Protein AF-0000000068219352 (afdb_homodimer)

Solvent-accessible surface area (backbone atoms only — not comparable to full-atom values): 24068 Å² total; per-residue (Å²): 124,52,65,45,77,48,77,44,61,65,59,32,48,45,38,51,48,46,38,51,47,50,52,51,45,50,53,52,16,38,53,47,22,47,76,68,63,53,36,49,87,80,57,52,46,75,64,48,26,28,44,51,78,63,28,17,27,55,38,16,44,50,38,45,52,42,27,52,48,49,45,50,51,39,52,52,49,42,48,50,47,58,45,53,42,70,71,49,84,52,64,68,57,31,52,54,42,52,55,44,42,53,53,28,41,52,28,36,51,46,14,29,49,10,36,41,36,40,37,28,26,30,57,88,64,41,44,67,60,15,49,52,9,47,41,25,32,52,52,36,31,40,52,24,44,47,38,51,38,53,42,48,56,69,41,42,78,86,40,80,51,70,67,55,50,52,50,38,49,51,30,38,51,51,24,46,54,21,47,52,42,23,53,54,28,36,53,55,12,58,75,43,47,70,61,93,48,84,45,57,71,40,76,88,21,37,36,37,71,34,38,46,52,11,20,50,27,42,53,51,23,53,51,30,52,36,52,47,47,45,69,44,30,74,68,28,56,37,33,32,40,32,46,33,43,35,41,63,80,125,125,55,65,44,79,48,79,44,60,65,58,33,48,45,37,51,49,44,40,53,47,49,51,51,46,49,53,52,16,39,54,48,22,46,76,68,63,51,35,48,86,80,57,51,47,75,66,48,25,28,45,52,76,62,28,17,25,54,37,17,44,49,38,40,54,43,24,53,47,49,44,49,51,38,52,51,49,42,50,50,48,58,45,53,40,70,70,50,85,53,64,69,58,32,52,53,41,52,54,43,42,53,51,28,42,53,27,37,52,47,14,28,49,11,34,38,34,41,33,28,26,30,56,87,64,41,44,69,60,14,50,52,10,47,42,25,34,52,52,37,33,39,52,24,45,46,38,52,38,51,42,48,55,69,42,42,77,87,42,77,49,71,66,55,49,51,49,37,48,53,29,36,51,52,25,46,54,21,46,52,42,23,52,53,28,36,52,55,14,58,75,43,46,71,60,91,47,84,48,58,72,41,77,88,21,38,38,38,71,36,37,46,50,12,20,53,27,41,53,50,23,52,52,29,53,35,51,48,47,46,69,44,31,73,69,29,55,37,32,33,39,32,45,33,44,34,42,62,80,124

Nearest PDB structures (foldseek):
  8ubg-assembly1_A  TM=4.820E-01  e=3.721E+00  synthetic construct
  5l0g-assembly2_D-2  TM=4.760E-01  e=4.090E+00  Homo sapiens
  6duw-assembly1_A  TM=4.804E-01  e=8.709E+00  Homo sapiens
  4py0-assembly1_A  TM=1.626E-01  e=6.877E+00  Homo sapiens
  8ubg-assembly1_A  TM=4.785E-01  e=3.992E+00  synthetic construct

Structure (mmCIF, N/CA/C/O backbone):
data_AF-0000000068219352-model_v1
#
loop_
_entity.id
_entity.type
_entity.pdbx_description
1 polymer 'DNA damage-regulated autophagy modulator protein 2-like protein'
#
loop_
_atom_site.group_PDB
_atom_site.id
_atom_site.type_symbol
_atom_site.label_atom_id
_atom_site.label_alt_id
_atom_site.label_comp_id
_atom_site.label_asym_id
_atom_site.label_entity_id
_atom_site.label_seq_id
_atom_site.pdbx_PDB_ins_code
_atom_site.Cartn_x
_atom_site.Cartn_y
_atom_site.Cartn_z
_atom_site.occupancy
_atom_site.B_iso_or_equiv
_atom_site.auth_seq_id
_atom_site.auth_comp_id
_atom_site.auth_asym_id
_atom_site.auth_atom_id
_atom_site.pdbx_PDB_model_num
ATOM 1 N N . MET A 1 1 ? -14.219 28.562 11.211 1 59.28 1 MET A N 1
ATOM 2 C CA . MET A 1 1 ? -13.664 27.391 10.547 1 59.28 1 MET A CA 1
ATOM 3 C C . MET A 1 1 ? -13.398 26.281 11.547 1 59.28 1 MET A C 1
ATOM 5 O O . MET A 1 1 ? -12.711 26.484 12.555 1 59.28 1 MET A O 1
ATOM 9 N N . LEU A 1 2 ? -14.273 25.188 11.484 1 69.56 2 LEU A N 1
ATOM 10 C CA . LEU A 1 2 ? -14.094 24.078 12.43 1 69.56 2 LEU A CA 1
ATOM 11 C C . LEU A 1 2 ? -12.977 23.156 11.969 1 69.56 2 LEU A C 1
ATOM 13 O O . LEU A 1 2 ? -12.789 22.953 10.766 1 69.56 2 LEU A O 1
ATOM 17 N N . ARG A 1 3 ? -12.031 22.922 12.93 1 76.31 3 ARG A N 1
ATOM 18 C CA . ARG A 1 3 ? -10.875 22.125 12.539 1 76.31 3 ARG A CA 1
ATOM 19 C C . ARG A 1 3 ? -10.633 20.984 13.523 1 76.31 3 ARG A C 1
ATOM 21 O O . ARG A 1 3 ? -11.07 21.047 14.672 1 76.31 3 ARG A O 1
ATOM 28 N N . ASN A 1 4 ? -10.211 19.969 13.086 1 81.94 4 ASN A N 1
ATOM 29 C CA . ASN A 1 4 ? -9.672 18.859 13.859 1 81.94 4 ASN A CA 1
ATOM 30 C C . ASN A 1 4 ? -8.18 18.672 13.609 1 81.94 4 ASN A C 1
ATOM 32 O O . ASN A 1 4 ? -7.758 18.5 12.461 1 81.94 4 ASN A O 1
ATOM 36 N N . LYS A 1 5 ? -7.422 18.766 14.688 1 81.19 5 LYS A N 1
ATOM 37 C CA . LYS A 1 5 ? -5.969 18.719 14.578 1 81.19 5 LYS A CA 1
ATOM 38 C C . LYS A 1 5 ? -5.387 17.547 15.352 1 81.19 5 LYS A C 1
ATOM 40 O O . LYS A 1 5 ? -5.867 17.203 16.438 1 81.19 5 LYS A O 1
ATOM 45 N N . GLU A 1 6 ? -4.473 16.828 14.688 1 82.5 6 GLU A N 1
ATOM 46 C CA . GLU A 1 6 ? -3.725 15.75 15.328 1 82.5 6 GLU A CA 1
ATOM 47 C C . GLU A 1 6 ? -2.232 15.867 15.031 1 82.5 6 GLU A C 1
ATOM 49 O O . GLU A 1 6 ? -1.841 16.219 13.914 1 82.5 6 GLU A O 1
ATOM 54 N N . GLY A 1 7 ? -1.447 15.633 16.078 1 86.56 7 GLY A N 1
ATOM 55 C CA . GLY A 1 7 ? -0.004 15.672 15.906 1 86.56 7 GLY A CA 1
ATOM 56 C C . GLY A 1 7 ? 0.655 14.312 16.047 1 86.56 7 GLY A C 1
ATOM 57 O O . GLY A 1 7 ? 0.208 13.477 16.844 1 86.56 7 GLY A O 1
ATOM 58 N N . PHE A 1 8 ? 1.657 14.109 15.227 1 90.44 8 PHE A N 1
ATOM 59 C CA . PHE A 1 8 ? 2.459 12.891 15.242 1 90.44 8 PHE A CA 1
ATOM 60 C C . PHE A 1 8 ? 3.939 13.219 15.383 1 90.44 8 PHE A C 1
ATOM 62 O O . PHE A 1 8 ? 4.52 13.875 14.516 1 90.44 8 PHE A O 1
ATOM 69 N N . LYS A 1 9 ? 4.609 12.719 16.531 1 91.31 9 LYS A N 1
ATOM 70 C CA . LYS A 1 9 ? 5.98 13.125 16.828 1 91.31 9 LYS A CA 1
ATOM 71 C C . LYS A 1 9 ? 6.945 11.953 16.719 1 91.31 9 LYS A C 1
ATOM 73 O O . LYS A 1 9 ? 8.133 12.078 17.016 1 91.31 9 LYS A O 1
ATOM 78 N N . TYR A 1 10 ? 6.516 10.797 16.219 1 94.31 10 TYR A N 1
ATOM 79 C CA . TYR A 1 10 ? 7.363 9.602 16.219 1 94.31 10 TYR A CA 1
ATOM 80 C C . TYR A 1 10 ? 7.828 9.273 14.812 1 94.31 10 TYR A C 1
ATOM 82 O O . TYR A 1 10 ? 7.996 8.102 14.469 1 94.31 10 TYR A O 1
ATOM 90 N N . THR A 1 11 ? 7.953 10.281 14.008 1 94.12 11 THR A N 1
ATOM 91 C CA . THR A 1 11 ? 8.383 10.078 12.625 1 94.12 11 THR A CA 1
ATOM 92 C C . THR A 1 11 ? 9.781 9.477 12.578 1 94.12 11 THR A C 1
ATOM 94 O O . THR A 1 11 ? 10.141 8.812 11.602 1 94.12 11 THR A O 1
ATOM 97 N N . TYR A 1 12 ? 10.586 9.648 13.648 1 95.5 12 TYR A N 1
ATOM 98 C CA . TYR A 1 12 ? 11.961 9.148 13.711 1 95.5 12 TYR A CA 1
ATOM 99 C C . TYR A 1 12 ? 11.977 7.621 13.742 1 95.5 12 TYR A C 1
ATOM 101 O O . TYR A 1 12 ? 13.023 7.004 13.516 1 95.5 12 TYR A O 1
ATOM 109 N N . LEU A 1 13 ? 10.875 6.969 13.961 1 97.62 13 LEU A N 1
ATOM 110 C CA . LEU A 1 13 ? 10.812 5.512 14.016 1 97.62 13 LEU A CA 1
ATOM 111 C C . LEU A 1 13 ? 10.672 4.918 12.617 1 97.62 13 LEU A C 1
ATOM 113 O O . LEU A 1 13 ? 10.898 3.721 12.422 1 97.62 13 LEU A O 1
ATOM 117 N N . PHE A 1 14 ? 10.258 5.742 11.656 1 97.88 14 PHE A N 1
ATOM 118 C CA . PHE A 1 14 ? 9.938 5.223 10.336 1 97.88 14 PHE A CA 1
ATOM 119 C C . PHE A 1 14 ? 11.156 4.586 9.688 1 97.88 14 PHE A C 1
ATOM 121 O O . PHE A 1 14 ? 11.078 3.477 9.156 1 97.88 14 PHE A O 1
ATOM 128 N N . PRO A 1 15 ? 12.352 5.27 9.734 1 98.06 15 PRO A N 1
ATOM 129 C CA . PRO A 1 15 ? 13.531 4.609 9.172 1 98.06 15 PRO A CA 1
ATOM 130 C C . PRO A 1 15 ? 13.867 3.291 9.867 1 98.06 15 PRO A C 1
ATOM 132 O O . PRO A 1 15 ? 14.297 2.338 9.211 1 98.06 15 PRO A O 1
ATOM 135 N N . LEU A 1 16 ? 13.641 3.238 11.125 1 98.12 16 LEU A N 1
ATOM 136 C CA . LEU A 1 16 ? 13.883 2.006 11.867 1 98.12 16 LEU A CA 1
ATOM 137 C C . LEU A 1 16 ? 12.906 0.917 11.453 1 98.12 16 LEU A C 1
ATOM 139 O O . LEU A 1 16 ? 13.289 -0.24 11.273 1 98.12 16 LEU A O 1
ATOM 143 N N . ILE A 1 17 ? 11.656 1.27 11.273 1 98.31 17 ILE A N 1
ATOM 144 C CA . ILE A 1 17 ? 10.633 0.323 10.844 1 98.31 17 ILE A CA 1
ATOM 145 C C . ILE A 1 17 ? 10.961 -0.187 9.445 1 98.31 17 ILE A C 1
ATOM 147 O O . ILE A 1 17 ? 10.797 -1.374 9.148 1 98.31 17 ILE A O 1
ATOM 151 N N . LEU A 1 18 ? 11.406 0.713 8.625 1 98.19 18 LEU A N 1
ATOM 152 C CA . LEU A 1 18 ? 11.789 0.33 7.273 1 98.19 18 LEU A CA 1
ATOM 153 C C . LEU A 1 18 ? 12.93 -0.687 7.297 1 98.19 18 LEU A C 1
ATOM 155 O O . LEU A 1 18 ? 12.844 -1.729 6.645 1 98.19 18 LEU A O 1
ATOM 159 N N . CYS A 1 19 ? 13.961 -0.406 8.055 1 98.06 19 CYS A N 1
ATOM 160 C CA . CYS A 1 19 ? 15.148 -1.248 8.133 1 98.06 19 CYS A CA 1
ATOM 161 C C . CYS A 1 19 ? 14.82 -2.594 8.773 1 98.06 19 CYS A C 1
ATOM 163 O O . CYS A 1 19 ? 15.062 -3.643 8.172 1 98.06 19 CYS A O 1
ATOM 165 N N . LEU A 1 20 ? 14.195 -2.588 9.914 1 98.12 20 LEU A N 1
ATOM 166 C CA . LEU A 1 20 ? 13.867 -3.822 10.625 1 98.12 20 LEU A CA 1
ATOM 167 C C . LEU A 1 20 ? 12.773 -4.594 9.891 1 98.12 20 LEU A C 1
ATOM 169 O O . LEU A 1 20 ? 12.781 -5.828 9.875 1 98.12 20 LEU A O 1
ATOM 173 N N . GLY A 1 21 ? 11.852 -3.844 9.312 1 98.44 21 GLY A N 1
ATOM 174 C CA . GLY A 1 21 ? 10.797 -4.488 8.547 1 98.44 21 GLY A CA 1
ATOM 175 C C . GLY A 1 21 ? 11.312 -5.281 7.367 1 98.44 21 GLY A C 1
ATOM 176 O O . GLY A 1 21 ? 10.852 -6.395 7.105 1 98.44 21 GLY A O 1
ATOM 177 N N . LEU A 1 22 ? 12.266 -4.695 6.672 1 98.19 22 LEU A N 1
ATOM 178 C CA . LEU A 1 22 ? 12.844 -5.422 5.547 1 98.19 22 LEU A CA 1
ATOM 179 C C . LEU A 1 22 ? 13.594 -6.664 6.027 1 98.19 22 LEU A C 1
ATOM 181 O O . LEU A 1 22 ? 13.477 -7.734 5.43 1 98.19 22 LEU A O 1
ATOM 185 N N . ALA A 1 23 ? 14.336 -6.508 7.094 1 98.06 23 ALA A N 1
ATOM 186 C CA . ALA A 1 23 ? 15.07 -7.641 7.652 1 98.06 23 ALA A CA 1
ATOM 187 C C . ALA A 1 23 ? 14.125 -8.766 8.047 1 98.06 23 ALA A C 1
ATOM 189 O O . ALA A 1 23 ? 14.352 -9.93 7.699 1 98.06 23 ALA A O 1
ATOM 190 N N . VAL A 1 24 ? 13.07 -8.438 8.695 1 98.44 24 VAL A N 1
ATOM 191 C CA . VAL A 1 24 ? 12.086 -9.43 9.133 1 98.44 24 VAL A CA 1
ATOM 192 C C . VAL A 1 24 ? 11.445 -10.094 7.914 1 98.44 24 VAL A C 1
ATOM 194 O O . VAL A 1 24 ? 11.273 -11.312 7.883 1 98.44 24 VAL A O 1
ATOM 197 N N . THR A 1 25 ? 11.086 -9.297 6.926 1 98.38 25 THR A N 1
ATOM 198 C CA . THR A 1 25 ? 10.484 -9.82 5.703 1 98.38 25 THR A CA 1
ATOM 199 C C . THR A 1 25 ? 11.398 -10.859 5.055 1 98.38 25 THR A C 1
ATOM 201 O O . THR A 1 25 ? 10.953 -11.969 4.73 1 98.38 25 THR A O 1
ATOM 204 N N . VAL A 1 26 ? 12.695 -10.516 4.934 1 97.88 26 VAL A N 1
ATOM 205 C CA . VAL A 1 26 ? 13.641 -11.375 4.238 1 97.88 26 VAL A CA 1
ATOM 206 C C . VAL A 1 26 ? 13.898 -12.633 5.062 1 97.88 26 VAL A C 1
ATOM 208 O O . VAL A 1 26 ? 13.992 -13.734 4.516 1 97.88 26 VAL A O 1
ATOM 211 N N . ILE A 1 27 ? 13.961 -12.484 6.348 1 97.94 27 ILE A N 1
ATOM 212 C CA . ILE A 1 27 ? 14.188 -13.641 7.207 1 97.94 27 ILE A CA 1
ATOM 213 C C . ILE A 1 27 ? 13.023 -14.617 7.078 1 97.94 27 ILE A C 1
ATOM 215 O O . ILE A 1 27 ? 13.227 -15.82 6.91 1 97.94 27 ILE A O 1
ATOM 219 N N . ILE A 1 28 ? 11.812 -14.148 7.07 1 98.31 28 ILE A N 1
ATOM 220 C CA . ILE A 1 28 ? 10.625 -14.992 7 1 98.31 28 ILE A CA 1
ATOM 221 C C . ILE A 1 28 ? 10.547 -15.656 5.629 1 98.31 28 ILE A C 1
ATOM 223 O O . ILE A 1 28 ? 10.414 -16.875 5.531 1 98.31 28 ILE A O 1
ATOM 227 N N . THR A 1 29 ? 10.68 -14.898 4.602 1 98.12 29 THR A N 1
ATOM 228 C CA . THR A 1 29 ? 10.469 -15.43 3.258 1 98.12 29 THR A CA 1
ATOM 229 C C . THR A 1 29 ? 11.648 -16.312 2.844 1 98.12 29 THR A C 1
ATOM 231 O O . THR A 1 29 ? 11.469 -17.297 2.113 1 98.12 29 THR A O 1
ATOM 234 N N . TYR A 1 30 ? 12.875 -15.953 3.295 1 97.88 30 TYR A N 1
ATOM 235 C CA . TYR A 1 30 ? 14.031 -16.812 3.061 1 97.88 30 TYR A CA 1
ATOM 236 C C . TYR A 1 30 ? 13.836 -18.172 3.711 1 97.88 30 TYR A C 1
ATOM 238 O O . TYR A 1 30 ? 14.039 -19.203 3.068 1 97.88 30 TYR A O 1
ATOM 246 N N . SER A 1 31 ? 13.414 -18.156 4.996 1 98.25 31 SER A N 1
ATOM 247 C CA . SER A 1 31 ? 13.211 -19.406 5.727 1 98.25 31 SER A CA 1
ATOM 248 C C . SER A 1 31 ? 12.133 -20.266 5.07 1 98.25 31 SER A C 1
ATOM 250 O O . SER A 1 31 ? 12.312 -21.469 4.887 1 98.25 31 SER A O 1
ATOM 252 N N . MET A 1 32 ? 11.07 -19.672 4.664 1 97.5 32 MET A N 1
ATOM 253 C CA . MET A 1 32 ? 9.969 -20.391 4.043 1 97.5 32 MET A CA 1
ATOM 254 C C . MET A 1 32 ? 10.367 -20.938 2.672 1 97.5 32 MET A C 1
ATOM 256 O O . MET A 1 32 ? 10.094 -22.094 2.348 1 97.5 32 MET A O 1
ATOM 260 N N . SER A 1 33 ? 11 -20.125 1.907 1 97.5 33 SER A N 1
ATOM 261 C CA . SER A 1 33 ? 11.367 -20.531 0.554 1 97.5 33 SER A CA 1
ATOM 262 C C . SER A 1 33 ? 12.422 -21.625 0.574 1 97.5 33 SER A C 1
ATOM 264 O O . SER A 1 33 ? 12.414 -22.516 -0.284 1 97.5 33 SER A O 1
ATOM 266 N N . LEU A 1 34 ? 13.336 -21.516 1.506 1 97.31 34 LEU A N 1
ATOM 267 C CA . LEU A 1 34 ? 14.336 -22.562 1.654 1 97.31 34 LEU A CA 1
ATOM 268 C C . LEU A 1 34 ? 13.688 -23.891 2.064 1 97.31 34 LEU A C 1
ATOM 270 O O . LEU A 1 34 ? 13.992 -24.938 1.496 1 97.31 34 LEU A O 1
ATOM 274 N N . SER A 1 35 ? 12.742 -23.828 3.041 1 97.62 35 SER A N 1
ATOM 275 C CA . SER A 1 35 ? 12.023 -25.016 3.504 1 97.62 35 SER A CA 1
ATOM 276 C C . SER A 1 35 ? 11.211 -25.641 2.379 1 97.62 35 SER A C 1
ATOM 278 O O . SER A 1 35 ? 11.086 -26.859 2.307 1 97.62 35 SER A O 1
ATOM 280 N N . ASN A 1 36 ? 10.727 -24.828 1.456 1 97.06 36 ASN A N 1
ATOM 281 C CA . ASN A 1 36 ? 9.898 -25.297 0.354 1 97.06 36 ASN A CA 1
ATOM 282 C C . ASN A 1 36 ? 10.734 -25.641 -0.874 1 97.06 36 ASN A C 1
ATOM 284 O O . ASN A 1 36 ? 10.188 -25.984 -1.93 1 97.06 36 ASN A O 1
ATOM 288 N N . HIS A 1 37 ? 12.062 -25.438 -0.789 1 97.12 37 HIS A N 1
ATOM 289 C CA . HIS A 1 37 ? 13.023 -25.75 -1.84 1 97.12 37 HIS A CA 1
ATOM 290 C C . HIS A 1 37 ? 12.797 -24.891 -3.076 1 97.12 37 HIS A C 1
ATOM 292 O O . HIS A 1 37 ? 12.961 -25.359 -4.203 1 97.12 37 HIS A O 1
ATOM 298 N N . HIS A 1 38 ? 12.359 -23.703 -2.766 1 96.25 38 HIS A N 1
ATOM 299 C CA . HIS A 1 38 ? 12.117 -22.75 -3.854 1 96.25 38 HIS A CA 1
ATOM 300 C C . HIS A 1 38 ? 13.383 -21.969 -4.191 1 96.25 38 HIS A C 1
ATOM 302 O O . HIS A 1 38 ? 13.461 -21.344 -5.242 1 96.25 38 HIS A O 1
ATOM 308 N N . ILE A 1 39 ? 14.352 -22.016 -3.295 1 96.44 39 ILE A N 1
ATOM 309 C CA . ILE A 1 39 ? 15.609 -21.312 -3.514 1 96.44 39 ILE A CA 1
ATOM 310 C C . ILE A 1 39 ? 16.781 -22.172 -3.047 1 96.44 39 ILE A C 1
ATOM 312 O O . ILE A 1 39 ? 16.578 -23.203 -2.383 1 96.44 39 ILE A O 1
ATOM 316 N N . ARG A 1 40 ? 17.969 -21.734 -3.539 1 94.56 40 ARG A N 1
ATOM 317 C CA . ARG A 1 40 ? 19.188 -22.281 -2.967 1 94.56 40 ARG A CA 1
ATOM 318 C C . ARG A 1 40 ? 19.609 -21.516 -1.718 1 94.56 40 ARG A C 1
ATOM 320 O O . ARG A 1 40 ? 19.359 -20.312 -1.616 1 94.56 40 ARG A O 1
ATOM 327 N N . ALA A 1 41 ? 20.281 -22.141 -0.836 1 92.94 41 ALA A N 1
ATOM 328 C CA . ALA A 1 41 ? 20.609 -21.562 0.465 1 92.94 41 ALA A CA 1
ATOM 329 C C . ALA A 1 41 ? 21.672 -20.469 0.328 1 92.94 41 ALA A C 1
ATOM 331 O O . ALA A 1 41 ? 21.672 -19.5 1.086 1 92.94 41 ALA A O 1
ATOM 332 N N . VAL A 1 42 ? 22.453 -20.641 -0.707 1 91.31 42 VAL A N 1
ATOM 333 C CA . VAL A 1 42 ? 23.625 -19.766 -0.797 1 91.31 42 VAL A CA 1
ATOM 334 C C . VAL A 1 42 ? 23.25 -18.484 -1.546 1 91.31 42 VAL A C 1
ATOM 336 O O . VAL A 1 42 ? 23.359 -18.422 -2.771 1 91.31 42 VAL A O 1
ATOM 339 N N . PHE A 1 43 ? 22.922 -17.438 -0.867 1 89.62 43 PHE A N 1
ATOM 340 C CA . PHE A 1 43 ? 22.688 -16.047 -1.265 1 89.62 43 PHE A CA 1
ATOM 341 C C . PHE A 1 43 ? 21.781 -15.977 -2.479 1 89.62 43 PHE A C 1
ATOM 343 O O . PHE A 1 43 ? 22.172 -15.492 -3.539 1 89.62 43 PHE A O 1
ATOM 350 N N . PRO A 1 44 ? 20.594 -16.281 -2.34 1 96.06 44 PRO A N 1
ATOM 351 C CA . PRO A 1 44 ? 19.641 -15.992 -3.412 1 96.06 44 PRO A CA 1
ATOM 352 C C . PRO A 1 44 ? 19.375 -14.5 -3.566 1 96.06 44 PRO A C 1
ATOM 354 O O . PRO A 1 44 ? 19.703 -13.711 -2.68 1 96.06 44 PRO A O 1
ATOM 357 N N . TYR A 1 45 ? 18.922 -14.125 -4.738 1 96.69 45 TYR A N 1
ATOM 358 C CA . TYR A 1 45 ? 18.375 -12.773 -4.777 1 96.69 45 TYR A CA 1
ATOM 359 C C . TYR A 1 45 ? 17.328 -12.586 -3.691 1 96.69 45 TYR A C 1
ATOM 361 O O . TYR A 1 45 ? 16.578 -13.508 -3.379 1 96.69 45 TYR A O 1
ATOM 369 N N . ILE A 1 46 ? 17.25 -11.414 -3.162 1 96.38 46 ILE A N 1
ATOM 370 C CA . ILE A 1 46 ? 16.25 -11.102 -2.143 1 96.38 46 ILE A CA 1
ATOM 371 C C . ILE A 1 46 ? 14.852 -11.367 -2.688 1 96.38 46 ILE A C 1
ATOM 373 O O . ILE A 1 46 ? 14.023 -11.977 -2.008 1 96.38 46 ILE A O 1
ATOM 377 N N . SER A 1 47 ? 14.578 -10.961 -3.914 1 94.75 47 SER A N 1
ATOM 378 C CA . SER A 1 47 ? 13.258 -11.133 -4.504 1 94.75 47 SER A CA 1
ATOM 379 C C . SER A 1 47 ? 12.953 -12.602 -4.781 1 94.75 47 SER A C 1
ATOM 381 O O . SER A 1 47 ? 11.789 -13 -4.863 1 94.75 47 SER A O 1
ATOM 383 N N . ASP A 1 48 ? 14.031 -13.477 -4.941 1 95.94 48 ASP A N 1
ATOM 384 C CA . ASP A 1 48 ? 13.812 -14.906 -5.102 1 95.94 48 ASP A CA 1
ATOM 385 C C . ASP A 1 48 ? 13.109 -15.492 -3.877 1 95.94 48 ASP A C 1
ATOM 387 O O . ASP A 1 48 ? 12.328 -16.438 -3.996 1 95.94 48 ASP A O 1
ATOM 391 N N . THR A 1 49 ? 13.367 -14.914 -2.73 1 95.94 49 THR A N 1
ATOM 392 C CA . THR A 1 49 ? 12.797 -15.414 -1.49 1 95.94 49 THR A CA 1
ATOM 393 C C . THR A 1 49 ? 11.297 -15.117 -1.42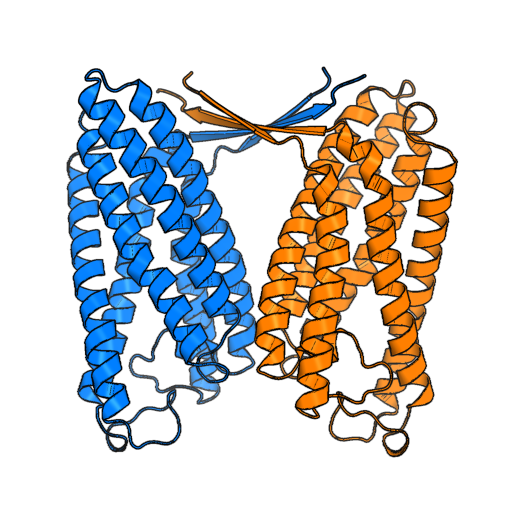6 1 95.94 49 THR A C 1
ATOM 395 O O . THR A 1 49 ? 10.586 -15.672 -0.585 1 95.94 49 THR A O 1
ATOM 398 N N . GLY A 1 50 ? 10.812 -14.297 -2.283 1 95.31 50 GLY A N 1
ATOM 399 C CA . GLY A 1 50 ? 9.406 -13.938 -2.34 1 95.31 50 GLY A CA 1
ATOM 400 C C . GLY A 1 50 ? 8.789 -14.156 -3.709 1 95.31 50 GLY A C 1
ATOM 401 O O . GLY A 1 50 ? 7.898 -13.414 -4.117 1 95.31 50 GLY A O 1
ATOM 402 N N . THR A 1 51 ? 9.25 -15.078 -4.41 1 93.94 51 THR A N 1
ATOM 403 C CA . THR A 1 51 ? 8.828 -15.25 -5.793 1 93.94 51 THR A CA 1
ATOM 404 C C . THR A 1 51 ? 7.699 -16.281 -5.891 1 93.94 51 THR A C 1
ATOM 406 O O . THR A 1 51 ? 6.711 -16.047 -6.59 1 93.94 51 THR A O 1
ATOM 409 N N . TRP A 1 52 ? 7.777 -17.359 -5.18 1 94.69 52 TRP A N 1
ATOM 410 C CA . TRP A 1 52 ? 6.816 -18.453 -5.273 1 94.69 52 TRP A CA 1
ATOM 411 C C . TRP A 1 52 ? 5.867 -18.453 -4.082 1 94.69 52 TRP A C 1
ATOM 413 O O . TRP A 1 52 ? 6.277 -18.172 -2.955 1 94.69 52 TRP A O 1
ATOM 423 N N . PRO A 1 53 ? 4.645 -18.797 -4.359 1 93.56 53 PRO A N 1
ATOM 424 C CA . PRO A 1 53 ? 3.754 -19 -3.213 1 93.56 53 PRO A CA 1
ATOM 425 C C . PRO A 1 53 ? 4.145 -20.203 -2.363 1 93.56 53 PRO A C 1
ATOM 427 O O . PRO A 1 53 ? 4.707 -21.172 -2.879 1 93.56 53 PRO A O 1
ATOM 430 N N . PRO A 1 54 ? 3.922 -20.094 -0.999 1 94.94 54 PRO A N 1
ATOM 431 C CA . PRO A 1 54 ? 3.117 -19.062 -0.323 1 94.94 54 PRO A CA 1
ATOM 432 C C . PRO A 1 54 ? 3.951 -17.875 0.157 1 94.94 54 PRO A C 1
ATOM 434 O O . PRO A 1 54 ? 3.398 -16.859 0.563 1 94.94 54 PRO A O 1
ATOM 437 N N . GLU A 1 55 ? 5.289 -18.016 0.146 1 96.25 55 GLU A N 1
ATOM 438 C CA . GLU A 1 55 ? 6.121 -16.938 0.696 1 96.25 55 GLU A CA 1
ATOM 439 C C . GLU A 1 55 ? 5.988 -15.664 -0.123 1 96.25 55 GLU A C 1
ATOM 441 O O . GLU A 1 55 ? 6.172 -14.562 0.402 1 96.25 55 GLU A O 1
ATOM 446 N N . SER A 1 56 ? 5.598 -15.781 -1.409 1 96.69 56 SER A N 1
ATOM 447 C CA . SER A 1 56 ? 5.414 -14.586 -2.227 1 96.69 56 SER A CA 1
ATOM 448 C C . SER A 1 56 ? 4.281 -13.719 -1.692 1 96.69 56 SER A C 1
ATOM 450 O O . SER A 1 56 ? 4.324 -12.492 -1.81 1 96.69 56 SER A O 1
ATOM 452 N N . CYS A 1 57 ? 3.248 -14.328 -1.139 1 96.94 57 CYS A N 1
ATOM 453 C CA . CYS A 1 57 ? 2.127 -13.594 -0.563 1 96.94 57 CYS A CA 1
ATOM 454 C C . CYS A 1 57 ? 2.58 -12.742 0.614 1 96.94 57 CYS A C 1
ATOM 456 O O . CYS A 1 57 ? 2.207 -11.57 0.718 1 96.94 57 CYS A O 1
ATOM 458 N N . ILE A 1 58 ? 3.367 -13.336 1.446 1 97.31 58 ILE A N 1
ATOM 459 C CA . ILE A 1 58 ? 3.891 -12.641 2.617 1 97.31 58 ILE A CA 1
ATOM 460 C C . ILE A 1 58 ? 4.844 -11.539 2.176 1 97.31 58 ILE A C 1
ATOM 462 O O . ILE A 1 58 ? 4.801 -10.422 2.705 1 97.31 58 ILE A O 1
ATOM 466 N N . PHE A 1 59 ? 5.723 -11.883 1.249 1 98.25 59 PHE A N 1
ATOM 467 C CA . PHE A 1 59 ? 6.645 -10.898 0.699 1 98.25 59 PHE A CA 1
ATOM 468 C C . PHE A 1 59 ? 5.895 -9.688 0.164 1 98.25 59 PHE A C 1
ATOM 470 O O . PHE A 1 59 ? 6.223 -8.547 0.496 1 98.25 59 PHE A O 1
ATOM 477 N N . SER A 1 60 ? 4.855 -9.922 -0.625 1 98.06 60 SER A N 1
ATOM 478 C CA . SER A 1 60 ? 4.047 -8.852 -1.213 1 98.06 60 SER A CA 1
ATOM 479 C C . SER A 1 60 ? 3.406 -7.988 -0.134 1 98.06 60 SER A C 1
ATOM 481 O O . SER A 1 60 ? 3.537 -6.762 -0.156 1 98.06 60 SER A O 1
ATOM 483 N N . LEU A 1 61 ? 2.809 -8.594 0.829 1 98.25 61 LEU A N 1
ATOM 484 C CA . LEU A 1 61 ? 2.135 -7.883 1.912 1 98.25 61 LEU A CA 1
ATOM 485 C C . LEU A 1 61 ? 3.111 -6.98 2.658 1 98.25 61 LEU A C 1
ATOM 487 O O . LEU A 1 61 ? 2.832 -5.801 2.871 1 98.25 61 LEU A O 1
ATOM 491 N N . MET A 1 62 ? 4.234 -7.547 3.014 1 98.5 62 MET A N 1
ATOM 492 C CA . MET A 1 62 ? 5.207 -6.82 3.82 1 98.5 62 MET A CA 1
ATOM 493 C C . MET A 1 62 ? 5.832 -5.676 3.023 1 98.5 62 MET A C 1
ATOM 495 O O . MET A 1 62 ? 5.996 -4.57 3.541 1 98.5 62 MET A O 1
ATOM 499 N N . ILE A 1 63 ? 6.16 -5.922 1.779 1 98.69 63 ILE A N 1
ATOM 500 C CA . ILE A 1 63 ? 6.793 -4.895 0.959 1 98.69 63 ILE A CA 1
ATOM 501 C C . ILE A 1 63 ? 5.797 -3.773 0.675 1 98.69 63 ILE A C 1
ATOM 503 O O . ILE A 1 63 ? 6.176 -2.602 0.604 1 98.69 63 ILE A O 1
ATOM 507 N N . PHE A 1 64 ? 4.512 -4.098 0.532 1 98.5 64 PHE A N 1
ATOM 508 C CA . PHE A 1 64 ? 3.484 -3.068 0.42 1 98.5 64 PHE A CA 1
ATOM 509 C C . PHE A 1 64 ? 3.521 -2.137 1.625 1 98.5 64 PHE A C 1
ATOM 511 O O . PHE A 1 64 ? 3.578 -0.915 1.47 1 98.5 64 PHE A O 1
ATOM 518 N N . PHE A 1 65 ? 3.564 -2.684 2.768 1 98.19 65 PHE A N 1
ATOM 519 C CA . PHE A 1 65 ? 3.592 -1.89 3.99 1 98.19 65 PHE A CA 1
ATOM 520 C C . PHE A 1 65 ? 4.859 -1.043 4.059 1 98.19 65 PHE A C 1
ATOM 522 O O . PHE A 1 65 ? 4.801 0.143 4.391 1 98.19 65 PHE A O 1
ATOM 529 N N . LEU A 1 66 ? 5.938 -1.626 3.748 1 98.5 66 LEU A N 1
ATOM 530 C CA . LEU A 1 66 ? 7.207 -0.915 3.822 1 98.5 66 LEU A CA 1
ATOM 531 C C . LEU A 1 66 ? 7.273 0.193 2.775 1 98.5 66 LEU A C 1
ATOM 533 O O . LEU A 1 66 ? 7.891 1.235 3.006 1 98.5 66 LEU A O 1
ATOM 537 N N . SER A 1 67 ? 6.598 -0.047 1.621 1 98.38 67 SER A N 1
ATOM 538 C CA . SER A 1 67 ? 6.566 1 0.606 1 98.38 67 SER A CA 1
ATOM 539 C C . SER A 1 67 ? 5.809 2.229 1.101 1 98.38 67 SER A C 1
ATOM 541 O O . SER A 1 67 ? 6.168 3.359 0.769 1 98.38 67 SER A O 1
ATOM 543 N N . ILE A 1 68 ? 4.797 2.047 1.88 1 97.69 68 ILE A N 1
ATOM 544 C CA . ILE A 1 68 ? 4.051 3.16 2.461 1 97.69 68 ILE A CA 1
ATOM 545 C C . ILE A 1 68 ? 4.941 3.914 3.447 1 97.69 68 ILE A C 1
ATOM 547 O O . ILE A 1 68 ? 4.945 5.148 3.471 1 97.69 68 ILE A O 1
ATOM 551 N N . ILE A 1 69 ? 5.648 3.18 4.258 1 98 69 ILE A N 1
ATOM 552 C CA . ILE A 1 69 ? 6.559 3.787 5.223 1 98 69 ILE A CA 1
ATOM 553 C C . ILE A 1 69 ? 7.605 4.621 4.488 1 98 69 ILE A C 1
ATOM 555 O O . ILE A 1 69 ? 7.902 5.75 4.887 1 98 69 ILE A O 1
ATOM 559 N N . LEU A 1 70 ? 8.117 4.051 3.436 1 98.31 70 LEU A N 1
ATOM 560 C CA . LEU A 1 70 ? 9.109 4.77 2.646 1 98.31 70 LEU A CA 1
ATOM 561 C C . LEU A 1 70 ? 8.516 6.043 2.055 1 98.31 70 LEU A C 1
ATOM 563 O O . LEU A 1 70 ? 9.172 7.086 2.029 1 98.31 70 LEU A O 1
ATOM 567 N N . LEU A 1 71 ? 7.348 5.938 1.57 1 97.56 71 LEU A N 1
ATOM 568 C CA . LEU A 1 71 ? 6.664 7.102 1.022 1 97.56 71 LEU A CA 1
ATOM 569 C C . LEU A 1 71 ? 6.527 8.195 2.072 1 97.56 71 LEU A C 1
ATOM 571 O O . LEU A 1 71 ? 6.766 9.375 1.784 1 97.56 71 LEU A O 1
ATOM 575 N N . CYS A 1 72 ? 6.188 7.809 3.287 1 96.56 72 CYS A N 1
ATOM 576 C CA . CYS A 1 72 ? 6.055 8.758 4.387 1 96.56 72 CYS A CA 1
ATOM 577 C C . CYS A 1 72 ? 7.391 9.422 4.699 1 96.56 72 CYS A C 1
ATOM 579 O O . CYS A 1 72 ? 7.461 10.641 4.859 1 96.56 72 CYS A O 1
ATOM 581 N N . ILE A 1 73 ? 8.414 8.625 4.766 1 97.62 73 ILE A N 1
ATOM 582 C CA . ILE A 1 73 ? 9.742 9.164 5.043 1 97.62 73 ILE A CA 1
ATOM 583 C C . ILE A 1 73 ? 10.117 10.203 3.982 1 97.62 73 ILE A C 1
ATOM 585 O O . ILE A 1 73 ? 10.57 11.297 4.312 1 97.62 73 ILE A O 1
ATOM 589 N N . ASN A 1 74 ? 9.883 9.828 2.748 1 97.56 74 ASN A N 1
ATOM 590 C CA . ASN A 1 74 ? 10.242 10.695 1.632 1 97.56 74 ASN A CA 1
ATOM 591 C C . ASN A 1 74 ? 9.5 12.031 1.7 1 97.56 74 ASN A C 1
ATOM 593 O O . ASN A 1 74 ? 10.102 13.086 1.541 1 97.56 74 ASN A O 1
ATOM 597 N N . TYR A 1 75 ? 8.273 11.984 1.97 1 96.19 75 TYR A N 1
ATOM 598 C CA . TYR A 1 75 ? 7.449 13.188 1.999 1 96.19 75 TYR A CA 1
ATOM 599 C C . TYR A 1 75 ? 7.812 14.07 3.188 1 96.19 75 TYR A C 1
ATOM 601 O O . TYR A 1 75 ? 7.953 15.281 3.047 1 96.19 75 TYR A O 1
ATOM 609 N N . ILE A 1 76 ? 7.926 13.477 4.336 1 96 76 ILE A N 1
ATOM 610 C CA . ILE A 1 76 ? 8.266 14.211 5.551 1 96 76 ILE A CA 1
ATOM 611 C C . ILE A 1 76 ? 9.641 14.852 5.398 1 96 76 ILE A C 1
ATOM 613 O O . ILE A 1 76 ? 9.836 16.016 5.758 1 96 76 ILE A O 1
ATOM 617 N N . ARG A 1 77 ? 10.562 14.078 4.871 1 96.5 77 ARG A N 1
ATOM 618 C CA . ARG A 1 77 ? 11.906 14.602 4.656 1 96.5 77 ARG A CA 1
ATOM 619 C C . ARG A 1 77 ? 11.883 15.789 3.691 1 96.5 77 ARG A C 1
ATOM 621 O O . ARG A 1 77 ? 12.578 16.781 3.902 1 96.5 77 ARG A O 1
ATOM 628 N N . TYR A 1 78 ? 11.133 15.711 2.668 1 97.06 78 TYR A N 1
ATOM 629 C CA . TYR A 1 78 ? 10.992 16.812 1.723 1 97.06 78 TYR A CA 1
ATOM 630 C C . TYR A 1 78 ? 10.562 18.094 2.436 1 97.06 78 TYR A C 1
ATOM 632 O O . TYR A 1 78 ? 11.172 19.141 2.254 1 97.06 78 TYR A O 1
ATOM 640 N N . LYS A 1 79 ? 9.523 17.969 3.242 1 95.31 79 LYS A N 1
ATOM 641 C CA . LYS A 1 79 ? 9.008 19.125 3.963 1 95.31 79 LYS A CA 1
ATOM 642 C C . LYS A 1 79 ? 10.016 19.641 4.984 1 95.31 79 LYS A C 1
ATOM 644 O O . LYS A 1 79 ? 10.148 20.859 5.18 1 95.31 79 LYS A O 1
ATOM 649 N N . GLN A 1 80 ? 10.672 18.734 5.602 1 94.75 80 GLN A N 1
ATOM 650 C CA . GLN A 1 80 ? 11.703 19.094 6.566 1 94.75 80 GLN A CA 1
ATOM 651 C C . GLN A 1 80 ? 12.797 19.922 5.918 1 94.75 80 GLN A C 1
ATOM 653 O O . GLN A 1 80 ? 13.211 20.953 6.465 1 94.75 80 GLN A O 1
ATOM 658 N N . VAL A 1 81 ? 13.242 19.5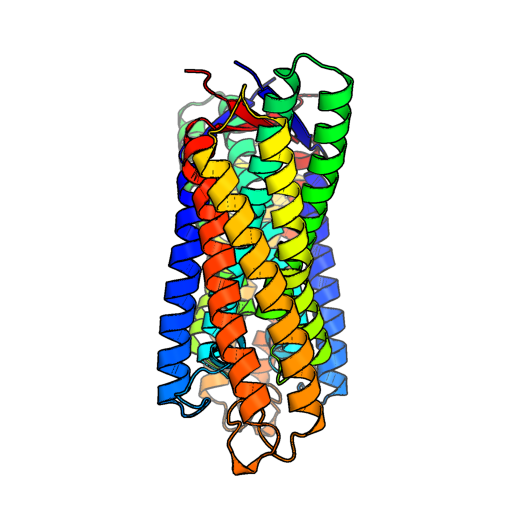62 4.809 1 95.88 81 VAL A N 1
ATOM 659 C CA . VAL A 1 81 ? 14.312 20.25 4.098 1 95.88 81 VAL A CA 1
ATOM 660 C C . VAL A 1 81 ? 13.812 21.625 3.627 1 95.88 81 VAL A C 1
ATOM 662 O O . VAL A 1 81 ? 14.57 22.594 3.621 1 95.88 81 VAL A O 1
ATOM 665 N N . CYS A 1 82 ? 12.539 21.688 3.215 1 94.62 82 CYS A N 1
ATOM 666 C CA . CYS A 1 82 ? 11.969 22.984 2.873 1 94.62 82 CYS A CA 1
ATOM 667 C C . CYS A 1 82 ? 12.117 23.969 4.027 1 94.62 82 CYS A C 1
ATOM 669 O O . CYS A 1 82 ? 12.461 25.125 3.82 1 94.62 82 CYS A O 1
ATOM 671 N N . ILE A 1 83 ? 11.898 23.469 5.203 1 93.12 83 ILE A N 1
ATOM 672 C CA . ILE A 1 83 ? 11.992 24.328 6.387 1 93.12 83 ILE A CA 1
ATOM 673 C C . ILE A 1 83 ? 13.453 24.688 6.645 1 93.12 83 ILE A C 1
ATOM 675 O O . ILE A 1 83 ? 13.773 25.844 6.879 1 93.12 83 ILE A O 1
ATOM 679 N N . TYR A 1 84 ? 14.359 23.688 6.582 1 92.31 84 TYR A N 1
ATOM 680 C CA . TYR A 1 84 ? 15.789 23.922 6.785 1 92.31 84 TYR A CA 1
ATOM 681 C C . TYR A 1 84 ? 16.328 24.938 5.781 1 92.31 84 TYR A C 1
ATOM 683 O O . TYR A 1 84 ? 17.172 25.766 6.121 1 92.31 84 TYR A O 1
ATOM 691 N N . CYS A 1 85 ? 15.875 24.797 4.617 1 91.31 85 CYS A N 1
ATOM 692 C CA . CYS A 1 85 ? 16.328 25.672 3.537 1 91.31 85 CYS A CA 1
ATOM 693 C C . CYS A 1 85 ? 16.109 27.141 3.881 1 91.31 85 CYS A C 1
ATOM 695 O O . CYS A 1 85 ? 16.922 27.984 3.543 1 91.31 85 CYS A O 1
ATOM 697 N N . GLU A 1 86 ? 15.055 27.422 4.613 1 87.94 86 GLU A N 1
ATOM 698 C CA . GLU A 1 86 ? 14.727 28.797 4.996 1 87.94 86 GLU A CA 1
ATOM 699 C C . GLU A 1 86 ? 15.734 29.344 6 1 87.94 86 GLU A C 1
ATOM 701 O O . GLU A 1 86 ? 15.883 30.562 6.137 1 87.94 86 GLU A O 1
ATOM 706 N N . THR A 1 87 ? 16.438 28.453 6.641 1 84.19 87 THR A N 1
ATOM 707 C CA . THR A 1 87 ? 17.375 28.891 7.668 1 84.19 87 THR A CA 1
ATOM 708 C C . THR A 1 87 ? 18.734 29.188 7.055 1 84.19 87 THR A C 1
ATOM 710 O O . THR A 1 87 ? 19.609 29.75 7.715 1 84.19 87 THR A O 1
ATOM 713 N N . VAL A 1 88 ? 18.922 28.797 5.867 1 87.5 88 VAL A N 1
ATOM 714 C CA . VAL A 1 88 ? 20.188 29.016 5.184 1 87.5 88 VAL A CA 1
ATOM 715 C C . VAL A 1 88 ? 20.281 30.484 4.738 1 87.5 88 VAL A C 1
ATOM 717 O O . VAL A 1 88 ? 19.328 31.031 4.203 1 87.5 88 VAL A O 1
ATOM 720 N N . ALA A 1 89 ? 21.391 31.141 4.934 1 84.94 89 ALA A N 1
ATOM 721 C CA . ALA A 1 89 ? 21.547 32.562 4.73 1 84.94 89 ALA A CA 1
ATOM 722 C C . ALA A 1 89 ? 21.766 32.906 3.254 1 84.94 89 ALA A C 1
ATOM 724 O O . ALA A 1 89 ? 21.172 33.844 2.721 1 84.94 89 ALA A O 1
ATOM 725 N N . GLN A 1 90 ? 22.547 32.125 2.533 1 88.56 90 GLN A N 1
ATOM 726 C CA . GLN A 1 90 ? 22.922 32.438 1.159 1 88.56 90 GLN A CA 1
ATOM 727 C C . GLN A 1 90 ? 21.844 32 0.177 1 88.56 90 GLN A C 1
ATOM 729 O O . GLN A 1 90 ? 21.516 30.828 0.08 1 88.56 90 GLN A O 1
ATOM 734 N N . ASN A 1 91 ? 21.391 32.938 -0.604 1 87.5 91 ASN A N 1
ATOM 735 C CA . ASN A 1 91 ? 20.281 32.688 -1.517 1 87.5 91 ASN A CA 1
ATOM 736 C C . ASN A 1 91 ? 20.625 31.656 -2.57 1 87.5 91 ASN A C 1
ATOM 738 O O . ASN A 1 91 ? 19.781 30.844 -2.947 1 87.5 91 ASN A O 1
ATOM 742 N N . ASP A 1 92 ? 21.797 31.734 -3.059 1 89.25 92 ASP A N 1
ATOM 743 C CA . ASP A 1 92 ? 22.203 30.766 -4.07 1 89.25 92 ASP A CA 1
ATOM 744 C C . ASP A 1 92 ? 22.172 29.344 -3.516 1 89.25 92 ASP A C 1
ATOM 746 O O . ASP A 1 92 ? 21.734 28.422 -4.199 1 89.25 92 ASP A O 1
ATOM 750 N N . ARG A 1 93 ? 22.578 29.281 -2.355 1 91.38 93 ARG A N 1
ATOM 751 C CA . ARG A 1 93 ? 22.562 27.984 -1.674 1 91.38 93 ARG A CA 1
ATOM 752 C C . ARG A 1 93 ? 21.141 27.5 -1.435 1 91.38 93 ARG A C 1
ATOM 754 O O . ARG A 1 93 ? 20.828 26.328 -1.641 1 91.38 93 ARG A O 1
ATOM 761 N N . LYS A 1 94 ? 20.266 28.359 -1.164 1 93.19 94 LYS A N 1
ATOM 762 C CA . LYS A 1 94 ? 18.859 28.047 -0.952 1 93.19 94 LYS A CA 1
ATOM 763 C C . LYS A 1 94 ? 18.219 27.516 -2.225 1 93.19 94 LYS A C 1
ATOM 765 O O . LYS A 1 94 ? 17.5 26.5 -2.188 1 93.19 94 LYS A O 1
ATOM 770 N N . TRP A 1 95 ? 18.562 28.219 -3.248 1 94.25 95 TRP A N 1
ATOM 771 C CA . TRP A 1 95 ? 18 27.828 -4.531 1 94.25 95 TRP A CA 1
ATOM 772 C C . TRP A 1 95 ? 18.469 26.438 -4.945 1 94.25 95 TRP A C 1
ATOM 774 O O . TRP A 1 95 ? 17.672 25.625 -5.422 1 94.25 95 TRP A O 1
ATOM 784 N N . LYS A 1 96 ? 19.719 26.172 -4.789 1 96.38 96 LYS A N 1
ATOM 785 C CA . LYS A 1 96 ? 20.281 24.859 -5.117 1 96.38 96 LYS A CA 1
ATOM 786 C C . LYS A 1 96 ? 19.641 23.766 -4.27 1 96.38 96 LYS A C 1
ATOM 788 O O . LYS A 1 96 ? 19.234 22.719 -4.793 1 96.38 96 LYS A O 1
ATOM 793 N N . ILE A 1 97 ? 19.438 24 -2.998 1 97.19 97 ILE A N 1
ATOM 794 C CA . ILE A 1 97 ? 18.828 23.031 -2.086 1 97.19 97 ILE A CA 1
ATOM 795 C C . ILE A 1 97 ? 17.391 22.75 -2.512 1 97.19 97 ILE A C 1
ATOM 797 O O . ILE A 1 97 ? 16.969 21.594 -2.562 1 97.19 97 ILE A O 1
ATOM 801 N N . ALA A 1 98 ? 16.656 23.828 -2.844 1 96.75 98 ALA A N 1
ATOM 802 C CA . ALA A 1 98 ? 15.258 23.672 -3.221 1 96.75 98 ALA A CA 1
ATOM 803 C C . ALA A 1 98 ? 15.117 22.812 -4.469 1 96.75 98 ALA A C 1
ATOM 805 O O . ALA A 1 98 ? 14.242 21.938 -4.531 1 96.75 98 ALA A O 1
ATOM 806 N N . LYS A 1 99 ? 15.977 23.062 -5.449 1 97.88 99 LYS A N 1
ATOM 807 C CA . LYS A 1 99 ? 15.938 22.297 -6.688 1 97.88 99 LYS A CA 1
ATOM 808 C C . LYS A 1 99 ? 16.297 20.828 -6.434 1 97.88 99 LYS A C 1
ATOM 810 O O . LYS A 1 99 ? 15.617 19.922 -6.926 1 97.88 99 LYS A O 1
ATOM 815 N N . LEU A 1 100 ? 17.312 20.578 -5.691 1 98.56 100 LEU A N 1
ATOM 816 C CA . LEU A 1 100 ? 17.734 19.234 -5.367 1 98.56 100 LEU A CA 1
ATOM 817 C C . LEU A 1 100 ? 16.688 18.5 -4.543 1 98.56 100 LEU A C 1
ATOM 819 O O . LEU A 1 100 ? 16.453 17.297 -4.73 1 98.56 100 LEU A O 1
ATOM 823 N N . ASN A 1 101 ? 16.062 19.266 -3.664 1 98.38 101 ASN A N 1
ATOM 824 C CA . ASN A 1 101 ? 15.023 18.688 -2.805 1 98.38 101 ASN A CA 1
ATOM 825 C C . ASN A 1 101 ? 13.82 18.219 -3.615 1 98.38 101 ASN A C 1
ATOM 827 O O . ASN A 1 101 ? 13.266 17.156 -3.35 1 98.38 101 ASN A O 1
ATOM 831 N N . LYS A 1 102 ? 13.438 19.016 -4.578 1 98.38 102 LYS A N 1
ATOM 832 C CA . LYS A 1 102 ? 12.344 18.609 -5.461 1 98.38 102 LYS A CA 1
ATOM 833 C C . LYS A 1 102 ? 12.711 17.375 -6.262 1 98.38 102 LYS A C 1
ATOM 835 O O . LYS A 1 102 ? 11.898 16.453 -6.406 1 98.38 102 LYS A O 1
ATOM 840 N N . ALA A 1 103 ? 13.875 17.359 -6.762 1 98.75 103 ALA A N 1
ATOM 841 C CA . ALA A 1 103 ? 14.352 16.203 -7.496 1 98.75 103 ALA A CA 1
ATOM 842 C C . ALA A 1 103 ? 14.367 14.961 -6.605 1 98.75 103 ALA A C 1
ATOM 844 O O . ALA A 1 103 ? 13.992 13.867 -7.039 1 98.75 103 ALA A O 1
ATOM 845 N N . ALA A 1 104 ? 14.797 15.109 -5.379 1 98.81 104 ALA A N 1
ATOM 846 C CA . ALA A 1 104 ? 14.844 13.992 -4.434 1 98.81 104 ALA A CA 1
ATOM 847 C C . ALA A 1 104 ? 13.445 13.469 -4.129 1 98.81 104 ALA A C 1
ATOM 849 O O . ALA A 1 104 ? 13.25 12.258 -3.982 1 98.81 104 ALA A O 1
ATOM 850 N N . LEU A 1 105 ? 12.5 14.383 -4.004 1 98.5 105 LEU A N 1
ATOM 851 C CA . LEU A 1 105 ? 11.117 13.977 -3.781 1 98.5 105 LEU A CA 1
ATOM 852 C C . LEU A 1 105 ? 10.633 13.047 -4.895 1 98.5 105 LEU A C 1
ATOM 854 O O . LEU A 1 105 ? 10.07 11.984 -4.629 1 98.5 105 LEU A O 1
ATOM 858 N N . TRP A 1 106 ? 10.93 13.422 -6.109 1 98.62 106 TRP A N 1
ATOM 859 C CA . TRP A 1 106 ? 10.484 12.633 -7.254 1 98.62 106 TRP A CA 1
ATOM 860 C C . TRP A 1 106 ? 11.219 11.297 -7.312 1 98.62 106 TRP A C 1
ATOM 862 O O . TRP A 1 106 ? 10.609 10.258 -7.59 1 98.62 106 TRP A O 1
ATOM 872 N N . CYS A 1 107 ? 12.469 11.297 -7.043 1 98.69 107 CYS A N 1
ATOM 873 C CA . CYS A 1 107 ? 13.211 10.047 -6.992 1 98.69 107 CYS A CA 1
ATOM 874 C C . CYS A 1 107 ? 12.664 9.133 -5.906 1 98.69 107 CYS A C 1
ATOM 876 O O . CYS A 1 107 ? 12.562 7.918 -6.102 1 98.69 107 CYS A O 1
ATOM 878 N N . GLY A 1 108 ? 12.312 9.766 -4.785 1 98.5 108 GLY A N 1
ATOM 879 C CA . GLY A 1 108 ? 11.703 8.992 -3.719 1 98.5 108 GLY A CA 1
ATOM 880 C C . GLY A 1 108 ? 10.391 8.336 -4.125 1 98.5 108 GLY A C 1
ATOM 881 O O . GLY A 1 108 ? 10.156 7.168 -3.822 1 98.5 108 GLY A O 1
ATOM 882 N N . PHE A 1 109 ? 9.586 9.078 -4.855 1 98.25 109 PHE A N 1
ATOM 883 C CA . PHE A 1 109 ? 8.312 8.547 -5.324 1 98.25 109 PHE A CA 1
ATOM 884 C C . PHE A 1 109 ? 8.531 7.391 -6.293 1 98.25 109 PHE A C 1
ATOM 886 O O . PHE A 1 109 ? 7.855 6.359 -6.199 1 98.25 109 PHE A O 1
ATOM 893 N N . VAL A 1 110 ? 9.445 7.555 -7.168 1 98.56 110 VAL A N 1
ATOM 894 C CA . VAL A 1 110 ? 9.734 6.523 -8.156 1 98.56 110 VAL A CA 1
ATOM 895 C C . VAL A 1 110 ? 10.281 5.277 -7.461 1 98.56 110 VAL A C 1
ATOM 897 O O . VAL A 1 110 ? 9.914 4.152 -7.809 1 98.56 110 VAL A O 1
ATOM 900 N N . SER A 1 111 ? 11.117 5.5 -6.504 1 98.56 111 SER A N 1
ATOM 901 C CA . SER A 1 111 ? 11.664 4.379 -5.746 1 98.56 111 SER A CA 1
ATOM 902 C C . SER A 1 111 ? 10.57 3.637 -4.988 1 98.56 111 SER A C 1
ATOM 904 O O . SER A 1 111 ? 10.531 2.404 -4.984 1 98.56 111 SER A O 1
ATOM 906 N N . CYS A 1 112 ? 9.68 4.363 -4.395 1 98.12 112 CYS A N 1
ATOM 907 C CA . CYS A 1 112 ? 8.547 3.771 -3.691 1 98.12 112 CYS A CA 1
ATOM 908 C C . CYS A 1 112 ? 7.68 2.957 -4.645 1 98.12 112 CYS A C 1
ATOM 910 O O . CYS A 1 112 ? 7.281 1.837 -4.32 1 98.12 112 CYS A O 1
ATOM 912 N N . PHE A 1 113 ? 7.441 3.502 -5.77 1 98.44 113 PHE A N 1
ATOM 913 C CA . PHE A 1 113 ? 6.641 2.795 -6.762 1 98.44 113 PHE A CA 1
ATOM 914 C C . PHE A 1 113 ? 7.352 1.531 -7.23 1 98.44 113 PHE A C 1
ATOM 916 O O . PHE A 1 113 ? 6.711 0.514 -7.504 1 98.44 113 PHE A O 1
ATOM 923 N N . GLY A 1 114 ? 8.625 1.656 -7.379 1 98.56 114 GLY A N 1
ATOM 924 C CA . GLY A 1 114 ? 9.406 0.472 -7.707 1 98.56 114 GLY A CA 1
ATOM 925 C C . GLY A 1 114 ? 9.195 -0.667 -6.727 1 98.56 114 GLY A C 1
ATOM 926 O O . GLY A 1 114 ? 9.078 -1.826 -7.133 1 98.56 114 GLY A O 1
ATOM 927 N N . MET A 1 115 ? 9.141 -0.356 -5.445 1 98.31 115 MET A N 1
ATOM 928 C CA . MET A 1 115 ? 8.898 -1.374 -4.426 1 98.31 115 MET A CA 1
ATOM 929 C C . MET A 1 115 ? 7.523 -2.016 -4.613 1 98.31 115 MET A C 1
ATOM 931 O O . MET A 1 115 ? 7.379 -3.23 -4.48 1 98.31 115 MET A O 1
ATOM 935 N N . VAL A 1 116 ? 6.539 -1.21 -4.941 1 98.44 116 VAL A N 1
ATOM 936 C CA . VAL A 1 116 ? 5.188 -1.716 -5.156 1 98.44 116 VAL A CA 1
ATOM 937 C C . VAL A 1 116 ? 5.168 -2.635 -6.375 1 98.44 116 VAL A C 1
ATOM 939 O O . VAL A 1 116 ? 4.496 -3.668 -6.371 1 98.44 116 VAL A O 1
ATOM 942 N N . MET A 1 117 ? 5.906 -2.271 -7.375 1 98.06 117 MET A N 1
ATOM 943 C CA . MET A 1 117 ? 6.008 -3.115 -8.562 1 98.06 117 MET A CA 1
ATOM 944 C C . MET A 1 117 ? 6.641 -4.461 -8.227 1 98.06 117 MET A C 1
ATOM 946 O O . MET A 1 117 ? 6.145 -5.508 -8.641 1 98.06 117 MET A O 1
ATOM 950 N N . VAL A 1 118 ? 7.699 -4.398 -7.453 1 97.81 118 VAL A N 1
ATOM 951 C CA . VAL A 1 118 ? 8.383 -5.625 -7.074 1 97.81 118 VAL A CA 1
ATOM 952 C C . VAL A 1 118 ? 7.461 -6.488 -6.215 1 97.81 118 VAL A C 1
ATOM 954 O O . VAL A 1 118 ? 7.473 -7.719 -6.32 1 97.81 118 VAL A O 1
ATOM 957 N N . ALA A 1 119 ? 6.629 -5.863 -5.391 1 97.62 119 ALA A N 1
ATOM 958 C CA . ALA A 1 119 ? 5.688 -6.578 -4.535 1 97.62 119 ALA A CA 1
ATOM 959 C C . ALA A 1 119 ? 4.59 -7.242 -5.363 1 97.62 119 ALA A C 1
ATOM 961 O O . ALA A 1 119 ? 4.07 -8.297 -4.988 1 97.62 119 ALA A O 1
ATOM 962 N N . SER A 1 120 ? 4.277 -6.672 -6.496 1 97.62 120 SER A N 1
ATOM 963 C CA . SER A 1 120 ? 3.125 -7.109 -7.281 1 97.62 120 SER A CA 1
ATOM 964 C C . SER A 1 120 ? 3.547 -8.047 -8.406 1 97.62 120 SER A C 1
ATOM 966 O O . SER A 1 120 ? 2.775 -8.914 -8.82 1 97.62 120 SER A O 1
ATOM 968 N N . PHE A 1 121 ? 4.754 -7.785 -8.922 1 96.38 121 PHE A N 1
ATOM 969 C CA . PHE A 1 121 ? 5.238 -8.539 -10.07 1 96.38 121 PHE A CA 1
ATOM 970 C C . PHE A 1 121 ? 6.43 -9.406 -9.688 1 96.38 121 PHE A C 1
ATOM 972 O O . PHE A 1 121 ? 7.555 -8.914 -9.586 1 96.38 121 PHE A O 1
ATOM 979 N N . GLN A 1 122 ? 6.16 -10.664 -9.555 1 92.06 122 GLN A N 1
ATOM 980 C CA . GLN A 1 122 ? 7.246 -11.602 -9.289 1 92.06 122 GLN A CA 1
ATOM 981 C C . GLN A 1 122 ? 8.078 -11.852 -10.539 1 92.06 122 GLN A C 1
ATOM 983 O O . GLN A 1 122 ? 7.566 -11.75 -11.656 1 92.06 122 GLN A O 1
ATOM 988 N N . GLU A 1 123 ? 9.273 -12.195 -10.367 1 88.06 123 GLU A N 1
ATOM 989 C CA . GLU A 1 123 ? 10.203 -12.336 -11.484 1 88.06 123 GLU A CA 1
ATOM 990 C C . GLU A 1 123 ? 9.797 -13.492 -12.398 1 88.06 123 GLU A C 1
ATOM 992 O O . GLU A 1 123 ? 10.109 -13.484 -13.586 1 88.06 123 GLU A O 1
ATOM 997 N N . THR A 1 124 ? 9.094 -14.453 -11.891 1 86 124 THR A N 1
ATOM 998 C CA . THR A 1 124 ? 8.719 -15.609 -12.688 1 86 124 THR A CA 1
ATOM 999 C C . THR A 1 124 ? 7.453 -15.328 -13.492 1 86 124 THR A C 1
ATOM 1001 O O . THR A 1 124 ? 7.129 -16.062 -14.43 1 86 124 THR A O 1
ATOM 1004 N N . ASN A 1 125 ? 6.746 -14.336 -13.172 1 85.62 125 ASN A N 1
ATOM 1005 C CA . ASN A 1 125 ? 5.508 -14 -13.867 1 85.62 125 ASN A CA 1
ATOM 1006 C C . ASN A 1 125 ? 5.766 -13.047 -15.031 1 85.62 125 ASN A C 1
ATOM 1008 O O . ASN A 1 125 ? 5.676 -13.438 -16.203 1 85.62 125 ASN A O 1
ATOM 1012 N N . ILE A 1 126 ? 6.172 -11.859 -14.656 1 89.5 126 ILE A N 1
ATOM 1013 C CA . ILE A 1 126 ? 6.551 -10.875 -15.664 1 89.5 126 ILE A CA 1
ATOM 1014 C C . ILE A 1 126 ? 7.93 -10.305 -15.336 1 89.5 126 ILE A C 1
ATOM 1016 O O . ILE A 1 126 ? 8.039 -9.273 -14.672 1 89.5 126 ILE A O 1
ATOM 1020 N N . PHE A 1 127 ? 8.961 -10.875 -15.914 1 90.5 127 PHE A N 1
ATOM 1021 C CA . PHE A 1 127 ? 10.352 -10.648 -15.547 1 90.5 127 PHE A CA 1
ATOM 1022 C C . PHE A 1 127 ? 10.734 -9.188 -15.766 1 90.5 127 PHE A C 1
ATOM 1024 O O . PHE A 1 127 ? 11.281 -8.547 -14.875 1 90.5 127 PHE A O 1
ATOM 1031 N N . TRP A 1 128 ? 10.359 -8.641 -16.875 1 92.06 128 TRP A N 1
ATOM 1032 C CA . TRP A 1 128 ? 10.852 -7.316 -17.25 1 92.06 128 TRP A CA 1
ATOM 1033 C C . TRP A 1 128 ? 10.203 -6.234 -16.391 1 92.06 128 TRP A C 1
ATOM 1035 O O . TRP A 1 128 ? 10.836 -5.223 -16.078 1 92.06 128 TRP A O 1
ATOM 1045 N N . VAL A 1 129 ? 8.938 -6.418 -16 1 95.12 129 VAL A N 1
ATOM 1046 C CA . VAL A 1 129 ? 8.289 -5.441 -15.133 1 95.12 129 VAL A CA 1
ATOM 1047 C C . VAL A 1 129 ? 8.914 -5.492 -13.742 1 95.12 129 VAL A C 1
ATOM 1049 O O . VAL A 1 129 ? 9.133 -4.453 -13.109 1 95.12 129 VAL A O 1
ATOM 1052 N N . HIS A 1 130 ? 9.273 -6.707 -13.336 1 95.94 130 HIS A N 1
ATOM 1053 C CA . HIS A 1 130 ? 9.961 -6.863 -12.062 1 95.94 130 HIS A CA 1
ATOM 1054 C C . HIS A 1 130 ? 11.312 -6.156 -12.078 1 95.94 130 HIS A C 1
ATOM 1056 O O . HIS A 1 130 ? 11.656 -5.434 -11.141 1 95.94 130 HIS A O 1
ATOM 1062 N N . VAL A 1 131 ? 12.023 -6.344 -13.156 1 95.94 131 VAL A N 1
ATOM 1063 C CA . VAL A 1 131 ? 13.352 -5.758 -13.273 1 95.94 131 VAL A CA 1
ATOM 1064 C C . VAL A 1 131 ? 13.25 -4.234 -13.281 1 95.94 131 VAL A C 1
ATOM 1066 O O . VAL A 1 131 ? 14.055 -3.545 -12.656 1 95.94 131 VAL A O 1
ATOM 1069 N N . VAL A 1 132 ? 12.258 -3.691 -13.945 1 97.5 132 VAL A N 1
ATOM 1070 C CA . VAL A 1 132 ? 12.039 -2.248 -13.93 1 97.5 132 VAL A CA 1
ATOM 1071 C C . VAL A 1 132 ? 11.734 -1.786 -12.508 1 97.5 132 VAL A C 1
ATOM 1073 O O . VAL A 1 132 ? 12.266 -0.771 -12.055 1 97.5 132 VAL A O 1
ATOM 1076 N N . GLY A 1 133 ? 10.898 -2.533 -11.836 1 98.25 133 GLY A N 1
ATOM 1077 C CA . GLY A 1 133 ? 10.609 -2.227 -10.445 1 98.25 133 GLY A CA 1
ATOM 1078 C C . GLY A 1 133 ? 11.844 -2.242 -9.555 1 98.25 133 GLY A C 1
ATOM 1079 O O . GLY A 1 133 ? 12.062 -1.318 -8.773 1 98.25 133 GLY A O 1
ATOM 1080 N N . ALA A 1 134 ? 12.664 -3.248 -9.734 1 97.56 134 ALA A N 1
ATOM 1081 C CA . ALA A 1 134 ? 13.883 -3.387 -8.938 1 97.56 134 ALA A CA 1
ATOM 1082 C C . ALA A 1 134 ? 14.859 -2.252 -9.227 1 97.56 134 ALA A C 1
ATOM 1084 O O . ALA A 1 134 ? 15.477 -1.707 -8.312 1 97.56 134 ALA A O 1
ATOM 1085 N N . ASN A 1 135 ? 14.961 -1.909 -10.469 1 97.94 135 ASN A N 1
ATOM 1086 C CA . ASN A 1 135 ? 15.836 -0.803 -10.852 1 97.94 135 ASN A CA 1
ATOM 1087 C C . ASN A 1 135 ? 15.328 0.524 -10.289 1 97.94 135 ASN A C 1
ATOM 1089 O O . ASN A 1 135 ? 16.125 1.384 -9.906 1 97.94 135 ASN A O 1
ATOM 1093 N N . ASN A 1 136 ? 14.062 0.709 -10.305 1 98.5 136 ASN A N 1
ATOM 1094 C CA . ASN A 1 136 ? 13.5 1.907 -9.688 1 98.5 136 ASN A CA 1
ATOM 1095 C C . ASN A 1 136 ? 13.742 1.93 -8.188 1 98.5 136 ASN A C 1
ATOM 1097 O O . ASN A 1 136 ? 14.156 2.951 -7.633 1 98.5 136 ASN A O 1
ATOM 1101 N N . ALA A 1 137 ? 13.523 0.843 -7.543 1 98.25 137 ALA A N 1
ATOM 1102 C CA . ALA A 1 137 ? 13.672 0.762 -6.094 1 98.25 137 ALA A CA 1
ATOM 1103 C C . ALA A 1 137 ? 15.117 1.021 -5.676 1 98.25 137 ALA A C 1
ATOM 1105 O O . ALA A 1 137 ? 15.375 1.833 -4.785 1 98.25 137 ALA A O 1
ATOM 1106 N N . PHE A 1 138 ? 16.062 0.414 -6.414 1 98.31 138 PHE A N 1
ATOM 1107 C CA . PHE A 1 138 ? 17.453 0.484 -5.992 1 98.31 138 PHE A CA 1
ATOM 1108 C C . PHE A 1 138 ? 18.219 1.531 -6.801 1 98.31 138 PHE A C 1
ATOM 1110 O O . PHE A 1 138 ? 19 2.307 -6.246 1 98.31 138 PHE A O 1
ATOM 1117 N N . GLY A 1 139 ? 18.031 1.531 -8.109 1 98.12 139 GLY A N 1
ATOM 1118 C CA . GLY A 1 139 ? 18.766 2.465 -8.961 1 98.12 139 GLY A CA 1
ATOM 1119 C C . GLY A 1 139 ? 18.375 3.912 -8.719 1 98.12 139 GLY A C 1
ATOM 1120 O O . GLY A 1 139 ? 19.203 4.73 -8.328 1 98.12 139 GLY A O 1
ATOM 1121 N N . VAL A 1 140 ? 17.078 4.172 -8.914 1 98.62 140 VAL A N 1
ATOM 1122 C CA . VAL A 1 140 ? 16.594 5.52 -8.625 1 98.62 140 VAL A CA 1
ATOM 1123 C C . VAL A 1 140 ? 16.719 5.801 -7.129 1 98.62 140 VAL A C 1
ATOM 1125 O O . VAL A 1 140 ? 16.953 6.941 -6.723 1 98.62 140 VAL A O 1
ATOM 1128 N N . GLY A 1 141 ? 16.656 4.727 -6.355 1 98.38 141 GLY A N 1
ATOM 1129 C CA . GLY A 1 141 ? 16.922 4.855 -4.934 1 98.38 141 GLY A CA 1
ATOM 1130 C C . GLY A 1 141 ? 18.328 5.355 -4.645 1 98.38 141 GLY A C 1
ATOM 1131 O O . GLY A 1 141 ? 18.531 6.16 -3.73 1 98.38 141 GLY A O 1
ATOM 1132 N N . CYS A 1 142 ? 19.281 4.914 -5.375 1 98.56 142 CYS A N 1
ATOM 1133 C CA . CYS A 1 142 ? 20.656 5.398 -5.234 1 98.56 142 CYS A CA 1
ATOM 1134 C C . CYS A 1 142 ? 20.734 6.883 -5.574 1 98.56 142 CYS A C 1
ATOM 1136 O O . CYS A 1 142 ? 21.422 7.641 -4.883 1 98.56 142 CYS A O 1
ATOM 1138 N N . ALA A 1 143 ? 20.062 7.242 -6.629 1 98.69 143 ALA A N 1
ATOM 1139 C CA . ALA A 1 143 ? 20.016 8.664 -6.973 1 98.69 143 ALA A CA 1
ATOM 1140 C C . ALA A 1 143 ? 19.438 9.492 -5.832 1 98.69 143 ALA A C 1
ATOM 1142 O O . ALA A 1 143 ? 19.953 10.562 -5.508 1 98.69 143 ALA A O 1
ATOM 1143 N N . PHE A 1 144 ? 18.391 9.008 -5.262 1 98.75 144 PHE A N 1
ATOM 1144 C CA . PHE A 1 144 ? 17.797 9.648 -4.094 1 98.75 144 PHE A CA 1
ATOM 1145 C C . PHE A 1 144 ? 18.828 9.82 -2.986 1 98.75 144 PHE A C 1
ATOM 1147 O O . PHE A 1 144 ? 18.922 10.891 -2.379 1 98.75 144 PHE A O 1
ATOM 1154 N N . GLN A 1 145 ? 19.578 8.781 -2.721 1 98.75 145 GLN A N 1
ATOM 1155 C CA . GLN A 1 145 ? 20.578 8.82 -1.671 1 98.75 145 GLN A CA 1
ATOM 1156 C C . GLN A 1 145 ? 21.609 9.914 -1.941 1 98.75 145 GLN A C 1
ATOM 1158 O O . GLN A 1 145 ? 21.984 10.664 -1.035 1 98.75 145 GLN A O 1
ATOM 1163 N N . TRP A 1 146 ? 22.031 10.008 -3.158 1 98.81 146 TRP A N 1
ATOM 1164 C CA . TRP A 1 146 ? 23.031 11.016 -3.518 1 98.81 146 TRP A CA 1
ATOM 1165 C C . TRP A 1 146 ? 22.438 12.422 -3.387 1 98.81 146 TRP A C 1
ATOM 1167 O O . TRP A 1 146 ? 23.094 13.328 -2.865 1 98.81 146 TRP A O 1
ATOM 1177 N N . LEU A 1 147 ? 21.25 12.594 -3.863 1 98.75 147 LEU A N 1
ATOM 1178 C CA . LEU A 1 147 ? 20.594 13.898 -3.754 1 98.75 147 LEU A CA 1
ATOM 1179 C C . LEU A 1 147 ? 20.469 14.32 -2.295 1 98.75 147 LEU A C 1
ATOM 1181 O O . LEU A 1 147 ? 20.812 15.453 -1.938 1 98.75 147 LEU A O 1
ATOM 1185 N N . GLN A 1 148 ? 20.047 13.398 -1.477 1 98.38 148 GLN A N 1
ATOM 1186 C CA . GLN A 1 148 ? 19.891 13.695 -0.057 1 98.38 148 GLN A CA 1
ATOM 1187 C C . GLN A 1 148 ? 21.234 13.977 0.603 1 98.38 148 GLN A C 1
ATOM 1189 O O . GLN A 1 148 ? 21.328 14.812 1.508 1 98.38 148 GLN A O 1
ATOM 1194 N N . THR A 1 149 ? 22.234 13.273 0.184 1 98.44 149 THR A N 1
ATOM 1195 C CA . THR A 1 149 ? 23.578 13.492 0.71 1 98.44 149 THR A CA 1
ATOM 1196 C C . THR A 1 149 ? 24.078 14.891 0.361 1 98.44 149 THR A C 1
ATOM 1198 O O . THR A 1 149 ? 24.578 15.609 1.228 1 98.44 149 THR A O 1
ATOM 1201 N N . VAL A 1 150 ? 23.938 15.336 -0.857 1 98.12 150 VAL A N 1
ATOM 1202 C CA . VAL A 1 150 ? 24.359 16.656 -1.301 1 98.12 150 VAL A CA 1
ATOM 1203 C C . VAL A 1 150 ? 23.562 17.734 -0.566 1 98.12 150 VAL A C 1
ATOM 1205 O O . VAL A 1 150 ? 2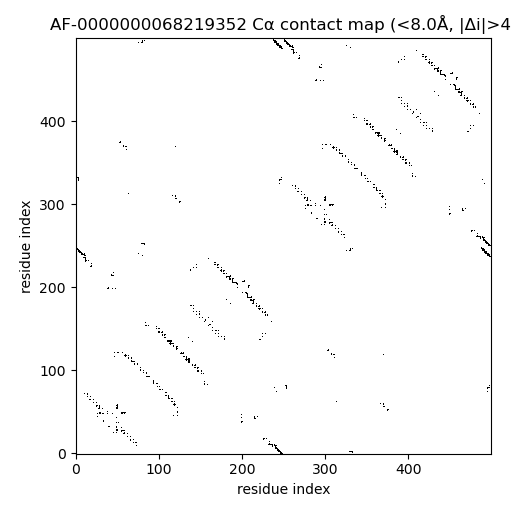4.109 18.75 -0.155 1 98.12 150 VAL A O 1
ATOM 1208 N N . ILE A 1 151 ? 22.281 17.5 -0.384 1 97.75 151 ILE A N 1
ATOM 1209 C CA . ILE A 1 151 ? 21.438 18.422 0.361 1 97.75 151 ILE A CA 1
ATOM 1210 C C . ILE A 1 151 ? 21.969 18.578 1.783 1 97.75 151 ILE A C 1
ATOM 1212 O O . ILE A 1 151 ? 22.109 19.688 2.285 1 97.75 151 ILE A O 1
ATOM 1216 N N . SER A 1 152 ? 22.281 17.438 2.393 1 96.25 152 SER A N 1
ATOM 1217 C CA . SER A 1 152 ? 22.844 17.484 3.742 1 96.25 152 SER A CA 1
ATOM 1218 C C . SER A 1 152 ? 24.141 18.266 3.783 1 96.25 152 SER A C 1
ATOM 1220 O O . SER A 1 152 ? 24.406 19 4.742 1 96.25 152 SER A O 1
ATOM 1222 N N . TRP A 1 153 ? 24.906 18.109 2.732 1 95.25 153 TRP A N 1
ATOM 1223 C CA . TRP A 1 153 ? 26.172 18.844 2.631 1 95.25 153 TRP A CA 1
ATOM 1224 C C . TRP A 1 153 ? 25.906 20.344 2.568 1 95.25 153 TRP A C 1
ATOM 1226 O O . TRP A 1 153 ? 26.578 21.125 3.246 1 95.25 153 TRP A O 1
ATOM 1236 N N . TYR A 1 154 ? 24.922 20.766 1.832 1 94.94 154 TYR A N 1
ATOM 1237 C CA . TYR A 1 154 ? 24.594 22.172 1.674 1 94.94 154 TYR A CA 1
ATOM 1238 C C . TYR A 1 154 ? 23.969 22.734 2.947 1 94.94 154 TYR A C 1
ATOM 1240 O O . TYR A 1 154 ? 24.094 23.938 3.23 1 94.94 154 TYR A O 1
ATOM 1248 N N . LEU A 1 155 ? 23.359 21.938 3.715 1 94.12 155 LEU A N 1
ATOM 1249 C CA . LEU A 1 155 ? 22.719 22.391 4.945 1 94.12 155 LEU A CA 1
ATOM 1250 C C . LEU A 1 155 ? 23.734 22.562 6.062 1 94.12 155 LEU A C 1
ATOM 1252 O O . LEU A 1 155 ? 23.516 23.344 6.996 1 94.12 155 LEU A O 1
ATOM 1256 N N . TYR A 1 156 ? 24.766 21.859 5.961 1 91.56 156 TYR A N 1
ATOM 1257 C CA . TYR A 1 156 ? 25.844 21.984 6.934 1 91.56 156 TYR A CA 1
ATOM 1258 C C . TYR A 1 156 ? 26.562 23.312 6.793 1 91.56 156 TYR A C 1
ATOM 1260 O O . TYR A 1 156 ? 26.797 23.781 5.68 1 91.56 156 TYR A O 1
ATOM 1268 N N . PRO A 1 157 ? 26.844 24.031 7.836 1 90.81 157 PRO A N 1
ATOM 1269 C CA . PRO A 1 157 ? 26.875 23.578 9.234 1 90.81 157 PRO A CA 1
ATOM 1270 C C . PRO A 1 157 ? 25.625 23.969 10.016 1 90.81 157 PRO A C 1
ATOM 1272 O O . PRO A 1 157 ? 25.531 23.688 11.211 1 90.81 157 PRO A O 1
ATOM 1275 N N . GLU A 1 158 ? 24.75 24.594 9.453 1 86.5 158 GLU A N 1
ATOM 1276 C CA . GLU A 1 158 ? 23.562 25.031 10.172 1 86.5 158 GLU A CA 1
ATOM 1277 C C . GLU A 1 158 ? 22.781 23.828 10.703 1 86.5 158 GLU A C 1
ATOM 1279 O O . GLU A 1 158 ? 22.219 23.891 11.805 1 86.5 158 GLU A O 1
ATOM 1284 N N . LYS A 1 159 ? 22.797 22.781 9.844 1 89.38 159 LYS A N 1
ATOM 1285 C CA . LYS A 1 159 ? 22.109 21.547 10.227 1 89.38 159 LYS A CA 1
ATOM 1286 C C . LYS A 1 159 ? 22.984 20.328 9.93 1 89.38 159 LYS A C 1
ATOM 1288 O O . LYS A 1 159 ? 23.719 20.312 8.953 1 89.38 159 LYS A O 1
ATOM 1293 N N . GLY A 1 160 ? 22.875 19.391 10.773 1 88.75 160 GLY A N 1
ATOM 1294 C CA . GLY A 1 160 ? 23.594 18.141 10.578 1 88.75 160 GLY A CA 1
ATOM 1295 C C . GLY A 1 160 ? 25 18.172 11.148 1 88.75 160 GLY A C 1
ATOM 1296 O O . GLY A 1 160 ? 25.406 19.156 11.766 1 88.75 160 GLY A O 1
ATOM 1297 N N . THR A 1 161 ? 25.656 17.047 11.078 1 93.19 161 THR A N 1
ATOM 1298 C CA . THR A 1 161 ? 27.031 16.906 11.562 1 93.19 161 THR A CA 1
ATOM 1299 C C . THR A 1 161 ? 27.938 16.359 10.461 1 93.19 161 THR A C 1
ATOM 1301 O O . THR A 1 161 ? 27.469 15.734 9.516 1 93.19 161 THR A O 1
ATOM 1304 N N . ARG A 1 162 ? 29.188 16.609 10.672 1 94.69 162 ARG A N 1
ATOM 1305 C CA . ARG A 1 162 ? 30.172 16.125 9.727 1 94.69 162 ARG A CA 1
ATOM 1306 C C . ARG A 1 162 ? 30.172 14.602 9.672 1 94.69 162 ARG A C 1
ATOM 1308 O O . ARG A 1 162 ? 30.312 14.016 8.594 1 94.69 162 ARG A O 1
ATOM 1315 N N . ASN A 1 163 ? 30 14.016 10.781 1 95.81 163 ASN A N 1
ATOM 1316 C CA . ASN A 1 163 ? 29.984 12.555 10.852 1 95.81 163 ASN A CA 1
ATOM 1317 C C . ASN A 1 163 ? 28.797 11.977 10.094 1 95.81 163 ASN A C 1
ATOM 1319 O O . ASN A 1 163 ? 28.922 10.961 9.422 1 95.81 163 ASN A O 1
ATOM 1323 N N . ALA A 1 164 ? 27.719 12.609 10.203 1 95.69 164 ALA A N 1
ATOM 1324 C CA . ALA A 1 164 ? 26.531 12.141 9.5 1 95.69 164 ALA A CA 1
ATOM 1325 C C . ALA A 1 164 ? 26.703 12.25 7.988 1 95.69 164 ALA A C 1
ATOM 1327 O O . ALA A 1 164 ? 26.312 11.352 7.242 1 95.69 164 ALA A O 1
ATOM 1328 N N . ILE A 1 165 ? 27.266 13.297 7.598 1 97.31 165 ILE A N 1
ATOM 1329 C CA . ILE A 1 165 ? 27.484 13.508 6.168 1 97.31 165 ILE A CA 1
ATOM 1330 C C . ILE A 1 165 ? 28.469 12.469 5.637 1 97.31 165 ILE A C 1
ATOM 1332 O O . ILE A 1 165 ? 28.25 11.891 4.57 1 97.31 165 ILE A O 1
ATOM 1336 N N . ALA A 1 166 ? 29.547 12.258 6.391 1 98.06 166 ALA A N 1
ATOM 1337 C CA . ALA A 1 166 ? 30.531 11.25 5.996 1 98.06 166 ALA A CA 1
ATOM 1338 C C . ALA A 1 166 ? 29.875 9.875 5.867 1 98.06 166 ALA A C 1
ATOM 1340 O O . ALA A 1 166 ? 30.172 9.125 4.93 1 98.06 166 ALA A O 1
ATOM 1341 N N . ALA A 1 167 ? 29.047 9.555 6.797 1 98.31 167 ALA A N 1
ATOM 1342 C CA . ALA A 1 167 ? 28.328 8.281 6.746 1 98.31 167 ALA A CA 1
ATOM 1343 C C . ALA A 1 167 ? 27.438 8.203 5.508 1 98.31 167 ALA A C 1
ATOM 1345 O O . ALA A 1 167 ? 27.422 7.18 4.82 1 98.31 167 ALA A O 1
ATOM 1346 N N . LYS A 1 168 ? 26.719 9.289 5.25 1 98.56 168 LYS A N 1
ATOM 1347 C CA . LYS A 1 168 ? 25.844 9.336 4.086 1 98.56 168 LYS A CA 1
ATOM 1348 C C . LYS A 1 168 ? 26.625 9.156 2.795 1 98.56 168 LYS A C 1
ATOM 1350 O O . LYS A 1 168 ? 26.219 8.414 1.902 1 98.56 168 LYS A O 1
ATOM 1355 N N . ILE A 1 169 ? 27.75 9.82 2.697 1 98.69 169 ILE A N 1
ATOM 1356 C CA . ILE A 1 169 ? 28.594 9.711 1.513 1 98.69 169 ILE A CA 1
ATOM 1357 C C . ILE A 1 169 ? 29.078 8.266 1.354 1 98.69 169 ILE A C 1
ATOM 1359 O O . ILE A 1 169 ? 28.969 7.688 0.269 1 98.69 169 ILE A O 1
ATOM 1363 N N . THR A 1 170 ? 29.578 7.707 2.395 1 98.81 170 THR A N 1
ATOM 1364 C CA . THR A 1 170 ? 30.109 6.344 2.361 1 98.81 170 THR A CA 1
ATOM 1365 C C . THR A 1 170 ? 29.031 5.359 1.927 1 98.81 170 THR A C 1
ATOM 1367 O O . THR A 1 170 ? 29.25 4.539 1.036 1 98.81 170 THR A O 1
ATOM 1370 N N . LEU A 1 171 ? 27.875 5.477 2.475 1 98.88 171 LEU A N 1
ATOM 1371 C CA . LEU A 1 171 ? 26.781 4.559 2.176 1 98.88 171 LEU A CA 1
ATOM 1372 C C . LEU A 1 171 ? 26.266 4.758 0.749 1 98.88 171 LEU A C 1
ATOM 1374 O O . LEU A 1 171 ? 25.938 3.789 0.062 1 98.88 171 LEU A O 1
ATOM 1378 N N . ALA A 1 172 ? 26.219 6.008 0.317 1 98.81 172 ALA A N 1
ATOM 1379 C CA . ALA A 1 172 ? 25.812 6.273 -1.059 1 98.81 172 ALA A CA 1
ATOM 1380 C C . ALA A 1 172 ? 26.797 5.676 -2.055 1 98.81 172 ALA A C 1
ATOM 1382 O O . ALA A 1 172 ? 26.406 5.129 -3.084 1 98.81 172 ALA A O 1
ATOM 1383 N N . VAL A 1 173 ? 28.062 5.785 -1.755 1 98.88 173 VAL A N 1
ATOM 1384 C CA . VAL A 1 173 ? 29.109 5.23 -2.613 1 98.88 173 VAL A CA 1
ATOM 1385 C C . VAL A 1 173 ? 28.984 3.707 -2.65 1 98.88 173 VAL A C 1
ATOM 1387 O O . VAL A 1 173 ? 28.984 3.105 -3.727 1 98.88 173 VAL A O 1
ATOM 1390 N N . ILE A 1 174 ? 28.859 3.08 -1.493 1 98.88 174 ILE A N 1
ATOM 1391 C CA . ILE A 1 174 ? 28.703 1.631 -1.416 1 98.88 174 ILE A CA 1
ATOM 1392 C C . ILE A 1 174 ? 27.469 1.2 -2.207 1 98.88 174 ILE A C 1
ATOM 1394 O O . ILE A 1 174 ? 27.531 0.258 -3.002 1 98.88 174 ILE A O 1
ATOM 1398 N N . SER A 1 175 ? 26.375 1.892 -2.043 1 98.88 175 SER A N 1
ATOM 1399 C CA . SER A 1 175 ? 25.125 1.562 -2.746 1 98.88 175 SER A CA 1
ATOM 1400 C C . SER A 1 175 ? 25.312 1.669 -4.258 1 98.88 175 SER A C 1
ATOM 1402 O O . SER A 1 175 ? 24.844 0.812 -5.008 1 98.88 175 SER A O 1
ATOM 1404 N N . THR A 1 176 ? 25.984 2.688 -4.676 1 98.81 176 THR A N 1
ATOM 1405 C CA . THR A 1 176 ? 26.188 2.9 -6.105 1 98.81 176 THR A CA 1
ATOM 1406 C C . THR A 1 176 ? 27.047 1.793 -6.703 1 98.81 176 THR A C 1
ATOM 1408 O O . THR A 1 176 ? 26.703 1.219 -7.738 1 98.81 176 THR A O 1
ATOM 1411 N N . ILE A 1 177 ? 28.125 1.477 -6.066 1 98.88 177 ILE A N 1
ATOM 1412 C CA . ILE A 1 177 ? 29.031 0.434 -6.543 1 98.88 177 ILE A CA 1
ATOM 1413 C C . ILE A 1 177 ? 28.297 -0.907 -6.57 1 98.88 177 ILE A C 1
ATOM 1415 O O . ILE A 1 177 ? 28.391 -1.65 -7.551 1 98.88 177 ILE A O 1
ATOM 1419 N N . CYS A 1 178 ? 27.594 -1.187 -5.535 1 98.88 178 CYS A N 1
ATOM 1420 C CA . CYS A 1 178 ? 26.875 -2.451 -5.445 1 98.88 178 CYS A CA 1
ATOM 1421 C C . CYS A 1 178 ? 25.75 -2.512 -6.473 1 98.88 178 CYS A C 1
ATOM 1423 O O . CYS A 1 178 ? 25.5 -3.561 -7.07 1 98.88 178 CYS A O 1
ATOM 1425 N N . PHE A 1 179 ? 25.109 -1.391 -6.68 1 98.88 179 PHE A N 1
ATOM 1426 C CA . PHE A 1 179 ? 24.047 -1.377 -7.676 1 98.88 179 PHE A CA 1
ATOM 1427 C C . PHE A 1 179 ? 24.594 -1.681 -9.062 1 98.88 179 PHE A C 1
ATOM 1429 O O . PHE A 1 179 ? 24.016 -2.477 -9.805 1 98.88 179 PHE A O 1
ATOM 1436 N N . LEU A 1 180 ? 25.641 -1.021 -9.406 1 98.75 180 LEU A N 1
ATOM 1437 C CA . LEU A 1 180 ? 26.281 -1.271 -10.703 1 98.75 180 LEU A CA 1
ATOM 1438 C C . LEU A 1 180 ? 26.719 -2.725 -10.82 1 98.75 180 LEU A C 1
ATOM 1440 O O . LEU A 1 180 ? 26.547 -3.35 -11.867 1 98.75 180 LEU A O 1
ATOM 1444 N N . SER A 1 181 ? 27.25 -3.271 -9.781 1 98.75 181 SER A N 1
ATOM 1445 C CA . SER A 1 181 ? 27.688 -4.664 -9.766 1 98.75 181 SER A CA 1
ATOM 1446 C C . SER A 1 181 ? 26.5 -5.613 -9.93 1 98.75 181 SER A C 1
ATOM 1448 O O . SER A 1 181 ? 26.562 -6.547 -10.734 1 98.75 181 SER A O 1
ATOM 1450 N N . VAL A 1 182 ? 25.453 -5.406 -9.164 1 98.56 182 VAL A N 1
ATOM 1451 C CA . VAL A 1 182 ? 24.25 -6.23 -9.266 1 98.56 182 VAL A CA 1
ATOM 1452 C C . VAL A 1 182 ? 23.734 -6.227 -10.703 1 98.56 182 VAL A C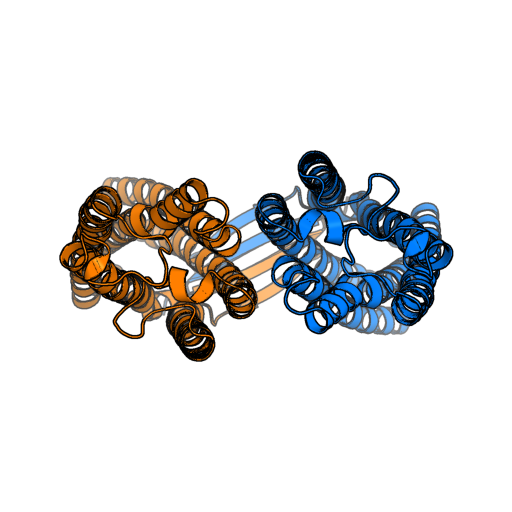 1
ATOM 1454 O O . VAL A 1 182 ? 23.438 -7.281 -11.266 1 98.56 182 VAL A O 1
ATOM 1457 N N . SER A 1 183 ? 23.703 -5.02 -11.312 1 98.25 183 SER A N 1
ATOM 1458 C CA . SER A 1 183 ? 23.109 -4.844 -12.633 1 98.25 183 SER A CA 1
ATOM 1459 C C . SER A 1 183 ? 23.984 -5.48 -13.719 1 98.25 183 SER A C 1
ATOM 1461 O O . SER A 1 183 ? 23.484 -6.238 -14.555 1 98.25 183 SER A O 1
ATOM 1463 N N . VAL A 1 184 ? 25.234 -5.238 -13.688 1 98.31 184 VAL A N 1
ATOM 1464 C CA . VAL A 1 184 ? 26.141 -5.723 -14.727 1 98.31 184 VAL A CA 1
ATOM 1465 C C . VAL A 1 184 ? 26.344 -7.23 -14.578 1 98.31 184 VAL A C 1
ATOM 1467 O O . VAL A 1 184 ? 26.172 -7.984 -15.531 1 98.31 184 VAL A O 1
ATOM 1470 N N . CYS A 1 185 ? 26.641 -7.699 -13.383 1 98.44 185 CYS A N 1
ATOM 1471 C CA . CYS A 1 185 ? 26.875 -9.117 -13.164 1 98.44 185 CYS A CA 1
ATOM 1472 C C . CYS A 1 185 ? 25.594 -9.914 -13.344 1 98.44 185 CYS A C 1
ATOM 1474 O O . CYS A 1 185 ? 25.609 -11.039 -13.844 1 98.44 185 CYS A O 1
ATOM 1476 N N . GLY A 1 186 ? 24.516 -9.336 -12.867 1 97.25 186 GLY A N 1
ATOM 1477 C CA . GLY A 1 186 ? 23.234 -10.008 -13.062 1 97.25 186 GLY A CA 1
ATOM 1478 C C . GLY A 1 186 ? 22.891 -10.211 -14.531 1 97.25 186 GLY A C 1
ATOM 1479 O O . GLY A 1 186 ? 22.453 -11.297 -14.922 1 97.25 186 GLY A O 1
ATOM 1480 N N . LEU A 1 187 ? 23.078 -9.133 -15.297 1 96.38 187 LEU A N 1
ATOM 1481 C CA . LEU A 1 187 ? 22.797 -9.219 -16.719 1 96.38 187 LEU A CA 1
ATOM 1482 C C . LEU A 1 187 ? 23.703 -10.234 -17.406 1 96.38 187 LEU A C 1
ATOM 1484 O O . LEU A 1 187 ? 23.25 -11.062 -18.188 1 96.38 187 LEU A O 1
ATOM 1488 N N . LEU A 1 188 ? 24.984 -10.227 -17.141 1 97.75 188 LEU A N 1
ATOM 1489 C CA . LEU A 1 188 ? 25.938 -11.148 -17.734 1 97.75 188 LEU A CA 1
ATOM 1490 C C . LEU A 1 188 ? 25.625 -12.586 -17.328 1 97.75 188 LEU A C 1
ATOM 1492 O O . LEU A 1 188 ? 25.75 -13.508 -18.141 1 97.75 188 LEU A O 1
ATOM 1496 N N . ALA A 1 189 ? 25.219 -12.781 -16.094 1 97.44 189 ALA A N 1
ATOM 1497 C CA . ALA A 1 189 ? 24.844 -14.109 -15.625 1 97.44 189 ALA A CA 1
ATOM 1498 C C . ALA A 1 189 ? 23.641 -14.641 -16.391 1 97.44 189 ALA A C 1
ATOM 1500 O O . ALA A 1 189 ? 23.594 -15.812 -16.766 1 97.44 189 ALA A O 1
ATOM 1501 N N . LEU A 1 190 ? 22.703 -13.781 -16.531 1 95.44 190 LEU A N 1
ATOM 1502 C CA . LEU A 1 190 ? 21.484 -14.164 -17.234 1 95.44 190 LEU A CA 1
ATOM 1503 C C . LEU A 1 190 ? 21.781 -14.594 -18.672 1 95.44 190 LEU A C 1
ATOM 1505 O O . LEU A 1 190 ? 21.203 -15.555 -19.172 1 95.44 190 LEU A O 1
ATOM 1509 N N . LEU A 1 191 ? 22.719 -13.898 -19.328 1 96.12 191 LEU A N 1
ATOM 1510 C CA . LEU A 1 191 ? 23.094 -14.203 -20.703 1 96.12 191 LEU A CA 1
ATOM 1511 C C . LEU A 1 191 ? 23.781 -15.57 -20.781 1 96.12 191 LEU A C 1
ATOM 1513 O O . LEU A 1 191 ? 23.703 -16.234 -21.812 1 96.12 191 LEU A O 1
ATOM 1517 N N . LYS A 1 192 ? 24.312 -16.062 -19.719 1 97.25 192 LYS A N 1
ATOM 1518 C CA . LYS A 1 192 ? 25.047 -17.328 -19.703 1 97.25 192 LYS A CA 1
ATOM 1519 C C . LYS A 1 192 ? 24.203 -18.453 -19.125 1 97.25 192 LYS A C 1
ATOM 1521 O O . LYS A 1 192 ? 24.625 -19.609 -19.109 1 97.25 192 LYS A O 1
ATOM 1526 N N . PHE A 1 193 ? 23.062 -18.141 -18.609 1 96 193 PHE A N 1
ATOM 1527 C CA . PHE A 1 193 ? 22.219 -19.109 -17.938 1 96 193 PHE A CA 1
ATOM 1528 C C . PHE A 1 193 ? 21.656 -20.125 -18.906 1 96 193 PHE A C 1
ATOM 1530 O O . PHE A 1 193 ? 21.062 -19.766 -19.938 1 96 193 PHE A O 1
ATOM 1537 N N . LYS A 1 194 ? 21.781 -21.391 -18.625 1 95.88 194 LYS A N 1
ATOM 1538 C CA . LYS A 1 194 ? 21.297 -22.484 -19.469 1 95.88 194 LYS A CA 1
ATOM 1539 C C . LYS A 1 194 ? 20.328 -23.375 -18.719 1 95.88 194 LYS A C 1
ATOM 1541 O O . LYS A 1 194 ? 19.891 -24.406 -19.234 1 95.88 194 LYS A O 1
ATOM 1546 N N . GLY A 1 195 ? 20.047 -22.922 -17.5 1 93.38 195 GLY A N 1
ATOM 1547 C CA . GLY A 1 195 ? 19.156 -23.719 -16.688 1 93.38 195 GLY A CA 1
ATOM 1548 C C . GLY A 1 195 ? 17.688 -23.453 -16.953 1 93.38 195 GLY A C 1
ATOM 1549 O O . GLY A 1 195 ? 17.344 -22.734 -17.906 1 93.38 195 GLY A O 1
ATOM 1550 N N . ASP A 1 196 ? 16.797 -24.094 -16.125 1 91.12 196 ASP A N 1
ATOM 1551 C CA . ASP A 1 196 ? 15.359 -23.984 -16.375 1 91.12 196 ASP A CA 1
ATOM 1552 C C . ASP A 1 196 ? 14.688 -23.141 -15.289 1 91.12 196 ASP A C 1
ATOM 1554 O O . ASP A 1 196 ? 13.562 -22.672 -15.477 1 91.12 196 ASP A O 1
ATOM 1558 N N . ASN A 1 197 ? 15.367 -23.0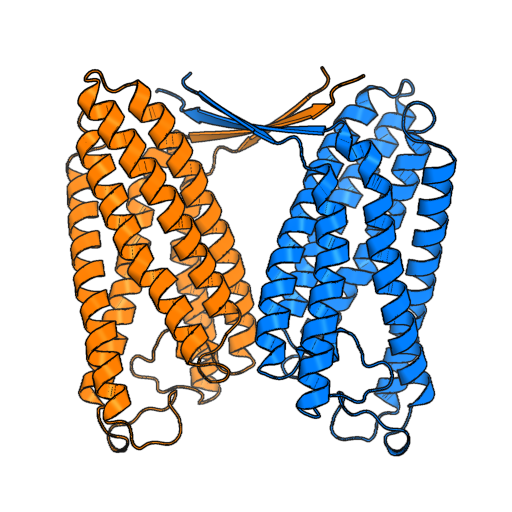62 -14.164 1 92.25 197 ASN A N 1
ATOM 1559 C CA . ASN A 1 197 ? 14.766 -22.375 -13.023 1 92.25 197 ASN A CA 1
ATOM 1560 C C . ASN A 1 197 ? 15.703 -21.297 -12.469 1 92.25 197 ASN A C 1
ATOM 1562 O O . ASN A 1 197 ? 16.734 -21.625 -11.867 1 92.25 197 ASN A O 1
ATOM 1566 N N . LEU A 1 198 ? 15.25 -20.109 -12.516 1 91.38 198 LEU A N 1
ATOM 1567 C CA . LEU A 1 198 ? 16.078 -18.969 -12.156 1 91.38 198 LEU A CA 1
ATOM 1568 C C . LEU A 1 198 ? 16.312 -18.922 -10.648 1 91.38 198 LEU A C 1
ATOM 1570 O O . LEU A 1 198 ? 17.328 -18.406 -10.188 1 91.38 198 LEU A O 1
ATOM 1574 N N . THR A 1 199 ? 15.367 -19.422 -9.852 1 94.44 199 THR A N 1
ATOM 1575 C CA . THR A 1 199 ? 15.477 -19.297 -8.398 1 94.44 199 THR A CA 1
ATOM 1576 C C . THR A 1 199 ? 16.312 -20.438 -7.82 1 94.44 199 THR A C 1
ATOM 1578 O O . THR A 1 199 ? 16.641 -20.422 -6.633 1 94.44 199 THR A O 1
ATOM 1581 N N . LEU A 1 200 ? 16.703 -21.422 -8.688 1 95.19 200 LEU A N 1
ATOM 1582 C CA . LEU A 1 200 ? 17.516 -22.547 -8.266 1 95.19 200 LEU A CA 1
ATOM 1583 C C . LEU A 1 200 ? 18.812 -22.609 -9.07 1 95.19 200 LEU A C 1
ATOM 1585 O O . LEU A 1 200 ? 19.266 -23.688 -9.453 1 95.19 200 LEU A O 1
ATOM 1589 N N . TRP A 1 201 ? 19.328 -21.453 -9.328 1 93.88 201 TRP A N 1
ATOM 1590 C CA . TRP A 1 201 ? 20.562 -21.312 -10.094 1 93.88 201 TRP A CA 1
ATOM 1591 C C . TRP A 1 201 ? 21.703 -22.094 -9.445 1 93.88 201 TRP A C 1
ATOM 1593 O O . TRP A 1 201 ? 21.984 -21.938 -8.258 1 93.88 201 TRP A O 1
ATOM 1603 N N . SER A 1 202 ? 22.359 -23 -10.258 1 93.88 202 SER A N 1
ATOM 1604 C CA . SER A 1 202 ? 23.469 -23.797 -9.766 1 93.88 202 SER A CA 1
ATOM 1605 C C . SER A 1 202 ? 24.703 -23.641 -10.648 1 93.88 202 SER A C 1
ATOM 1607 O O . SER A 1 202 ? 24.641 -22.953 -11.68 1 93.88 202 SER A O 1
ATOM 1609 N N . MET A 1 203 ? 25.766 -24.266 -10.227 1 94.25 203 MET A N 1
ATOM 1610 C CA . MET A 1 203 ? 27.016 -24.172 -10.953 1 94.25 203 MET A CA 1
ATOM 1611 C C . MET A 1 203 ? 26.891 -24.781 -12.344 1 94.25 203 MET A C 1
ATOM 1613 O O . MET A 1 203 ? 27.562 -24.328 -13.281 1 94.25 203 MET A O 1
ATOM 1617 N N . GLU A 1 204 ? 25.984 -25.703 -12.516 1 95 204 GLU A N 1
ATOM 1618 C CA . GLU A 1 204 ? 25.812 -26.406 -13.781 1 95 204 GLU A CA 1
ATOM 1619 C C . GLU A 1 204 ? 24.984 -25.594 -14.766 1 95 204 GLU A C 1
ATOM 1621 O O . GLU A 1 204 ? 24.953 -25.891 -15.961 1 95 204 GLU A O 1
ATOM 1626 N N . ASP A 1 205 ? 24.422 -24.484 -14.297 1 95.69 205 ASP A N 1
ATOM 1627 C CA . ASP A 1 205 ? 23.469 -23.734 -15.109 1 95.69 205 ASP A CA 1
ATOM 1628 C C . ASP A 1 205 ? 24.156 -22.625 -15.898 1 95.69 205 ASP A C 1
ATOM 1630 O O . ASP A 1 205 ? 23.516 -21.891 -16.656 1 95.69 205 ASP A O 1
ATOM 1634 N N . GLY A 1 206 ? 25.5 -22.469 -15.68 1 96.69 206 GLY A N 1
ATOM 1635 C CA . GLY A 1 206 ? 26.203 -21.422 -16.375 1 96.69 206 GLY A CA 1
ATOM 1636 C C . GLY A 1 206 ? 26.141 -20.078 -15.664 1 96.69 206 GLY A C 1
ATOM 1637 O O . GLY A 1 206 ? 25.109 -19.734 -15.086 1 96.69 206 GLY A O 1
ATOM 1638 N N . GLY A 1 207 ? 27.203 -19.312 -15.617 1 97.25 207 GLY A N 1
ATOM 1639 C CA . GLY A 1 207 ? 27.234 -17.969 -15.086 1 97.25 207 GLY A CA 1
ATOM 1640 C C . GLY A 1 207 ? 27.156 -17.906 -13.57 1 97.25 207 GLY A C 1
ATOM 1641 O O . GLY A 1 207 ? 26.797 -16.875 -13 1 97.25 207 GLY A O 1
ATOM 1642 N N . TYR A 1 208 ? 27.406 -18.891 -12.977 1 96.69 208 TYR A N 1
ATOM 1643 C CA . TYR A 1 208 ? 27.141 -19.031 -11.547 1 96.69 208 TYR A CA 1
ATOM 1644 C C . TYR A 1 208 ? 27.953 -18.016 -10.742 1 96.69 208 TYR A C 1
ATOM 1646 O O . TYR A 1 208 ? 27.453 -17.406 -9.805 1 96.69 208 TYR A O 1
ATOM 1654 N N . LYS A 1 209 ? 29.234 -17.859 -11.047 1 97.38 209 LYS A N 1
ATOM 1655 C CA . LYS A 1 209 ? 30.062 -16.906 -10.305 1 97.38 209 LYS A CA 1
ATOM 1656 C C . LYS A 1 209 ? 29.547 -15.484 -10.461 1 97.38 209 LYS A C 1
ATOM 1658 O O . LYS A 1 209 ? 29.562 -14.703 -9.5 1 97.38 209 LYS A O 1
ATOM 1663 N N . LEU A 1 210 ? 29.125 -15.141 -11.617 1 98.19 210 LEU A N 1
ATOM 1664 C CA . LEU A 1 210 ? 28.531 -13.836 -11.867 1 98.19 210 LEU A CA 1
ATOM 1665 C C . LEU A 1 210 ? 27.219 -13.672 -11.094 1 98.19 210 LEU A C 1
ATOM 1667 O O . LEU A 1 210 ? 26.969 -12.609 -10.516 1 98.19 210 LEU A O 1
ATOM 1671 N N . HIS A 1 211 ? 26.438 -14.727 -11.141 1 97.75 211 HIS A N 1
ATOM 1672 C CA . HIS A 1 211 ? 25.188 -14.734 -10.398 1 97.75 211 HIS A CA 1
ATOM 1673 C C . HIS A 1 211 ? 25.438 -14.523 -8.906 1 97.75 211 HIS A C 1
ATOM 1675 O O . HIS A 1 211 ? 24.781 -13.68 -8.281 1 97.75 211 HIS A O 1
ATOM 1681 N N . LEU A 1 212 ? 26.375 -15.203 -8.383 1 97.75 212 LEU A N 1
ATOM 1682 C CA . LEU A 1 212 ? 26.703 -15.102 -6.965 1 97.75 212 LEU A CA 1
ATOM 1683 C C . LEU A 1 212 ? 27.203 -13.695 -6.621 1 97.75 212 LEU A C 1
ATOM 1685 O O . LEU A 1 212 ? 26.828 -13.133 -5.59 1 97.75 212 LEU A O 1
ATOM 1689 N N . THR A 1 213 ? 28.016 -13.188 -7.445 1 98.44 213 THR A N 1
ATOM 1690 C CA . THR A 1 213 ? 28.484 -11.82 -7.242 1 98.44 213 THR A CA 1
ATOM 1691 C C . THR A 1 213 ? 27.312 -10.844 -7.23 1 98.44 213 THR A C 1
ATOM 1693 O O . THR A 1 213 ? 27.25 -9.961 -6.371 1 98.44 213 THR A O 1
ATOM 1696 N N . SER A 1 214 ? 26.422 -11.008 -8.141 1 98.5 214 SER A N 1
ATOM 1697 C CA . SER A 1 214 ? 25.25 -10.141 -8.227 1 98.5 214 SER A CA 1
ATOM 1698 C C . SER A 1 214 ? 24.391 -10.25 -6.973 1 98.5 214 SER A C 1
ATOM 1700 O O . SER A 1 214 ? 23.984 -9.234 -6.402 1 98.5 214 SER A O 1
ATOM 1702 N N . THR A 1 215 ? 24.188 -11.438 -6.512 1 98.19 215 THR A N 1
ATOM 1703 C CA . THR A 1 215 ? 23.312 -11.633 -5.359 1 98.19 215 THR A CA 1
ATOM 1704 C C . THR A 1 215 ? 23.969 -11.117 -4.086 1 98.19 215 THR A C 1
ATOM 1706 O O . THR A 1 215 ? 23.328 -10.453 -3.273 1 98.19 215 THR A O 1
ATOM 1709 N N . ILE A 1 216 ? 25.234 -11.359 -3.906 1 98.31 216 ILE A N 1
ATOM 1710 C CA . ILE A 1 216 ? 25.953 -10.883 -2.725 1 98.31 216 ILE A CA 1
ATOM 1711 C C . ILE A 1 216 ? 25.922 -9.359 -2.682 1 98.31 216 ILE A C 1
ATOM 1713 O O . ILE A 1 216 ? 25.641 -8.766 -1.639 1 98.31 216 ILE A O 1
ATOM 1717 N N . THR A 1 217 ? 26.172 -8.766 -3.795 1 98.69 217 THR A N 1
ATOM 1718 C CA . THR A 1 217 ? 26.203 -7.305 -3.838 1 98.69 217 THR A CA 1
ATOM 1719 C C . THR A 1 217 ? 24.797 -6.727 -3.674 1 98.69 217 THR A C 1
ATOM 1721 O O . THR A 1 217 ? 24.641 -5.613 -3.164 1 98.69 217 THR A O 1
ATOM 1724 N N . GLU A 1 218 ? 23.812 -7.441 -4.105 1 98.56 218 GLU A N 1
ATOM 1725 C CA . GLU A 1 218 ? 22.438 -6.996 -3.852 1 98.56 218 GLU A CA 1
ATOM 1726 C C . GLU A 1 218 ? 22.156 -6.914 -2.354 1 98.56 218 GLU A C 1
ATOM 1728 O O . GLU A 1 218 ? 21.531 -5.961 -1.887 1 98.56 218 GLU A O 1
ATOM 1733 N N . TRP A 1 219 ? 22.578 -7.918 -1.651 1 98.31 219 TRP A N 1
ATOM 1734 C CA . TRP A 1 219 ? 22.391 -7.926 -0.205 1 98.31 219 TRP A CA 1
ATOM 1735 C C . TRP A 1 219 ? 23.109 -6.75 0.447 1 98.31 219 TRP A C 1
ATOM 1737 O O . TRP A 1 219 ? 22.547 -6.066 1.305 1 98.31 219 TRP A O 1
ATOM 1747 N N . ILE A 1 220 ? 24.281 -6.5 0.05 1 98.62 220 ILE A N 1
ATOM 1748 C CA . ILE A 1 220 ? 25.047 -5.375 0.575 1 98.62 220 ILE A CA 1
ATOM 1749 C C . ILE A 1 220 ? 24.344 -4.066 0.214 1 98.62 220 ILE A C 1
ATOM 1751 O O . ILE A 1 220 ? 24.234 -3.164 1.048 1 98.62 220 ILE A O 1
ATOM 1755 N N . LEU A 1 221 ? 23.875 -3.982 -1.032 1 98.75 221 LEU A N 1
ATOM 1756 C CA . LEU A 1 221 ? 23.141 -2.814 -1.505 1 98.75 221 LEU 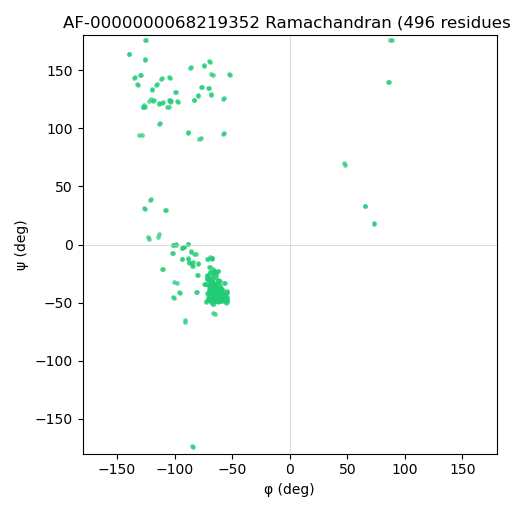A CA 1
ATOM 1757 C C . LEU A 1 221 ? 21.922 -2.543 -0.625 1 98.75 221 LEU A C 1
ATOM 1759 O O . LEU A 1 221 ? 21.688 -1.403 -0.217 1 98.75 221 LEU A O 1
ATOM 1763 N N . SER A 1 222 ? 21.203 -3.578 -0.354 1 98.44 222 SER A N 1
ATOM 1764 C CA . SER A 1 222 ? 19.984 -3.449 0.459 1 98.44 222 SER A CA 1
ATOM 1765 C C . SER A 1 222 ? 20.328 -2.969 1.867 1 98.44 222 SER A C 1
ATOM 1767 O O . SER A 1 222 ? 19.672 -2.068 2.393 1 98.44 222 SER A O 1
ATOM 1769 N N . ILE A 1 223 ? 21.344 -3.496 2.48 1 98.44 223 ILE A N 1
ATOM 1770 C CA . ILE A 1 223 ? 21.766 -3.119 3.826 1 98.44 223 ILE A CA 1
ATOM 1771 C C . ILE A 1 223 ? 22.25 -1.673 3.83 1 98.44 223 ILE A C 1
ATOM 1773 O O . ILE A 1 223 ? 21.875 -0.883 4.695 1 98.44 223 ILE A O 1
ATOM 1777 N N . ALA A 1 224 ? 23.062 -1.335 2.875 1 98.75 224 ALA A N 1
ATOM 1778 C CA . ALA A 1 224 ? 23.578 0.027 2.775 1 98.75 224 ALA A CA 1
ATOM 1779 C C . ALA A 1 224 ? 22.453 1.033 2.594 1 98.75 224 ALA A C 1
ATOM 1781 O O . ALA A 1 224 ? 22.469 2.109 3.197 1 98.75 224 ALA A O 1
ATOM 1782 N N . THR A 1 225 ? 21.516 0.7 1.754 1 98.62 225 THR A N 1
ATOM 1783 C CA . THR A 1 225 ? 20.375 1.566 1.512 1 98.62 225 THR A CA 1
ATOM 1784 C C . THR A 1 225 ? 19.562 1.765 2.793 1 98.62 225 THR A C 1
ATOM 1786 O O . THR A 1 225 ? 19.172 2.887 3.117 1 98.62 225 THR A O 1
ATOM 1789 N N . MET A 1 226 ? 19.344 0.703 3.551 1 98.44 226 MET A N 1
ATOM 1790 C CA . MET A 1 226 ? 18.594 0.802 4.805 1 98.44 226 MET A CA 1
ATOM 1791 C C . MET A 1 226 ? 19.359 1.654 5.82 1 98.44 226 MET A C 1
ATOM 1793 O O . MET A 1 226 ? 18.766 2.486 6.504 1 98.44 226 MET A O 1
ATOM 1797 N N . LEU A 1 227 ? 20.625 1.417 5.891 1 98.12 227 LEU A N 1
ATOM 1798 C CA . LEU A 1 227 ? 21.438 2.182 6.828 1 98.12 227 LEU A CA 1
ATOM 1799 C C . LEU A 1 227 ? 21.469 3.658 6.449 1 98.12 227 LEU A C 1
ATOM 1801 O O . LEU A 1 227 ? 21.531 4.527 7.324 1 98.12 227 LEU A O 1
ATOM 1805 N N . HIS A 1 228 ? 21.422 3.943 5.156 1 98.56 228 HIS A N 1
ATOM 1806 C CA . HIS A 1 228 ? 21.359 5.332 4.715 1 98.56 228 HIS A CA 1
ATOM 1807 C C . HIS A 1 228 ? 20.125 6.027 5.285 1 98.56 228 HIS A C 1
ATOM 1809 O O . HIS A 1 228 ? 20.203 7.168 5.746 1 98.56 228 HIS A O 1
ATOM 1815 N N . PHE A 1 229 ? 19.016 5.367 5.348 1 98 229 PHE A N 1
ATOM 1816 C CA . PHE A 1 229 ? 17.797 5.945 5.906 1 98 229 PHE A CA 1
ATOM 1817 C C . PHE A 1 229 ? 17.938 6.129 7.414 1 98 229 PHE A C 1
ATOM 1819 O O . PHE A 1 229 ? 17.391 7.082 7.977 1 98 229 PHE A O 1
ATOM 1826 N N . VAL A 1 230 ? 18.672 5.242 8.023 1 97.19 230 VAL A N 1
ATOM 1827 C CA . VAL A 1 230 ? 18.859 5.301 9.477 1 97.19 230 VAL A CA 1
ATOM 1828 C C . VAL A 1 230 ? 19.641 6.555 9.852 1 97.19 230 VAL A C 1
ATOM 1830 O O . VAL A 1 230 ? 19.484 7.086 10.953 1 97.19 230 VAL A O 1
ATOM 1833 N N . THR A 1 231 ? 20.422 7.141 8.992 1 97.19 231 THR A N 1
ATOM 1834 C CA . THR A 1 231 ? 21.219 8.336 9.273 1 97.19 231 THR A CA 1
ATOM 1835 C C . THR A 1 231 ? 20.328 9.555 9.461 1 97.19 231 THR A C 1
ATOM 1837 O O . THR A 1 231 ? 20.781 10.594 9.945 1 97.19 231 THR A O 1
ATOM 1840 N N . TYR A 1 232 ? 19.078 9.445 9.148 1 95.62 232 TYR A N 1
ATOM 1841 C CA . TYR A 1 232 ? 18.203 10.609 9.219 1 95.62 232 TYR A CA 1
ATOM 1842 C C . TYR A 1 232 ? 17.391 10.602 10.516 1 95.62 232 TYR A C 1
ATOM 1844 O O . TYR A 1 232 ? 16.609 11.516 10.773 1 95.62 232 TYR A O 1
ATOM 1852 N N . ILE A 1 233 ? 17.594 9.578 11.336 1 95.81 233 ILE A N 1
ATOM 1853 C CA . ILE A 1 233 ? 16.797 9.398 12.539 1 95.81 233 ILE A CA 1
ATOM 1854 C C . ILE A 1 233 ? 16.922 10.633 13.43 1 95.81 233 ILE A C 1
ATOM 1856 O O . ILE A 1 233 ? 15.914 11.164 13.922 1 95.81 233 ILE A O 1
ATOM 1860 N N . ASN A 1 234 ? 18.109 11.195 13.641 1 93.5 234 ASN A N 1
ATOM 1861 C CA . ASN A 1 234 ? 18.312 12.328 14.531 1 93.5 234 ASN A CA 1
ATOM 1862 C C . ASN A 1 234 ? 17.625 13.586 14 1 93.5 234 ASN A C 1
ATOM 1864 O O . ASN A 1 234 ? 17.047 14.352 14.773 1 93.5 234 ASN A O 1
ATOM 1868 N N . GLU A 1 235 ? 17.688 13.797 12.75 1 92.69 235 GLU A N 1
ATOM 1869 C CA . GLU A 1 235 ? 17.016 14.953 12.156 1 92.69 235 GLU A CA 1
ATOM 1870 C C . GLU A 1 235 ? 15.492 14.812 12.25 1 92.69 235 GLU A C 1
ATOM 1872 O O . GLU A 1 235 ? 14.781 15.812 12.383 1 92.69 235 GLU A O 1
ATOM 1877 N N . LEU A 1 236 ? 15.016 13.578 12.195 1 94 236 LEU A N 1
ATOM 1878 C CA . LEU A 1 236 ? 13.578 13.336 12.195 1 94 236 LEU A CA 1
ATOM 1879 C C . LEU A 1 236 ? 13.016 13.43 13.609 1 94 236 LEU A C 1
ATOM 1881 O O . LEU A 1 236 ? 11.805 13.586 13.789 1 94 236 LEU A O 1
ATOM 1885 N N . LYS A 1 237 ? 13.852 13.375 14.602 1 93.38 237 LYS A N 1
ATOM 1886 C CA . LYS A 1 237 ? 13.398 13.5 15.984 1 93.38 237 LYS A CA 1
ATOM 1887 C C . LYS A 1 237 ? 12.836 14.891 16.25 1 93.38 237 LYS A C 1
ATOM 1889 O O . LYS A 1 237 ? 12.047 15.078 17.188 1 93.38 237 LYS A O 1
ATOM 1894 N N . GLU A 1 238 ? 13.234 15.844 15.461 1 91.31 238 GLU A N 1
ATOM 1895 C CA . GLU A 1 238 ? 12.805 17.219 15.68 1 91.31 238 GLU A CA 1
ATOM 1896 C C . GLU A 1 238 ? 11.492 17.516 14.961 1 91.31 238 GLU A C 1
ATOM 1898 O O . GLU A 1 238 ? 10.945 18.609 15.078 1 91.31 238 GLU A O 1
ATOM 1903 N N . VAL A 1 239 ? 10.961 16.531 14.289 1 91.5 239 VAL A N 1
ATOM 1904 C CA . VAL A 1 239 ? 9.852 16.781 13.383 1 91.5 239 VAL A CA 1
ATOM 1905 C C . VAL A 1 239 ? 8.531 16.406 14.055 1 91.5 239 VAL A C 1
ATOM 1907 O O . VAL A 1 239 ? 8.414 15.344 14.656 1 91.5 239 VAL A O 1
ATOM 1910 N N . ILE A 1 240 ? 7.602 17.25 13.992 1 92.38 240 ILE A N 1
ATOM 1911 C CA . ILE A 1 240 ? 6.215 16.984 14.359 1 92.38 240 ILE A CA 1
ATOM 1912 C C . ILE A 1 240 ? 5.316 17.188 13.141 1 92.38 240 ILE A C 1
ATOM 1914 O O . ILE A 1 240 ? 5.355 18.234 12.492 1 92.38 240 ILE A O 1
ATOM 1918 N N . VAL A 1 241 ? 4.559 16.125 12.812 1 91.69 241 VAL A N 1
ATOM 1919 C CA . VAL A 1 241 ? 3.609 16.219 11.711 1 91.69 241 VAL A CA 1
ATOM 1920 C C . VAL A 1 241 ? 2.211 16.516 12.25 1 91.69 241 VAL A C 1
ATOM 1922 O O . VAL A 1 241 ? 1.704 15.773 13.102 1 91.69 241 VAL A O 1
ATOM 1925 N N . MET A 1 242 ? 1.686 17.609 11.758 1 89.94 242 MET A N 1
ATOM 1926 C CA . MET A 1 242 ? 0.325 17.969 12.133 1 89.94 242 MET A CA 1
ATOM 1927 C C . MET A 1 242 ? -0.632 17.812 10.961 1 89.94 242 MET A C 1
ATOM 1929 O O . MET A 1 242 ? -0.349 18.266 9.852 1 89.94 242 MET A O 1
ATOM 1933 N N . ASP A 1 243 ? -1.643 17.031 11.117 1 87.19 243 ASP A N 1
ATOM 1934 C CA . ASP A 1 243 ? -2.713 16.906 10.133 1 87.19 243 ASP A CA 1
ATOM 1935 C C . ASP A 1 243 ? -3.967 17.641 10.586 1 87.19 243 ASP A C 1
ATOM 1937 O O . ASP A 1 243 ? -4.48 17.406 11.68 1 87.19 243 ASP A O 1
ATOM 1941 N N . ILE A 1 244 ? -4.375 18.578 9.711 1 86.44 244 ILE A N 1
ATOM 1942 C CA . ILE A 1 244 ? -5.543 19.391 10.023 1 86.44 244 ILE A CA 1
ATOM 1943 C C . ILE A 1 244 ? -6.602 19.203 8.938 1 86.44 244 ILE A C 1
ATOM 1945 O O . ILE A 1 244 ? -6.301 19.312 7.742 1 86.44 244 ILE A O 1
ATOM 1949 N N . VAL A 1 245 ? -7.73 18.844 9.312 1 88.25 245 VAL A N 1
ATOM 1950 C CA . VAL A 1 245 ? -8.883 18.828 8.414 1 88.25 245 VAL A CA 1
ATOM 1951 C C . VAL A 1 245 ? -9.797 20.016 8.734 1 88.25 245 VAL A C 1
ATOM 1953 O O . VAL A 1 245 ? -10.141 20.234 9.891 1 88.25 245 VAL A O 1
ATOM 1956 N N . VAL A 1 246 ? -10.039 20.781 7.711 1 87.88 246 VAL A N 1
ATOM 1957 C CA . VAL A 1 246 ? -10.867 21.969 7.852 1 87.88 246 VAL A CA 1
ATOM 1958 C C . VAL A 1 246 ? -12.141 21.812 7.02 1 87.88 246 VAL A C 1
ATOM 1960 O O . VAL A 1 246 ? -12.109 21.25 5.922 1 87.88 246 VAL A O 1
ATOM 1963 N N . ILE A 1 247 ? -13.258 22.219 7.578 1 86.62 247 ILE A N 1
ATOM 1964 C CA . ILE A 1 247 ? -14.516 22.281 6.832 1 86.62 247 ILE A CA 1
ATOM 1965 C C . ILE A 1 247 ? -14.859 23.734 6.527 1 86.62 247 ILE A C 1
ATOM 1967 O O . ILE A 1 247 ? -14.914 24.562 7.434 1 86.62 247 ILE A O 1
ATOM 1971 N N . GLU A 1 248 ? -14.914 24.031 5.211 1 75.62 248 GLU A N 1
ATOM 1972 C CA . GLU A 1 248 ? -15.328 25.375 4.812 1 75.62 248 GLU A CA 1
ATOM 1973 C C . GLU A 1 248 ? -16.844 25.531 4.922 1 75.62 248 GLU A C 1
ATOM 1975 O O . GLU A 1 248 ? -17.609 24.75 4.344 1 75.62 248 GLU A O 1
ATOM 1980 N N . LEU A 1 249 ? -17.359 26 6.098 1 60.34 249 LEU A N 1
ATOM 1981 C CA . LEU A 1 249 ? -18.781 26.281 6.215 1 60.34 249 LEU A CA 1
ATOM 1982 C C . LEU A 1 249 ? -19.234 27.297 5.176 1 60.34 249 LEU A C 1
ATOM 1984 O O . LEU A 1 249 ? -18.656 28.391 5.094 1 60.34 249 LEU A O 1
ATOM 1988 N N . VAL A 1 250 ? -19.719 26.812 4.121 1 50 250 VAL A N 1
ATOM 1989 C CA . VAL A 1 250 ? -20.391 27.797 3.277 1 50 250 VAL A CA 1
ATOM 1990 C C . VAL A 1 250 ? -21.641 28.328 3.98 1 50 250 VAL A C 1
ATOM 1992 O O . VAL A 1 250 ? -22.359 27.562 4.637 1 50 250 VAL A O 1
ATOM 1995 N N . MET B 1 1 ? 8.695 28.828 15.414 1 58.5 1 MET B N 1
ATOM 1996 C CA . MET B 1 1 ? 8.398 27.484 14.898 1 58.5 1 MET B CA 1
ATOM 1997 C C . MET B 1 1 ? 8.234 27.516 13.383 1 58.5 1 MET B C 1
ATOM 1999 O O . MET B 1 1 ? 7.453 28.312 12.852 1 58.5 1 MET B O 1
ATOM 2003 N N . LEU B 1 2 ? 9.289 26.922 12.633 1 69.25 2 LEU B N 1
ATOM 2004 C CA . LEU B 1 2 ? 9.211 26.938 11.18 1 69.25 2 LEU B CA 1
ATOM 2005 C C . LEU B 1 2 ? 8.289 25.828 10.672 1 69.25 2 LEU B C 1
ATOM 2007 O O . LEU B 1 2 ? 8.227 24.75 11.273 1 69.25 2 LEU B O 1
ATOM 2011 N N . ARG B 1 3 ? 7.328 26.281 9.805 1 76.06 3 ARG B N 1
ATOM 2012 C CA . ARG B 1 3 ? 6.344 25.297 9.359 1 76.06 3 ARG B CA 1
ATOM 2013 C C . ARG B 1 3 ? 6.207 25.312 7.84 1 76.06 3 ARG B C 1
ATOM 2015 O O . ARG B 1 3 ? 6.555 26.297 7.188 1 76.06 3 ARG B O 1
ATOM 2022 N N . ASN B 1 4 ? 5.988 24.281 7.312 1 81.75 4 ASN B N 1
ATOM 2023 C CA . ASN B 1 4 ? 5.57 24.109 5.926 1 81.75 4 ASN B CA 1
ATOM 2024 C C . ASN B 1 4 ? 4.148 23.562 5.832 1 81.75 4 ASN B C 1
ATOM 2026 O O . ASN B 1 4 ? 3.84 22.516 6.406 1 81.75 4 ASN B O 1
ATOM 2030 N N . LYS B 1 5 ? 3.314 24.344 5.16 1 81.06 5 LYS B N 1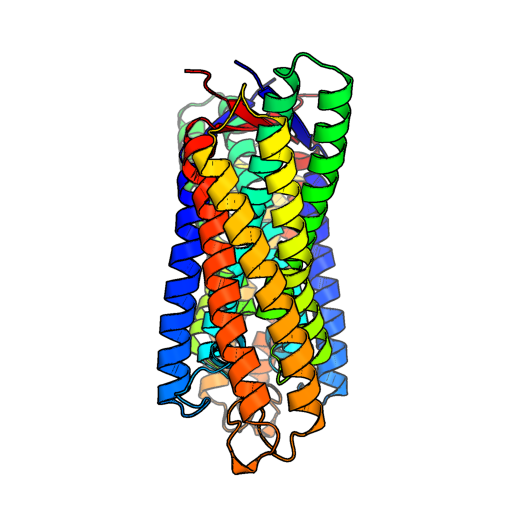
ATOM 2031 C CA . LYS B 1 5 ? 1.894 24 5.094 1 81.06 5 LYS B CA 1
ATOM 2032 C C . LYS B 1 5 ? 1.449 23.781 3.652 1 81.06 5 LYS B C 1
ATOM 2034 O O . LYS B 1 5 ? 1.891 24.484 2.74 1 81.06 5 LYS B O 1
ATOM 2039 N N . GLU B 1 6 ? 0.714 22.656 3.449 1 82 6 GLU B N 1
ATOM 2040 C CA . GLU B 1 6 ? 0.099 22.375 2.156 1 82 6 GLU B CA 1
ATOM 2041 C C . GLU B 1 6 ? -1.366 21.969 2.32 1 82 6 GLU B C 1
ATOM 2043 O O . GLU B 1 6 ? -1.723 21.266 3.268 1 82 6 GLU B O 1
ATOM 2048 N N . GLY B 1 7 ? -2.193 22.531 1.415 1 86.06 7 GLY B N 1
ATOM 2049 C CA . GLY B 1 7 ? -3.609 22.188 1.452 1 86.06 7 GLY B CA 1
ATOM 2050 C C . GLY B 1 7 ? -4.055 21.359 0.269 1 86.06 7 GLY B C 1
ATOM 2051 O O . GLY B 1 7 ? -3.543 21.516 -0.84 1 86.06 7 GLY B O 1
ATOM 2052 N N . PHE B 1 8 ? -4.953 20.438 0.559 1 90.19 8 PHE B N 1
ATOM 2053 C CA . PHE B 1 8 ? -5.551 19.578 -0.451 1 90.19 8 PHE B CA 1
ATOM 2054 C C . PHE B 1 8 ? -7.074 19.641 -0.39 1 90.19 8 PHE B C 1
ATOM 2056 O O . PHE B 1 8 ? -7.676 19.281 0.625 1 90.19 8 PHE B O 1
ATOM 2063 N N . LYS B 1 9 ? -7.75 20.094 -1.557 1 91.25 9 LYS B N 1
ATOM 2064 C CA . LYS B 1 9 ? -9.188 20.375 -1.528 1 91.25 9 LYS B CA 1
ATOM 2065 C C . LYS B 1 9 ? -9.945 19.391 -2.426 1 91.25 9 LYS B C 1
ATOM 2067 O O . LYS B 1 9 ? -11.156 19.516 -2.592 1 91.25 9 LYS B O 1
ATOM 2072 N N . TYR B 1 10 ? -9.305 18.375 -2.98 1 94.25 10 TYR B N 1
ATOM 2073 C CA . TYR B 1 10 ? -9.953 17.5 -3.951 1 94.25 10 TYR B CA 1
ATOM 2074 C C . TYR B 1 10 ? -10.258 16.141 -3.344 1 94.25 10 TYR B C 1
ATOM 2076 O O . TYR B 1 10 ? -10.211 15.125 -4.039 1 94.25 10 TYR B O 1
ATOM 2084 N N . THR B 1 11 ? -10.477 16.125 -2.072 1 94 11 THR B N 1
ATOM 2085 C CA . THR B 1 11 ? -10.758 14.867 -1.376 1 94 11 THR B CA 1
ATOM 2086 C C . THR B 1 11 ? -12.039 14.227 -1.908 1 94 11 THR B C 1
ATOM 2088 O O . THR B 1 11 ? -12.211 13.008 -1.819 1 94 11 THR B O 1
ATOM 2091 N N . TYR B 1 12 ? -12.945 15.031 -2.516 1 95.44 12 TYR B N 1
ATOM 2092 C CA . TYR B 1 12 ? -14.219 14.547 -3.033 1 95.44 12 TYR B CA 1
ATOM 2093 C C . TYR B 1 12 ? -14.008 13.625 -4.23 1 95.44 12 TYR B C 1
ATOM 2095 O O . TYR B 1 12 ? -14.922 12.906 -4.633 1 95.44 12 TYR B O 1
ATOM 2103 N N . LEU B 1 13 ? -12.844 13.555 -4.793 1 97.62 13 LEU B N 1
ATOM 2104 C CA . LEU B 1 13 ? -12.562 12.711 -5.945 1 97.62 13 LEU B CA 1
ATOM 2105 C C . LEU B 1 13 ? -12.227 11.289 -5.504 1 97.62 13 LEU B C 1
ATOM 2107 O O . LEU B 1 13 ? -12.25 10.359 -6.316 1 97.62 13 LEU B O 1
ATOM 2111 N N . PHE B 1 14 ? -11.875 11.117 -4.234 1 97.88 14 PHE B N 1
ATOM 2112 C CA . PHE B 1 14 ? -11.367 9.836 -3.766 1 97.88 14 PHE B CA 1
ATOM 2113 C C . PHE B 1 14 ? -12.422 8.742 -3.93 1 97.88 14 PHE B C 1
ATOM 2115 O O . PHE B 1 14 ? -12.133 7.66 -4.441 1 97.88 14 PHE B O 1
ATOM 2122 N N . PRO B 1 15 ? -13.711 9.023 -3.531 1 98 15 PRO B N 1
ATOM 2123 C CA . PRO B 1 15 ? -14.727 7.988 -3.762 1 98 15 PRO B CA 1
ATOM 2124 C C . PRO B 1 15 ? -14.898 7.652 -5.242 1 98 15 PRO B C 1
ATOM 2126 O O . PRO B 1 15 ? -15.125 6.492 -5.594 1 98 15 PRO B O 1
ATOM 2129 N N . LEU B 1 16 ? -14.773 8.625 -6.062 1 98.06 16 LEU B N 1
ATOM 2130 C CA . LEU B 1 16 ? -14.883 8.391 -7.496 1 98.06 16 LEU B CA 1
ATOM 2131 C C . LEU B 1 16 ? -13.711 7.551 -8 1 98.06 16 LEU B C 1
ATOM 2133 O O . LEU B 1 16 ? -13.898 6.633 -8.805 1 98.06 16 LEU B O 1
ATOM 2137 N N . ILE B 1 17 ? -12.523 7.836 -7.527 1 98.25 17 ILE B N 1
ATOM 2138 C CA . ILE B 1 17 ? -11.336 7.078 -7.906 1 98.25 17 ILE B CA 1
ATOM 2139 C C . ILE B 1 17 ? -11.469 5.633 -7.43 1 98.25 17 ILE B C 1
ATOM 2141 O O . ILE B 1 17 ? -11.094 4.699 -8.141 1 98.25 17 ILE B O 1
ATOM 2145 N N . LEU B 1 18 ? -11.992 5.5 -6.254 1 98.19 18 LEU B N 1
ATOM 2146 C CA . LEU B 1 18 ? -12.203 4.164 -5.715 1 98.19 18 LEU B CA 1
ATOM 2147 C C . LEU B 1 18 ? -13.164 3.369 -6.594 1 98.19 18 LEU B C 1
ATOM 2149 O O . LEU B 1 18 ? -12.875 2.232 -6.973 1 98.19 18 LEU B O 1
ATOM 2153 N N . CYS B 1 19 ? -14.281 3.959 -6.938 1 98 19 CYS B N 1
ATOM 2154 C CA . CYS B 1 19 ? -15.32 3.309 -7.723 1 98 19 CYS B CA 1
ATOM 2155 C C . CYS B 1 19 ? -14.836 3.014 -9.141 1 98 19 CYS B C 1
ATOM 2157 O O . CYS B 1 19 ? -14.859 1.863 -9.578 1 98 19 CYS B O 1
ATOM 2159 N N . LEU B 1 20 ? -14.297 3.996 -9.812 1 98.06 20 LEU B N 1
ATOM 2160 C CA . LEU B 1 20 ? -13.828 3.82 -11.188 1 98.06 20 LEU B CA 1
ATOM 2161 C C . LEU B 1 20 ? -12.578 2.949 -11.227 1 98.06 20 LEU B C 1
ATOM 2163 O O . LEU B 1 20 ? -12.398 2.168 -12.164 1 98.06 20 LEU B O 1
ATOM 2167 N N . GLY B 1 21 ? -11.742 3.109 -10.211 1 98.44 21 GLY B N 1
ATOM 2168 C CA . GLY B 1 21 ? -10.547 2.285 -10.133 1 98.44 21 GLY B CA 1
ATOM 2169 C C . GLY B 1 21 ? -10.852 0.803 -10.031 1 98.44 21 GLY B C 1
ATOM 2170 O O . GLY B 1 21 ? -10.195 -0.016 -10.68 1 98.44 21 GLY B O 1
ATOM 2171 N N . LEU B 1 22 ? -11.828 0.491 -9.219 1 98.19 22 LEU B N 1
ATOM 2172 C CA . LEU B 1 22 ? -12.203 -0.915 -9.109 1 98.19 22 LEU B CA 1
ATOM 2173 C C . LEU B 1 22 ? -12.773 -1.431 -10.422 1 98.19 22 LEU B C 1
ATOM 2175 O O . LEU B 1 22 ? -12.445 -2.535 -10.859 1 98.19 22 LEU B O 1
ATOM 2179 N N . ALA B 1 23 ? -13.609 -0.631 -11.031 1 98.06 23 ALA B N 1
ATOM 2180 C CA . ALA B 1 23 ? -14.188 -1.021 -12.312 1 98.06 23 ALA B CA 1
ATOM 2181 C C . ALA B 1 23 ? -13.109 -1.27 -13.359 1 98.06 23 ALA B C 1
ATOM 2183 O O . ALA B 1 23 ? -13.125 -2.293 -14.047 1 98.06 23 ALA B O 1
ATOM 2184 N N . VAL B 1 24 ? -12.172 -0.404 -13.438 1 98.44 24 VAL B N 1
ATOM 2185 C CA . VAL B 1 24 ? -11.078 -0.526 -14.398 1 98.44 24 VAL B CA 1
ATOM 2186 C C . VAL B 1 24 ? -10.25 -1.769 -14.086 1 98.44 24 VAL B C 1
ATOM 2188 O O . VAL B 1 24 ? -9.883 -2.523 -14.992 1 98.44 24 VAL B O 1
ATOM 2191 N N . THR B 1 25 ? -9.938 -1.979 -12.828 1 98.38 25 THR B N 1
ATOM 2192 C CA . THR B 1 25 ? -9.172 -3.145 -12.406 1 98.38 25 THR B CA 1
ATOM 2193 C C . THR B 1 25 ? -9.852 -4.434 -12.852 1 98.38 25 THR B C 1
ATOM 2195 O O . THR B 1 25 ? -9.219 -5.301 -13.461 1 98.38 25 THR B O 1
ATOM 2198 N N . VAL B 1 26 ? -11.172 -4.516 -12.609 1 97.81 26 VAL B N 1
ATOM 2199 C CA . VAL B 1 26 ? -11.922 -5.738 -12.906 1 97.81 26 VAL B CA 1
ATOM 2200 C C . VAL B 1 26 ? -12.031 -5.926 -14.414 1 97.81 26 VAL B C 1
ATOM 2202 O O . VAL B 1 26 ? -11.906 -7.043 -14.922 1 97.81 26 VAL B O 1
ATOM 2205 N N . ILE B 1 27 ? -12.227 -4.852 -15.109 1 97.94 27 ILE B N 1
ATOM 2206 C CA . ILE B 1 27 ? -12.336 -4.945 -16.562 1 97.94 27 ILE B CA 1
ATOM 2207 C C . ILE B 1 27 ? -11.023 -5.469 -17.141 1 97.94 27 ILE B C 1
ATOM 2209 O O . ILE B 1 27 ? -11.023 -6.379 -17.969 1 97.94 27 ILE B O 1
ATOM 2213 N N . ILE B 1 28 ? -9.906 -4.992 -16.688 1 98.31 28 ILE B N 1
ATOM 2214 C CA . ILE B 1 28 ? -8.602 -5.379 -17.203 1 98.31 28 ILE B CA 1
ATOM 2215 C C . ILE B 1 28 ? -8.305 -6.832 -16.828 1 98.31 28 ILE B C 1
ATOM 2217 O O . ILE B 1 28 ? -7.977 -7.645 -17.703 1 98.31 28 ILE B O 1
ATOM 2221 N N . THR B 1 29 ? -8.469 -7.168 -15.609 1 98.12 29 THR B N 1
ATOM 2222 C CA . THR B 1 29 ? -8.086 -8.5 -15.156 1 98.12 29 THR B CA 1
ATOM 2223 C C . THR B 1 29 ? -9.07 -9.555 -15.656 1 98.12 29 THR B C 1
ATOM 2225 O O . THR B 1 29 ? -8.68 -10.688 -15.922 1 98.12 29 THR B O 1
ATOM 2228 N N . TYR B 1 30 ? -10.367 -9.18 -15.75 1 97.88 30 TYR B N 1
ATOM 2229 C CA . TYR B 1 30 ? -11.352 -10.078 -16.344 1 97.88 30 TYR B CA 1
ATOM 2230 C C . TYR B 1 30 ? -11 -10.398 -17.797 1 97.88 30 TYR B C 1
ATOM 2232 O O . TYR B 1 30 ? -10.977 -11.562 -18.188 1 97.88 30 TYR B O 1
ATOM 2240 N N . SER B 1 31 ? -10.695 -9.336 -18.578 1 98.25 31 SER B N 1
ATOM 2241 C CA . SER B 1 31 ? -10.352 -9.516 -19.984 1 98.25 31 SER B CA 1
ATOM 2242 C C . SER B 1 31 ? -9.102 -10.383 -20.141 1 98.25 31 SER B C 1
ATOM 2244 O O . SER B 1 31 ? -9.078 -11.297 -20.953 1 98.25 31 SER B O 1
ATOM 2246 N N . MET B 1 32 ? -8.109 -10.156 -19.359 1 97.5 32 MET B N 1
ATOM 2247 C CA . MET B 1 32 ? -6.863 -10.906 -19.422 1 97.5 32 MET B CA 1
ATOM 2248 C C . MET B 1 32 ? -7.07 -12.352 -19 1 97.5 32 MET B C 1
ATOM 2250 O O . MET B 1 32 ? -6.59 -13.273 -19.656 1 97.5 32 MET B O 1
ATOM 2254 N N . SER B 1 33 ? -7.766 -12.531 -17.938 1 97.56 33 SER B N 1
ATOM 2255 C CA . SER B 1 33 ? -7.965 -13.875 -17.406 1 97.56 33 SER B CA 1
ATOM 2256 C C . SER B 1 33 ? -8.82 -14.719 -18.359 1 97.56 33 SER B C 1
ATOM 2258 O O . SER B 1 33 ? -8.609 -15.922 -18.484 1 97.56 33 SER B O 1
ATOM 2260 N N . LEU B 1 34 ? -9.812 -14.07 -18.922 1 97.31 34 LEU B N 1
ATOM 2261 C CA . LEU B 1 34 ? -10.648 -14.766 -19.906 1 97.31 34 LEU B CA 1
ATOM 2262 C C . LEU B 1 34 ? -9.828 -15.172 -21.125 1 97.31 34 LEU B C 1
ATOM 2264 O O . LEU B 1 34 ? -9.922 -16.312 -21.594 1 97.31 34 LEU B O 1
ATOM 2268 N N . SER B 1 35 ? -8.984 -14.227 -21.625 1 97.62 35 SER B N 1
ATOM 2269 C CA . SER B 1 35 ? -8.133 -14.5 -22.781 1 97.62 35 SER B CA 1
ATOM 2270 C C . SER B 1 35 ? -7.141 -15.625 -22.484 1 97.62 35 SER B C 1
ATOM 2272 O O . SER B 1 35 ? -6.816 -16.422 -23.375 1 97.62 35 SER B O 1
ATOM 2274 N N . ASN B 1 36 ? -6.723 -15.758 -21.234 1 97 36 ASN B N 1
ATOM 2275 C CA . ASN B 1 36 ? -5.746 -16.766 -20.828 1 97 36 ASN B CA 1
ATOM 2276 C C . ASN B 1 36 ? -6.422 -18.047 -20.375 1 97 36 ASN B C 1
ATOM 2278 O O . ASN B 1 36 ? -5.754 -18.984 -19.922 1 97 36 ASN B O 1
ATOM 2282 N N . HIS B 1 37 ? -7.773 -18.062 -20.375 1 97.19 37 HIS B N 1
ATOM 2283 C CA . HIS B 1 37 ? -8.586 -19.219 -20.016 1 97.19 37 HIS B CA 1
ATOM 2284 C C . HIS B 1 37 ? -8.406 -19.594 -18.547 1 97.19 37 HIS B C 1
ATOM 2286 O O . HIS B 1 37 ? -8.391 -20.781 -18.203 1 97.19 37 HIS B O 1
ATOM 2292 N N . HIS B 1 38 ? -8.188 -18.562 -17.797 1 96.31 38 HIS B N 1
ATOM 2293 C CA . HIS B 1 38 ? -8.023 -18.766 -16.359 1 96.31 38 HIS B CA 1
ATOM 2294 C C . HIS B 1 38 ? -9.367 -18.734 -15.641 1 96.31 38 HIS B C 1
ATOM 2296 O O . HIS B 1 38 ? -9.461 -19.156 -14.484 1 96.31 38 HIS B O 1
ATOM 2302 N N . ILE B 1 39 ? -10.383 -18.234 -16.328 1 96.44 39 ILE B N 1
ATOM 2303 C CA . ILE B 1 39 ? -11.711 -18.156 -15.734 1 96.44 39 ILE B CA 1
ATOM 2304 C C . ILE B 1 39 ? -12.758 -18.531 -16.781 1 96.44 39 ILE B C 1
ATOM 2306 O O . ILE B 1 39 ? -12.453 -18.609 -17.969 1 96.44 39 ILE B O 1
ATOM 2310 N N . ARG B 1 40 ? -13.961 -18.812 -16.219 1 94.56 40 ARG B N 1
ATOM 2311 C CA . ARG B 1 40 ? -15.125 -18.906 -17.094 1 94.56 40 ARG B CA 1
ATOM 2312 C C . ARG B 1 40 ? -15.75 -17.531 -17.312 1 94.56 40 ARG B C 1
ATOM 2314 O O . ARG B 1 40 ? -15.703 -16.672 -16.438 1 94.56 40 ARG B O 1
ATOM 2321 N N . ALA B 1 41 ? -16.375 -17.359 -18.406 1 92.88 41 ALA B N 1
ATOM 2322 C CA . ALA B 1 41 ? -16.891 -16.047 -18.812 1 92.88 41 ALA B CA 1
ATOM 2323 C C . ALA B 1 41 ? -18.094 -15.648 -17.969 1 92.88 41 ALA B C 1
ATOM 2325 O O . ALA B 1 41 ? -18.312 -14.469 -17.688 1 92.88 41 ALA B O 1
ATOM 2326 N N . VAL B 1 42 ? -18.781 -16.672 -17.5 1 91.19 42 VAL B N 1
ATOM 2327 C CA . VAL B 1 42 ? -20.062 -16.391 -16.859 1 91.19 42 VAL B CA 1
ATOM 2328 C C . VAL B 1 42 ? -19.828 -16.109 -15.367 1 91.19 42 VAL B C 1
ATOM 2330 O O . VAL B 1 42 ? -19.844 -17.031 -14.555 1 91.19 42 VAL B O 1
ATOM 2333 N N . PHE B 1 43 ? -19.734 -14.875 -14.977 1 89.5 43 PHE B N 1
ATOM 2334 C CA . PHE B 1 43 ? -19.703 -14.281 -13.641 1 89.5 43 PHE B CA 1
ATOM 2335 C C . PHE B 1 43 ? -18.703 -15.023 -12.75 1 89.5 43 PHE B C 1
ATOM 2337 O O . PHE B 1 43 ? -19.094 -15.602 -11.727 1 89.5 43 PHE B O 1
ATOM 2344 N N . PRO B 1 44 ? -17.516 -14.938 -12.984 1 96.06 44 PRO B N 1
ATOM 2345 C CA . PRO B 1 44 ? -16.531 -15.422 -12.008 1 96.06 44 PRO B CA 1
ATOM 2346 C C . PRO B 1 44 ? -16.484 -14.57 -10.742 1 96.06 44 PRO B C 1
ATOM 2348 O O . PRO B 1 44 ? -17 -13.453 -10.727 1 96.06 44 PRO B O 1
ATOM 2351 N N . TYR B 1 45 ? -16.016 -15.172 -9.672 1 96.69 45 TYR B N 1
ATOM 2352 C CA . TYR B 1 45 ? -15.68 -14.273 -8.578 1 96.69 45 TYR B CA 1
ATOM 2353 C C . TYR B 1 45 ? -14.766 -13.148 -9.047 1 96.69 45 TYR B C 1
ATOM 2355 O O . TYR B 1 45 ? -13.898 -13.367 -9.898 1 96.69 45 TYR B O 1
ATOM 2363 N N . ILE B 1 46 ? -14.914 -12.008 -8.484 1 96.38 46 ILE B N 1
ATOM 2364 C CA . ILE B 1 46 ? -14.07 -10.867 -8.82 1 96.38 46 ILE B CA 1
ATOM 2365 C C . ILE B 1 46 ? -12.602 -11.227 -8.578 1 96.38 46 ILE B C 1
ATOM 2367 O O . ILE B 1 46 ? -11.742 -10.953 -9.422 1 96.38 46 ILE B O 1
ATOM 2371 N N . SER B 1 47 ? -12.297 -11.875 -7.461 1 94.88 47 SER B N 1
ATOM 2372 C CA . SER B 1 47 ? -10.922 -12.219 -7.121 1 94.88 47 SER B CA 1
ATOM 2373 C C . SER B 1 47 ? -10.375 -13.297 -8.047 1 94.88 47 SER B C 1
ATOM 2375 O O . SER B 1 47 ? -9.156 -13.422 -8.211 1 94.88 47 SER B O 1
ATOM 2377 N N . ASP B 1 48 ? -11.281 -14.133 -8.695 1 96 48 ASP B N 1
ATOM 2378 C CA . ASP B 1 48 ? -10.828 -15.109 -9.672 1 96 48 ASP B CA 1
ATOM 2379 C C . ASP B 1 48 ? -10.141 -14.43 -10.852 1 96 48 ASP B C 1
ATOM 2381 O O . ASP B 1 48 ? -9.219 -14.992 -11.445 1 96 48 ASP B O 1
ATOM 2385 N N . THR B 1 49 ? -10.586 -13.234 -11.164 1 96 49 THR B N 1
ATOM 2386 C CA . THR B 1 49 ? -10.031 -12.508 -12.305 1 96 49 THR B CA 1
ATOM 2387 C C . THR B 1 49 ? -8.609 -12.039 -12.008 1 96 49 THR B C 1
ATOM 2389 O O . THR B 1 49 ? -7.887 -11.625 -12.914 1 96 49 THR B O 1
ATOM 2392 N N . GLY B 1 50 ? -8.195 -12.109 -10.789 1 95.38 50 GLY B N 1
ATOM 2393 C CA . GLY B 1 50 ? -6.859 -11.695 -10.375 1 95.38 50 GLY B CA 1
ATOM 2394 C C . GLY B 1 50 ? -6.113 -12.781 -9.617 1 95.38 50 GLY B C 1
ATOM 2395 O O . GLY B 1 50 ? -5.324 -12.484 -8.719 1 95.38 50 GLY B O 1
ATOM 2396 N N . THR B 1 51 ? -6.359 -13.977 -9.922 1 94.06 51 THR B N 1
ATOM 2397 C CA . THR B 1 51 ? -5.809 -15.078 -9.141 1 94.06 51 THR B CA 1
ATOM 2398 C C . THR B 1 51 ? -4.531 -15.609 -9.789 1 94.06 51 THR B C 1
ATOM 2400 O O . THR B 1 51 ? -3.539 -15.852 -9.094 1 94.06 51 THR B O 1
ATOM 2403 N N . TRP B 1 52 ? -4.484 -15.734 -11.07 1 94.81 52 TRP B N 1
ATOM 2404 C CA . TRP B 1 52 ? -3.357 -16.328 -11.781 1 94.81 52 TRP B CA 1
ATOM 2405 C C . TRP B 1 52 ? -2.514 -15.266 -12.469 1 94.81 52 TRP B C 1
ATOM 2407 O O . TRP B 1 52 ? -3.049 -14.289 -12.992 1 94.81 52 TRP B O 1
ATOM 2417 N N . PRO B 1 53 ? -1.243 -15.508 -12.477 1 93.56 53 PRO B N 1
ATOM 2418 C CA . PRO B 1 53 ? -0.423 -14.602 -13.289 1 93.56 53 PRO B CA 1
ATOM 2419 C C . PRO B 1 53 ? -0.685 -14.758 -14.789 1 93.56 53 PRO B C 1
ATOM 2421 O O . PRO B 1 53 ? -1.059 -15.836 -15.242 1 93.56 53 PRO B O 1
ATOM 2424 N N . PRO B 1 54 ? -0.574 -13.602 -15.539 1 94.88 54 PRO B N 1
ATOM 2425 C CA . PRO B 1 54 ? 0.005 -12.328 -15.125 1 94.88 54 PRO B CA 1
ATOM 2426 C C . PRO B 1 54 ? -1.038 -11.352 -14.578 1 94.88 54 PRO B C 1
ATOM 2428 O O . PRO B 1 54 ? -0.685 -10.32 -14 1 94.88 54 PRO B O 1
ATOM 2431 N N . GLU B 1 55 ? -2.344 -11.664 -14.773 1 96.19 55 GLU B N 1
ATOM 2432 C CA . GLU B 1 55 ? -3.369 -10.711 -14.359 1 96.19 55 GLU B CA 1
ATOM 2433 C C . GLU B 1 55 ? -3.377 -10.539 -12.844 1 96.19 55 GLU B C 1
ATOM 2435 O O . GLU B 1 55 ? -3.773 -9.484 -12.344 1 96.19 55 GLU B O 1
ATOM 2440 N N . SER B 1 56 ? -2.879 -11.539 -12.102 1 96.75 56 SER B N 1
ATOM 2441 C CA . SER B 1 56 ? -2.826 -11.406 -10.648 1 96.75 56 SER B CA 1
ATOM 2442 C C . SER B 1 56 ? -1.884 -10.281 -10.234 1 96.75 56 SER B C 1
ATOM 2444 O O . SER B 1 56 ? -2.104 -9.625 -9.211 1 96.75 56 SER B O 1
ATOM 2446 N N . CYS B 1 57 ? -0.813 -10.062 -10.977 1 97.06 57 CYS B N 1
ATOM 2447 C CA . CYS B 1 57 ? 0.133 -8.992 -10.688 1 97.06 57 CYS B CA 1
ATOM 2448 C C . CYS B 1 57 ? -0.54 -7.625 -10.805 1 97.06 57 CYS B C 1
ATOM 2450 O O . CYS B 1 57 ? -0.361 -6.766 -9.938 1 97.06 57 CYS B O 1
ATOM 2452 N N . ILE B 1 58 ? -1.292 -7.477 -11.844 1 97.31 58 ILE B N 1
ATOM 2453 C CA . ILE B 1 58 ? -2.006 -6.227 -12.086 1 97.31 58 ILE B CA 1
ATOM 2454 C C . ILE B 1 58 ? -3.086 -6.035 -11.023 1 97.31 58 ILE B C 1
ATOM 2456 O O . ILE B 1 58 ? -3.25 -4.938 -10.492 1 97.31 58 ILE B O 1
ATOM 2460 N N . PHE B 1 59 ? -3.828 -7.113 -10.781 1 98.31 59 PHE B N 1
ATOM 2461 C CA . PHE B 1 59 ? -4.852 -7.078 -9.742 1 98.31 59 PHE B CA 1
ATOM 2462 C C . PHE B 1 59 ? -4.258 -6.645 -8.414 1 98.31 59 PHE B C 1
ATOM 2464 O O . PHE B 1 59 ? -4.793 -5.758 -7.746 1 98.31 59 PHE B O 1
ATOM 2471 N N . SER B 1 60 ? -3.139 -7.227 -8.039 1 98.19 60 SER B N 1
ATOM 2472 C CA . SER B 1 60 ? -2.451 -6.926 -6.785 1 98.19 60 SER B CA 1
ATOM 2473 C C . SER B 1 60 ? -2.041 -5.457 -6.723 1 98.19 60 SER B C 1
ATOM 2475 O O . SER B 1 60 ? -2.318 -4.773 -5.734 1 98.19 60 SER B O 1
ATOM 2477 N N . LEU B 1 61 ? -1.467 -4.957 -7.758 1 98.25 61 LEU B N 1
ATOM 2478 C CA . LEU B 1 61 ? -1.007 -3.574 -7.836 1 98.25 61 LEU B CA 1
ATOM 2479 C C . LEU B 1 61 ? -2.174 -2.605 -7.688 1 98.25 61 LEU B C 1
ATOM 2481 O O . LEU B 1 61 ? -2.119 -1.683 -6.871 1 98.25 61 LEU B O 1
ATOM 2485 N N . MET B 1 62 ? -3.201 -2.852 -8.422 1 98.5 62 MET B N 1
ATOM 2486 C CA . MET B 1 62 ? -4.328 -1.926 -8.469 1 98.5 62 MET B CA 1
ATOM 2487 C C . MET B 1 62 ? -5.105 -1.941 -7.16 1 98.5 62 MET B C 1
ATOM 2489 O O . MET B 1 62 ? -5.477 -0.888 -6.641 1 98.5 62 MET B O 1
ATOM 2493 N N . ILE B 1 63 ? -5.34 -3.121 -6.625 1 98.69 63 ILE B N 1
ATOM 2494 C CA . ILE B 1 63 ? -6.105 -3.227 -5.387 1 98.69 63 ILE B CA 1
ATOM 2495 C C . ILE B 1 63 ? -5.32 -2.594 -4.238 1 98.69 63 ILE B C 1
ATOM 2497 O O . ILE B 1 63 ? -5.902 -1.989 -3.336 1 98.69 63 ILE B O 1
ATOM 2501 N N . PHE B 1 64 ? -4.008 -2.738 -4.262 1 98.56 64 PHE B N 1
ATOM 2502 C CA . PHE B 1 64 ? -3.201 -2.072 -3.246 1 98.56 64 PHE B CA 1
ATOM 2503 C C . PHE B 1 64 ? -3.395 -0.562 -3.303 1 98.56 64 PHE B C 1
ATOM 2505 O O . PHE B 1 64 ? -3.656 0.075 -2.281 1 98.56 64 PHE B O 1
ATOM 2512 N N . PHE B 1 65 ? -3.338 0.014 -4.473 1 98.44 65 PHE B N 1
ATOM 2513 C CA . PHE B 1 65 ? -3.537 1.45 -4.629 1 98.44 65 PHE B CA 1
ATOM 2514 C C . PHE B 1 65 ? -4.926 1.858 -4.16 1 98.44 65 PHE B C 1
ATOM 2516 O O . PHE B 1 65 ? -5.086 2.871 -3.475 1 98.44 65 PHE B O 1
ATOM 2523 N N . LEU B 1 66 ? -5.875 1.111 -4.508 1 98.56 66 LEU B N 1
ATOM 2524 C CA . LEU B 1 66 ? -7.246 1.43 -4.121 1 98.56 66 LEU B CA 1
ATOM 2525 C C . LEU B 1 66 ? -7.426 1.309 -2.609 1 98.56 66 LEU B C 1
ATOM 2527 O O . LEU B 1 66 ? -8.203 2.055 -2.012 1 98.56 66 LEU B O 1
ATOM 2531 N N . SER B 1 67 ? -6.656 0.353 -1.988 1 98.5 67 SER B N 1
ATOM 2532 C CA . SER B 1 67 ? -6.723 0.234 -0.536 1 98.5 67 SER B CA 1
ATOM 2533 C C . SER B 1 67 ? -6.188 1.488 0.148 1 98.5 67 SER B C 1
ATOM 2535 O O . SER B 1 67 ? -6.688 1.889 1.201 1 98.5 67 SER B O 1
ATOM 2537 N N . ILE B 1 68 ? -5.215 2.119 -0.404 1 97.75 68 ILE B N 1
ATOM 2538 C CA . ILE B 1 68 ? -4.68 3.365 0.135 1 97.75 68 ILE B CA 1
ATOM 2539 C C . ILE B 1 68 ? -5.723 4.473 0.013 1 97.75 68 ILE B C 1
ATOM 2541 O O . ILE B 1 68 ? -5.906 5.266 0.938 1 97.75 68 ILE B O 1
ATOM 2545 N N . ILE B 1 69 ? -6.367 4.535 -1.134 1 98 69 ILE B N 1
ATOM 2546 C CA . ILE B 1 69 ? -7.414 5.527 -1.349 1 98 69 ILE B CA 1
ATOM 2547 C C . ILE B 1 69 ? -8.531 5.332 -0.321 1 98 69 ILE B C 1
ATOM 2549 O O . ILE B 1 69 ? -9.016 6.301 0.265 1 98 69 ILE B O 1
ATOM 2553 N N . LEU B 1 70 ? -8.883 4.09 -0.133 1 98.38 70 LEU B N 1
ATOM 2554 C CA . LEU B 1 70 ? -9.914 3.789 0.851 1 98.38 70 LEU B CA 1
ATOM 2555 C C . LEU B 1 70 ? -9.477 4.215 2.248 1 98.38 70 LEU B C 1
ATOM 2557 O O . LEU B 1 70 ? -10.281 4.742 3.021 1 98.38 70 LEU B O 1
ATOM 2561 N N . LEU B 1 71 ? -8.273 3.953 2.564 1 97.62 71 LEU B N 1
ATOM 2562 C CA . LEU B 1 71 ? -7.727 4.359 3.854 1 97.62 71 LEU B CA 1
ATOM 2563 C C . LEU B 1 71 ? -7.84 5.871 4.035 1 97.62 71 LEU B C 1
ATOM 2565 O O . LEU B 1 71 ? -8.234 6.344 5.105 1 97.62 71 LEU B O 1
ATOM 2569 N N . CYS B 1 72 ? -7.535 6.617 2.986 1 96.5 72 CYS B N 1
ATOM 2570 C CA . CYS B 1 72 ? -7.633 8.07 3.027 1 96.5 72 CYS B CA 1
ATOM 2571 C C . CYS B 1 72 ? -9.07 8.516 3.242 1 96.5 72 CYS B C 1
ATOM 2573 O O . CYS B 1 72 ? -9.344 9.383 4.078 1 96.5 72 CYS B O 1
ATOM 2575 N N . ILE B 1 73 ? -9.977 7.922 2.51 1 97.56 73 ILE B N 1
ATOM 2576 C CA . ILE B 1 73 ? -11.383 8.266 2.65 1 97.56 73 ILE B CA 1
ATOM 2577 C C . ILE B 1 73 ? -11.828 8.039 4.094 1 97.56 73 ILE B C 1
ATOM 2579 O O . ILE B 1 73 ? -12.477 8.898 4.695 1 97.56 73 ILE B O 1
ATOM 2583 N N . ASN B 1 74 ? -11.453 6.887 4.609 1 97.62 74 ASN B N 1
ATOM 2584 C CA . ASN B 1 74 ? -11.852 6.512 5.965 1 97.62 74 ASN B CA 1
ATOM 2585 C C . ASN B 1 74 ? -11.328 7.508 6.996 1 97.62 74 ASN B C 1
ATOM 2587 O O . ASN B 1 74 ? -12.078 7.953 7.867 1 97.62 74 ASN B O 1
ATOM 2591 N N . TYR B 1 75 ? -10.141 7.883 6.883 1 96.25 75 TYR B N 1
ATOM 2592 C CA . TYR B 1 75 ? -9.516 8.781 7.848 1 96.25 75 TYR B CA 1
ATOM 2593 C C . TYR B 1 75 ? -10.102 10.188 7.746 1 96.25 75 TYR B C 1
ATOM 2595 O O . TYR B 1 75 ? -10.422 10.805 8.758 1 96.25 75 TYR B O 1
ATOM 2603 N N . ILE B 1 76 ? -10.203 10.68 6.543 1 95.94 76 ILE B N 1
ATOM 2604 C CA . ILE B 1 76 ? -10.742 12.016 6.312 1 95.94 76 ILE B CA 1
ATOM 2605 C C . ILE B 1 76 ? -12.188 12.078 6.812 1 95.94 76 ILE B C 1
ATOM 2607 O O . ILE B 1 76 ? -12.578 13.047 7.465 1 95.94 76 ILE B O 1
ATOM 2611 N N . ARG B 1 77 ? -12.938 11.047 6.48 1 96.5 77 ARG B N 1
ATOM 2612 C CA . ARG B 1 77 ? -14.328 11 6.934 1 96.5 77 ARG B CA 1
ATOM 2613 C C . ARG B 1 77 ? -14.406 11 8.453 1 96.5 77 ARG B C 1
ATOM 2615 O O . ARG B 1 77 ? -15.258 11.672 9.039 1 96.5 77 ARG B O 1
ATOM 2622 N N . TYR B 1 78 ? -13.578 10.281 9.102 1 97.06 78 TYR B N 1
ATOM 2623 C CA . TYR B 1 78 ? -13.531 10.258 10.562 1 97.06 78 TYR B CA 1
ATOM 2624 C C . TYR B 1 78 ? -13.359 11.664 11.125 1 97.06 78 TYR B C 1
ATOM 2626 O O . TYR B 1 78 ? -14.109 12.086 12.008 1 97.06 78 TYR B O 1
ATOM 2634 N N . LYS B 1 79 ? -12.391 12.375 10.586 1 95.25 79 LYS B N 1
ATOM 2635 C CA . LYS B 1 79 ? -12.109 13.734 11.055 1 95.25 79 LYS B CA 1
ATOM 2636 C C . LYS B 1 79 ? -13.266 14.672 10.734 1 95.25 79 LYS B C 1
ATOM 2638 O O . LYS B 1 79 ? -13.609 15.547 11.531 1 95.25 79 LYS B O 1
ATOM 2643 N N . GLN B 1 80 ? -13.812 14.484 9.594 1 94.69 80 GLN B N 1
ATOM 2644 C CA . GLN B 1 80 ? -14.961 15.281 9.18 1 94.69 80 GLN B CA 1
ATOM 2645 C C . GLN B 1 80 ? -16.125 15.125 10.156 1 94.69 80 GLN B C 1
ATOM 2647 O O . GLN B 1 80 ? -16.734 16.125 10.57 1 94.69 80 GLN B O 1
ATOM 2652 N N . VAL B 1 81 ? -16.422 13.977 10.539 1 95.81 81 VAL B N 1
ATOM 2653 C CA . VAL B 1 81 ? -17.531 13.688 11.453 1 95.81 81 VAL B CA 1
ATOM 2654 C C . VAL B 1 81 ? -17.203 14.25 12.836 1 95.81 81 VAL B C 1
ATOM 2656 O O . VAL B 1 81 ? -18.109 14.734 13.539 1 95.81 81 VAL B O 1
ATOM 2659 N N . CYS B 1 82 ? -15.93 14.188 13.242 1 94.62 82 CYS B N 1
ATOM 2660 C CA . CYS B 1 82 ? -15.539 14.82 14.5 1 94.62 82 CYS B CA 1
ATOM 2661 C C . CYS B 1 82 ? -15.93 16.297 14.508 1 94.62 82 CYS B C 1
ATOM 2663 O O . CYS B 1 82 ? -16.422 16.797 15.516 1 94.62 82 CYS B O 1
ATOM 2665 N N . ILE B 1 83 ? -15.719 16.922 13.398 1 93.12 83 ILE B N 1
ATOM 2666 C CA . ILE B 1 83 ? -16.047 18.344 13.289 1 93.12 83 ILE B CA 1
ATOM 2667 C C . ILE B 1 83 ? -17.562 18.531 13.305 1 93.12 83 ILE B C 1
ATOM 2669 O O . ILE B 1 83 ? -18.078 19.391 14.031 1 93.12 83 ILE B O 1
ATOM 2673 N N . TYR B 1 84 ? -18.297 17.719 12.523 1 92.25 84 TYR B N 1
ATOM 2674 C CA . TYR B 1 84 ? -19.75 17.797 12.477 1 92.25 84 TYR B CA 1
ATOM 2675 C C . TYR B 1 84 ? -20.359 17.578 13.852 1 92.25 84 TYR B C 1
ATOM 2677 O O . TYR B 1 84 ? -21.359 18.203 14.219 1 92.25 84 TYR B O 1
ATOM 2685 N N . CYS B 1 85 ? -19.797 16.672 14.523 1 91.25 85 CYS B N 1
ATOM 2686 C CA . CYS B 1 85 ? -20.297 16.297 15.844 1 91.25 85 CYS B CA 1
ATOM 2687 C C . CYS B 1 85 ? -20.328 17.516 16.766 1 91.25 85 CYS B C 1
ATOM 2689 O O . CYS B 1 85 ? -21.234 17.656 17.578 1 91.25 85 CYS B O 1
ATOM 2691 N N . GLU B 1 86 ? -19.391 18.422 16.594 1 87.94 86 GLU B N 1
ATOM 2692 C CA . GLU B 1 86 ? -19.312 19.609 17.438 1 87.94 86 GLU B CA 1
ATOM 2693 C C . GLU B 1 86 ? -20.469 20.578 17.141 1 87.94 86 GLU B C 1
ATOM 2695 O O . GLU B 1 86 ? -20.812 21.406 17.984 1 87.94 86 GLU B O 1
ATOM 2700 N N . THR B 1 87 ? -21.062 20.406 16 1 84.19 87 THR B N 1
ATOM 2701 C CA . THR B 1 87 ? -22.141 21.312 15.625 1 84.19 87 THR B CA 1
ATOM 2702 C C . THR B 1 87 ? -23.484 20.812 16.141 1 84.19 87 THR B C 1
ATOM 2704 O O . THR B 1 87 ? -24.484 21.531 16.094 1 84.19 87 THR B O 1
ATOM 2707 N N . VAL B 1 88 ? -23.516 19.625 16.594 1 87.31 88 VAL B N 1
ATOM 2708 C CA . VAL B 1 88 ? -24.75 19.031 17.109 1 87.31 88 VAL B CA 1
ATOM 2709 C C . VAL B 1 88 ? -25.031 19.594 18.516 1 87.31 88 VAL B C 1
ATOM 2711 O O . VAL B 1 88 ? -24.125 19.672 19.344 1 87.31 88 VAL B O 1
ATOM 2714 N N . ALA B 1 89 ? -26.234 19.953 18.797 1 84.62 89 ALA B N 1
ATOM 2715 C CA . ALA B 1 89 ? -26.609 20.672 20.016 1 84.62 89 ALA B CA 1
ATOM 2716 C C . ALA B 1 89 ? -26.766 19.703 21.188 1 84.62 89 ALA B C 1
ATOM 2718 O O . ALA B 1 89 ? -26.281 19.969 22.297 1 84.62 89 ALA B O 1
ATOM 2719 N N . GLN B 1 90 ? -27.344 18.562 21 1 88.62 90 GLN B N 1
ATOM 2720 C CA . GLN B 1 90 ? -27.656 17.641 22.078 1 88.62 90 GLN B CA 1
ATOM 2721 C C . GLN B 1 90 ? -26.453 16.781 22.453 1 88.62 90 GLN B C 1
ATOM 2723 O O . GLN B 1 90 ? -25.938 16.031 21.641 1 88.62 90 GLN B O 1
ATOM 2728 N N . ASN B 1 91 ? -26.109 16.828 23.688 1 87.44 91 ASN B N 1
ATOM 2729 C CA . ASN B 1 91 ? -24.906 16.156 24.172 1 87.44 91 ASN B CA 1
ATOM 2730 C C . ASN B 1 91 ? -25 14.641 24.016 1 87.44 91 ASN B C 1
ATOM 2732 O O . ASN B 1 91 ? -24.016 13.984 23.688 1 87.44 91 ASN B O 1
ATOM 2736 N N . ASP B 1 92 ? -26.125 14.125 24.297 1 89.44 92 ASP B N 1
ATOM 2737 C CA . ASP B 1 92 ? -26.297 12.68 24.156 1 89.44 92 ASP B CA 1
ATOM 2738 C C . ASP B 1 92 ? -26.078 12.227 22.719 1 89.44 92 ASP B C 1
ATOM 2740 O O . ASP B 1 92 ? -25.438 11.203 22.469 1 89.44 92 ASP B O 1
ATOM 2744 N N . ARG B 1 93 ? -26.547 13.016 21.906 1 91.5 93 ARG B N 1
ATOM 2745 C CA . ARG B 1 93 ? -26.391 12.75 20.484 1 91.5 93 ARG B CA 1
ATOM 2746 C C . ARG B 1 93 ? -24.938 12.859 20.062 1 91.5 93 ARG B C 1
ATOM 2748 O O . ARG B 1 93 ? -24.438 12.016 19.312 1 91.5 93 ARG B O 1
ATOM 2755 N N . LYS B 1 94 ? -24.219 13.742 20.609 1 93.12 94 LYS B N 1
ATOM 2756 C CA . LYS B 1 94 ? -22.797 13.938 20.344 1 93.12 94 LYS B CA 1
ATOM 2757 C C . LYS B 1 94 ? -21.984 12.719 20.766 1 93.12 94 LYS B C 1
ATOM 2759 O O . LYS B 1 94 ? -21.141 12.234 20.016 1 93.12 94 LYS B O 1
ATOM 2764 N N . TRP B 1 95 ? -22.375 12.312 21.938 1 94.25 95 TRP B N 1
ATOM 2765 C CA . TRP B 1 95 ? -21.641 11.172 22.484 1 94.25 95 TRP B CA 1
ATOM 2766 C C . TRP B 1 95 ? -21.859 9.922 21.641 1 94.25 95 TRP B C 1
ATOM 2768 O O . TRP B 1 95 ? -20.922 9.18 21.375 1 94.25 95 TRP B O 1
ATOM 2778 N N . LYS B 1 96 ? -23.062 9.68 21.266 1 96.31 96 LYS B N 1
ATOM 2779 C CA . LYS B 1 96 ? -23.391 8.531 20.422 1 96.31 96 LYS B CA 1
ATOM 2780 C C . LYS B 1 96 ? -22.656 8.602 19.094 1 96.31 96 LYS B C 1
ATOM 2782 O O . LYS B 1 96 ? -22.062 7.617 18.641 1 96.31 96 LYS B O 1
ATOM 2787 N N . ILE B 1 97 ? -22.594 9.766 18.484 1 97.19 97 ILE B N 1
ATOM 2788 C CA . ILE B 1 97 ? -21.922 9.969 17.203 1 97.19 97 ILE B CA 1
ATOM 2789 C C . ILE B 1 97 ? -20.438 9.695 17.359 1 97.19 97 ILE B C 1
ATOM 2791 O O . ILE B 1 97 ? -19.828 9 16.531 1 97.19 97 ILE B O 1
ATOM 2795 N N . ALA B 1 98 ? -19.844 10.211 18.438 1 96.69 98 ALA B N 1
ATOM 2796 C CA . ALA B 1 98 ? -18.406 10.047 18.672 1 96.69 98 ALA B CA 1
ATOM 2797 C C . ALA B 1 98 ? -18.047 8.57 18.797 1 96.69 98 ALA B C 1
ATOM 2799 O O . ALA B 1 98 ? -17.047 8.125 18.234 1 96.69 98 ALA B O 1
ATOM 2800 N N . LYS B 1 99 ? -18.859 7.844 19.547 1 97.88 99 LYS B N 1
ATOM 2801 C CA . LYS B 1 99 ? -18.609 6.418 19.75 1 97.88 99 LYS B CA 1
ATOM 2802 C C . LYS B 1 99 ? -18.75 5.652 18.438 1 97.88 99 LYS B C 1
ATOM 2804 O O . LYS B 1 99 ? -17.906 4.816 18.109 1 97.88 99 LYS B O 1
ATOM 2809 N N . LEU B 1 100 ? -19.766 5.918 17.703 1 98.5 100 LEU B N 1
ATOM 2810 C CA . LEU B 1 100 ? -20 5.254 16.438 1 98.5 100 LEU B CA 1
ATOM 2811 C C . LEU B 1 100 ? -18.922 5.605 15.422 1 98.5 100 LEU B C 1
ATOM 2813 O O . LEU B 1 100 ? -18.5 4.758 14.633 1 98.5 100 LEU B O 1
ATOM 2817 N N . ASN B 1 101 ? -18.484 6.848 15.5 1 98.38 101 ASN B N 1
ATOM 2818 C CA . ASN B 1 101 ? -17.438 7.32 14.594 1 98.38 101 ASN B CA 1
ATOM 2819 C C . ASN B 1 101 ? -16.125 6.598 14.828 1 98.38 101 ASN B C 1
ATOM 2821 O O . ASN B 1 101 ? -15.43 6.227 13.883 1 98.38 101 ASN B O 1
ATOM 2825 N N . LYS B 1 102 ? -15.789 6.398 16.078 1 98.38 102 LYS B N 1
ATOM 2826 C CA . LYS B 1 102 ? -14.578 5.648 16.406 1 98.38 102 LYS B CA 1
ATOM 2827 C C . LYS B 1 102 ? -14.688 4.199 15.93 1 98.38 102 LYS B C 1
ATOM 2829 O O . LYS B 1 102 ? -13.734 3.65 15.375 1 98.38 102 LYS B O 1
ATOM 2834 N N . ALA B 1 103 ? -15.805 3.637 16.156 1 98.75 103 ALA B N 1
ATOM 2835 C CA . ALA B 1 103 ? -16.031 2.27 15.695 1 98.75 103 ALA B CA 1
ATOM 2836 C C . ALA B 1 103 ? -15.922 2.182 14.18 1 98.75 103 ALA B C 1
ATOM 2838 O O . ALA B 1 103 ? -15.344 1.233 13.641 1 98.75 103 ALA B O 1
ATOM 2839 N N . ALA B 1 104 ? -16.469 3.145 13.492 1 98.81 104 ALA B N 1
ATOM 2840 C CA . ALA B 1 104 ? -16.422 3.17 12.031 1 98.81 104 ALA B CA 1
ATOM 2841 C C . ALA B 1 104 ? -14.977 3.305 11.531 1 98.81 104 ALA B C 1
ATOM 2843 O O . ALA B 1 104 ? -14.609 2.699 10.523 1 98.81 104 ALA B O 1
ATOM 2844 N N . LEU B 1 105 ? -14.195 4.113 12.211 1 98.56 105 LEU B N 1
ATOM 2845 C CA . LEU B 1 105 ? -12.781 4.25 11.859 1 98.56 105 LEU B CA 1
ATOM 2846 C C . LEU B 1 105 ? -12.078 2.898 11.891 1 98.56 105 LEU B C 1
ATOM 2848 O O . LEU B 1 105 ? -11.383 2.535 10.945 1 98.56 105 LEU B O 1
ATOM 2852 N N . TRP B 1 106 ? -12.336 2.148 12.93 1 98.62 106 TRP B N 1
ATOM 2853 C CA . TRP B 1 106 ? -11.68 0.854 13.078 1 98.62 106 TRP B CA 1
ATOM 2854 C C . TRP B 1 106 ? -12.18 -0.137 12.039 1 98.62 106 TRP B C 1
ATOM 2856 O O . TRP B 1 106 ? -11.398 -0.896 11.461 1 98.62 106 TRP B O 1
ATOM 2866 N N . CYS B 1 107 ? -13.445 -0.122 11.781 1 98.69 107 CYS B N 1
ATOM 2867 C CA . CYS B 1 107 ? -13.984 -0.979 10.734 1 98.69 107 CYS B CA 1
ATOM 2868 C C . CYS B 1 107 ? -13.375 -0.627 9.383 1 98.69 107 CYS B C 1
ATOM 2870 O O . CYS B 1 107 ? -13.07 -1.517 8.586 1 98.69 107 CYS B O 1
ATOM 2872 N N . GLY B 1 108 ? -13.219 0.678 9.18 1 98.5 108 GLY B N 1
ATOM 2873 C CA . GLY B 1 108 ? -12.578 1.112 7.949 1 98.5 108 GLY B CA 1
ATOM 2874 C C . GLY B 1 108 ? -11.156 0.607 7.809 1 98.5 108 GLY B C 1
ATOM 2875 O O . GLY B 1 108 ? -10.766 0.146 6.734 1 98.5 108 GLY B O 1
ATOM 2876 N N . PHE B 1 109 ? -10.422 0.637 8.906 1 98.25 109 PHE B N 1
ATOM 2877 C CA . PHE B 1 109 ? -9.039 0.154 8.891 1 98.25 109 PHE B CA 1
ATOM 2878 C C . PHE B 1 109 ? -9 -1.341 8.594 1 98.25 109 PHE B C 1
ATOM 2880 O O . PHE B 1 109 ? -8.18 -1.796 7.793 1 98.25 109 PHE B O 1
ATOM 2887 N N . VAL B 1 110 ? -9.859 -2.057 9.203 1 98.62 110 VAL B N 1
ATOM 2888 C CA . VAL B 1 110 ? -9.898 -3.502 9.016 1 98.62 110 VAL B CA 1
ATOM 2889 C C . VAL B 1 110 ? -10.297 -3.828 7.578 1 98.62 110 VAL B C 1
ATOM 2891 O O . VAL B 1 110 ? -9.727 -4.734 6.961 1 98.62 110 VAL B O 1
ATOM 2894 N N . SER B 1 111 ? -11.227 -3.084 7.082 1 98.56 111 SER B N 1
ATOM 2895 C CA . SER B 1 111 ? -11.648 -3.283 5.699 1 98.56 111 SER B CA 1
ATOM 2896 C C . SER B 1 111 ? -10.508 -2.984 4.727 1 98.56 111 SER B C 1
ATOM 2898 O O . SER B 1 111 ? -10.281 -3.74 3.781 1 98.56 111 SER B O 1
ATOM 2900 N N . CYS B 1 112 ? -9.789 -1.928 4.977 1 98.06 112 CYS B N 1
ATOM 2901 C CA . CYS B 1 112 ? -8.641 -1.574 4.156 1 98.06 112 CYS B CA 1
ATOM 2902 C C . CYS B 1 112 ? -7.582 -2.67 4.199 1 98.06 112 CYS B C 1
ATOM 2904 O O . CYS B 1 112 ? -7.035 -3.055 3.164 1 98.06 112 CYS B O 1
ATOM 2906 N N . PHE B 1 113 ? -7.352 -3.16 5.344 1 98.38 113 PHE B N 1
ATOM 2907 C CA . PHE B 1 113 ? -6.375 -4.23 5.492 1 98.38 113 PHE B CA 1
ATOM 2908 C C . PHE B 1 113 ? -6.836 -5.488 4.762 1 98.38 113 PHE B C 1
ATOM 2910 O O . PHE B 1 113 ? -6.02 -6.219 4.199 1 98.38 113 PHE B O 1
ATOM 2917 N N . GLY B 1 114 ? -8.102 -5.734 4.875 1 98.5 114 GLY B N 1
ATOM 2918 C CA . GLY B 1 114 ? -8.656 -6.848 4.117 1 98.5 114 GLY B CA 1
ATOM 2919 C C . GLY B 1 114 ? -8.359 -6.766 2.633 1 98.5 114 GLY B C 1
ATOM 2920 O O . GLY B 1 114 ? -8.031 -7.777 2.006 1 98.5 114 GLY B O 1
ATOM 2921 N N . MET B 1 115 ? -8.438 -5.578 2.078 1 98.31 115 MET B N 1
ATOM 2922 C CA . MET B 1 115 ? -8.141 -5.391 0.662 1 98.31 115 MET B CA 1
ATOM 2923 C C . MET B 1 115 ? -6.676 -5.699 0.372 1 98.31 115 MET B C 1
ATOM 2925 O O . MET B 1 115 ? -6.355 -6.32 -0.645 1 98.31 115 MET B O 1
ATOM 2929 N N . VAL B 1 116 ? -5.777 -5.309 1.257 1 98.38 116 VAL B N 1
ATOM 2930 C CA . VAL B 1 116 ? -4.355 -5.578 1.069 1 98.38 116 VAL B CA 1
ATOM 2931 C C . VAL B 1 116 ? -4.102 -7.082 1.147 1 98.38 116 VAL B C 1
ATOM 2933 O O . VAL B 1 116 ? -3.275 -7.621 0.404 1 98.38 116 VAL B O 1
ATOM 2936 N N . MET B 1 117 ? -4.801 -7.734 2.02 1 98 117 MET B N 1
ATOM 2937 C CA . MET B 1 117 ? -4.684 -9.188 2.119 1 98 117 MET B CA 1
ATOM 2938 C C . MET B 1 117 ? -5.125 -9.859 0.823 1 98 117 MET B C 1
ATOM 2940 O O . MET B 1 117 ? -4.445 -10.758 0.321 1 98 117 MET B O 1
ATOM 2944 N N . VAL B 1 118 ? -6.234 -9.383 0.323 1 97.69 118 VAL B N 1
ATOM 2945 C CA . VAL B 1 118 ? -6.746 -9.961 -0.917 1 97.69 118 VAL B CA 1
ATOM 2946 C C . VAL B 1 118 ? -5.777 -9.672 -2.059 1 97.69 118 VAL B C 1
ATOM 2948 O O . VAL B 1 118 ? -5.59 -10.508 -2.947 1 97.69 118 VAL B O 1
ATOM 2951 N N . ALA B 1 119 ? -5.129 -8.523 -2.035 1 97.19 119 ALA B N 1
ATOM 2952 C CA . ALA B 1 119 ? -4.148 -8.148 -3.051 1 97.19 119 ALA B CA 1
ATOM 2953 C C . ALA B 1 119 ? -2.906 -9.031 -2.963 1 97.19 119 ALA B C 1
ATOM 2955 O O . ALA B 1 119 ? -2.258 -9.305 -3.977 1 97.19 119 ALA B O 1
ATOM 2956 N N . SER B 1 120 ? -2.598 -9.523 -1.8 1 97.44 120 SER B N 1
ATOM 2957 C CA . SER B 1 120 ? -1.336 -10.211 -1.563 1 97.44 120 SER B CA 1
ATOM 2958 C C . SER B 1 120 ? -1.524 -11.727 -1.585 1 97.44 120 SER B C 1
ATOM 2960 O O . SER B 1 120 ? -0.602 -12.469 -1.929 1 97.44 120 SER B O 1
ATOM 2962 N N . PHE B 1 121 ? -2.713 -12.156 -1.132 1 96.31 121 PHE B N 1
ATOM 2963 C CA . PHE B 1 121 ? -2.988 -13.586 -1.013 1 96.31 121 PHE B CA 1
ATOM 2964 C C . PHE B 1 121 ? -4.059 -14.016 -2.01 1 96.31 121 PHE B C 1
ATOM 2966 O O . PHE B 1 121 ? -5.25 -13.789 -1.788 1 96.31 121 PHE B O 1
ATOM 2973 N N . GLN B 1 122 ? -3.605 -14.656 -3.027 1 92.06 122 GLN B N 1
ATOM 2974 C CA . GLN B 1 122 ? -4.547 -15.219 -3.992 1 92.06 122 GLN B CA 1
ATOM 2975 C C . GLN B 1 122 ? -5.227 -16.469 -3.439 1 92.06 122 GLN B C 1
ATOM 2977 O O . GLN B 1 122 ? -4.645 -17.188 -2.617 1 92.06 122 GLN B O 1
ATOM 2982 N N . GLU B 1 123 ? -6.363 -16.75 -3.906 1 88.25 123 GLU B N 1
ATOM 2983 C CA . GLU B 1 123 ? -7.164 -17.844 -3.361 1 88.25 123 GLU B CA 1
ATOM 2984 C C . GLU B 1 123 ? -6.512 -19.203 -3.646 1 88.25 123 GLU B C 1
ATOM 2986 O O . GLU B 1 123 ? -6.711 -20.156 -2.898 1 88.25 123 GLU B O 1
ATOM 2991 N N . THR B 1 124 ? -5.719 -19.281 -4.668 1 86.31 124 THR B N 1
ATOM 2992 C CA . THR B 1 124 ? -5.105 -20.562 -5.027 1 86.31 124 THR B CA 1
ATOM 2993 C C . THR B 1 124 ? -3.838 -20.797 -4.211 1 86.31 124 THR B C 1
ATOM 2995 O O . THR B 1 124 ? -3.324 -21.922 -4.164 1 86.31 124 THR B O 1
ATOM 2998 N N . ASN B 1 125 ? -3.324 -19.812 -3.592 1 85.81 125 ASN B N 1
ATOM 2999 C CA . ASN B 1 125 ? -2.102 -19.938 -2.805 1 85.81 125 ASN B CA 1
ATOM 3000 C C . ASN B 1 125 ? -2.402 -20.281 -1.349 1 85.81 125 ASN B C 1
ATOM 3002 O O . ASN B 1 125 ? -2.119 -21.391 -0.891 1 85.81 125 ASN B O 1
ATOM 3006 N N . ILE B 1 126 ? -3.051 -19.328 -0.708 1 89.44 126 ILE B N 1
ATOM 3007 C CA . ILE B 1 126 ? -3.5 -19.562 0.661 1 89.44 126 ILE B CA 1
ATOM 3008 C C . ILE B 1 126 ? -4.969 -19.172 0.792 1 89.44 126 ILE B C 1
ATOM 3010 O O . ILE B 1 126 ? -5.289 -18.031 1.157 1 89.44 126 ILE B O 1
ATOM 3014 N N . PHE B 1 127 ? -5.836 -20.141 0.643 1 90.75 127 PHE B N 1
ATOM 3015 C CA . PHE B 1 127 ? -7.273 -19.938 0.483 1 90.75 127 PHE B CA 1
ATOM 3016 C C . PHE B 1 127 ? -7.859 -19.25 1.716 1 90.75 127 PHE B C 1
ATOM 3018 O O . PHE B 1 127 ? -8.562 -18.25 1.603 1 90.75 127 PHE B O 1
ATOM 3025 N N . TRP B 1 128 ? -7.492 -19.703 2.877 1 92.06 128 TRP B N 1
ATOM 3026 C CA . TRP B 1 128 ? -8.156 -19.25 4.09 1 92.06 128 TRP B CA 1
ATOM 3027 C C . TRP B 1 128 ? -7.754 -17.812 4.422 1 92.06 128 TRP B C 1
ATOM 3029 O O . TRP B 1 128 ? -8.562 -17.047 4.945 1 92.06 128 TRP B O 1
ATOM 3039 N N . VAL B 1 129 ? -6.508 -17.438 4.125 1 95.06 129 VAL B N 1
ATOM 3040 C CA . VAL B 1 129 ? -6.086 -16.062 4.371 1 95.06 129 VAL B CA 1
ATOM 3041 C C . VAL B 1 129 ? -6.797 -15.117 3.398 1 95.06 129 VAL B C 1
ATOM 3043 O O . VAL B 1 129 ? -7.219 -14.023 3.781 1 95.06 129 VAL B O 1
ATOM 3046 N N . HIS B 1 130 ? -6.984 -15.609 2.176 1 95.94 130 HIS B N 1
ATOM 3047 C CA . HIS B 1 130 ? -7.742 -14.836 1.197 1 95.94 130 HIS B CA 1
ATOM 3048 C C . HIS B 1 130 ? -9.18 -14.625 1.654 1 95.94 130 HIS B C 1
ATOM 3050 O O . HIS B 1 130 ? -9.703 -13.508 1.588 1 95.94 130 HIS B O 1
ATOM 3056 N N . VAL B 1 131 ? -9.766 -15.688 2.154 1 96 131 VAL B N 1
ATOM 3057 C CA . VAL B 1 131 ? -11.156 -15.617 2.586 1 96 131 VAL B CA 1
ATOM 3058 C C . VAL B 1 131 ? -11.289 -14.664 3.768 1 96 131 VAL B C 1
ATOM 3060 O O . VAL B 1 131 ? -12.242 -13.883 3.842 1 96 131 VAL B O 1
ATOM 3063 N N . VAL B 1 132 ? -10.352 -14.68 4.676 1 97.5 132 VAL B N 1
ATOM 3064 C CA . VAL B 1 132 ? -10.359 -13.734 5.789 1 97.5 132 VAL B CA 1
ATOM 3065 C C . VAL B 1 132 ? -10.242 -12.305 5.262 1 97.5 132 VAL B C 1
ATOM 3067 O O . VAL B 1 132 ? -10.961 -11.406 5.715 1 97.5 132 VAL B O 1
ATOM 3070 N N . GLY B 1 133 ? -9.352 -12.117 4.312 1 98.19 133 GLY B N 1
ATOM 3071 C CA . GLY B 1 133 ? -9.227 -10.812 3.682 1 98.19 133 GLY B CA 1
ATOM 3072 C C . GLY B 1 133 ? -10.508 -10.344 3.02 1 98.19 133 GLY B C 1
ATOM 3073 O O . GLY B 1 133 ? -10.93 -9.203 3.211 1 98.19 133 GLY B O 1
ATOM 3074 N N . ALA B 1 134 ? -11.141 -11.234 2.295 1 97.56 134 ALA B N 1
ATOM 3075 C CA . ALA B 1 134 ? -12.383 -10.906 1.6 1 97.56 134 ALA B CA 1
ATOM 3076 C C . ALA B 1 134 ? -13.5 -10.578 2.59 1 97.56 134 ALA B C 1
ATOM 3078 O O . ALA B 1 134 ? -14.266 -9.633 2.383 1 97.56 134 ALA B O 1
ATOM 3079 N N . ASN B 1 135 ? -13.547 -11.344 3.641 1 98 135 ASN B N 1
ATOM 3080 C CA . ASN B 1 135 ? -14.547 -11.086 4.672 1 98 135 ASN B CA 1
ATOM 3081 C C . ASN B 1 135 ? -14.305 -9.742 5.367 1 98 135 ASN B C 1
ATOM 3083 O O . ASN B 1 135 ? -15.25 -9.047 5.73 1 98 135 ASN B O 1
ATOM 3087 N N . ASN B 1 136 ? -13.086 -9.438 5.609 1 98.56 136 ASN B N 1
ATOM 3088 C CA . ASN B 1 136 ? -12.773 -8.133 6.172 1 98.56 136 ASN B CA 1
ATOM 3089 C C . ASN B 1 136 ? -13.141 -7.004 5.215 1 98.56 136 ASN B C 1
ATOM 3091 O O . ASN B 1 136 ? -13.742 -6.008 5.621 1 98.56 136 ASN B O 1
ATOM 3095 N N . ALA B 1 137 ? -12.797 -7.152 3.982 1 98.25 137 ALA B N 1
ATOM 3096 C CA . ALA B 1 137 ? -13.055 -6.113 2.984 1 98.25 137 ALA B CA 1
ATOM 3097 C C . ALA B 1 137 ? -14.547 -5.867 2.82 1 98.25 137 ALA B C 1
ATOM 3099 O O . ALA B 1 137 ? -15 -4.719 2.859 1 98.25 137 ALA B O 1
ATOM 3100 N N . PHE B 1 138 ? -15.328 -6.965 2.754 1 98.31 138 PHE B N 1
ATOM 3101 C CA . PHE B 1 138 ? -16.75 -6.824 2.443 1 98.31 138 PHE B CA 1
ATOM 3102 C C . PHE B 1 138 ? -17.594 -6.918 3.709 1 98.31 138 PHE B C 1
ATOM 3104 O O . PHE B 1 138 ? -18.516 -6.133 3.902 1 98.31 138 PHE B O 1
ATOM 3111 N N . GLY B 1 139 ? -17.312 -7.895 4.551 1 98.19 139 GLY B N 1
ATOM 3112 C CA . GLY B 1 139 ? -18.094 -8.086 5.754 1 98.19 139 GLY B CA 1
ATOM 3113 C C . GLY B 1 139 ? -17.969 -6.941 6.742 1 98.19 139 GLY B C 1
ATOM 3114 O O . GLY B 1 139 ? -18.953 -6.273 7.066 1 98.19 139 GLY B O 1
ATOM 3115 N N . VAL B 1 140 ? -16.703 -6.723 7.176 1 98.69 140 VAL B N 1
ATOM 3116 C CA . VAL B 1 140 ? -16.469 -5.586 8.055 1 98.69 140 VAL B CA 1
ATOM 3117 C C . VAL B 1 140 ? -16.766 -4.285 7.316 1 98.69 140 VAL B C 1
ATOM 3119 O O . VAL B 1 140 ? -17.219 -3.307 7.918 1 98.69 140 VAL B O 1
ATOM 3122 N N . GLY B 1 141 ? -16.578 -4.34 5.996 1 98.38 141 GLY B N 1
ATOM 3123 C CA . GLY B 1 141 ? -16.984 -3.213 5.172 1 98.38 141 GLY B CA 1
ATOM 3124 C C . GLY B 1 141 ? -18.469 -2.902 5.273 1 98.38 141 GLY B C 1
ATOM 3125 O O . GLY B 1 141 ? -18.875 -1.736 5.289 1 98.38 141 GLY B O 1
ATOM 3126 N N . CYS B 1 142 ? -19.281 -3.893 5.332 1 98.56 142 CYS B N 1
ATOM 3127 C CA . CYS B 1 142 ? -20.719 -3.703 5.52 1 98.56 142 CYS B CA 1
ATOM 3128 C C . CYS B 1 142 ? -21.016 -3.055 6.867 1 98.56 142 CYS B C 1
ATOM 3130 O O . CYS B 1 142 ? -21.859 -2.166 6.961 1 98.56 142 CYS B O 1
ATOM 3132 N N . ALA B 1 143 ? -20.312 -3.527 7.863 1 98.69 143 ALA B N 1
ATOM 3133 C CA . ALA B 1 143 ? -20.469 -2.904 9.18 1 98.69 143 ALA B CA 1
ATOM 3134 C C . ALA B 1 143 ? -20.125 -1.421 9.125 1 98.69 143 ALA B C 1
ATOM 3136 O O . ALA B 1 143 ? -20.828 -0.588 9.703 1 98.69 143 ALA B O 1
ATOM 3137 N N . PHE B 1 144 ? -19.062 -1.12 8.469 1 98.75 144 PHE B N 1
ATOM 3138 C CA . PHE B 1 144 ? -18.656 0.268 8.258 1 98.75 144 PHE B CA 1
ATOM 3139 C C . PHE B 1 144 ? -19.797 1.061 7.609 1 98.75 144 PHE B C 1
ATOM 3141 O O . PHE B 1 144 ? -20.094 2.176 8.039 1 98.75 144 PHE B O 1
ATOM 3148 N N . GLN B 1 145 ? -20.375 0.505 6.586 1 98.75 145 GLN B N 1
ATOM 3149 C CA . GLN B 1 145 ? -21.469 1.174 5.879 1 98.75 145 GLN B CA 1
ATOM 3150 C C . GLN B 1 145 ? -22.625 1.479 6.816 1 98.75 145 GLN B C 1
ATOM 3152 O O . GLN B 1 145 ? -23.188 2.58 6.789 1 98.75 145 GLN B O 1
ATOM 3157 N N . TRP B 1 146 ? -22.969 0.537 7.629 1 98.81 146 TRP B N 1
ATOM 3158 C CA . TRP B 1 146 ? -24.078 0.733 8.562 1 98.81 146 TRP B CA 1
ATOM 3159 C C . TRP B 1 146 ? -23.734 1.799 9.602 1 98.81 146 TRP B C 1
ATOM 3161 O O . TRP B 1 146 ? -24.562 2.658 9.914 1 98.81 146 TRP B O 1
ATOM 3171 N N . LEU B 1 147 ? -22.531 1.732 10.125 1 98.75 147 LEU B N 1
ATOM 3172 C CA . LEU B 1 147 ? -22.109 2.729 11.102 1 98.75 147 LEU B CA 1
ATOM 3173 C C . LEU B 1 147 ? -22.172 4.133 10.508 1 98.75 147 LEU B C 1
ATOM 3175 O O . LEU B 1 147 ? -22.703 5.055 11.125 1 98.75 147 LEU B O 1
ATOM 3179 N N . GLN B 1 148 ? -21.672 4.246 9.312 1 98.38 148 GLN B N 1
ATOM 3180 C CA . GLN B 1 148 ? -21.672 5.543 8.641 1 98.38 148 GLN B CA 1
ATOM 3181 C C . GLN B 1 148 ? -23.094 6.012 8.344 1 98.38 148 GLN B C 1
ATOM 3183 O O . GLN B 1 148 ? -23.375 7.207 8.398 1 98.38 148 GLN B O 1
ATOM 3188 N N . THR B 1 149 ? -23.938 5.102 7.996 1 98.44 149 THR B N 1
ATOM 3189 C CA . THR B 1 149 ? -25.344 5.426 7.734 1 98.44 149 THR B CA 1
ATOM 3190 C C . THR B 1 149 ? -26.016 5.945 8.992 1 98.44 149 THR B C 1
ATOM 3192 O O . THR B 1 149 ? -26.688 6.98 8.961 1 98.44 149 THR B O 1
ATOM 3195 N N . VAL B 1 150 ? -25.844 5.309 10.125 1 98.06 150 VAL B N 1
ATOM 3196 C CA . VAL B 1 150 ? -26.438 5.723 11.391 1 98.06 150 VAL B CA 1
ATOM 3197 C C . VAL B 1 150 ? -25.875 7.082 11.805 1 98.06 150 VAL B C 1
ATOM 3199 O O . VAL B 1 150 ? -26.609 7.945 12.289 1 98.06 150 VAL B O 1
ATOM 3202 N N . ILE B 1 151 ? -24.609 7.277 11.602 1 97.75 151 ILE B N 1
ATOM 3203 C CA . ILE B 1 151 ? -23.969 8.562 11.898 1 97.75 151 ILE B CA 1
ATOM 3204 C C . ILE B 1 151 ? -24.641 9.664 11.07 1 97.75 151 ILE B C 1
ATOM 3206 O O . ILE B 1 151 ? -24.969 10.727 11.602 1 97.75 151 ILE B O 1
ATOM 3210 N N . SER B 1 152 ? -24.812 9.367 9.789 1 96.19 152 SER B N 1
ATOM 3211 C CA . SER B 1 152 ? -25.469 10.344 8.922 1 96.19 152 SER B CA 1
ATOM 3212 C C . SER B 1 152 ? -26.875 10.664 9.414 1 96.19 152 SER B C 1
ATOM 3214 O O . SER B 1 152 ? -27.312 11.805 9.344 1 96.19 152 SER B O 1
ATOM 3216 N N . TRP B 1 153 ? -27.531 9.633 9.906 1 95.19 153 TRP B N 1
ATOM 3217 C CA . TRP B 1 153 ? -28.859 9.82 10.453 1 95.19 153 TRP B CA 1
ATOM 3218 C C . TRP B 1 153 ? -28.828 10.75 11.664 1 95.19 153 TRP B C 1
ATOM 3220 O O . TRP B 1 153 ? -29.672 11.648 11.781 1 95.19 153 TRP B O 1
ATOM 3230 N N . TYR B 1 154 ? -27.875 10.594 12.531 1 94.88 154 TYR B N 1
ATOM 3231 C CA . TYR B 1 154 ? -27.75 11.398 13.734 1 94.88 154 TYR B CA 1
ATOM 3232 C C . TYR B 1 154 ? -27.328 12.828 13.406 1 94.88 154 TYR B C 1
ATOM 3234 O O . TYR B 1 154 ? -27.656 13.766 14.133 1 94.88 154 TYR B O 1
ATOM 3242 N N . LEU B 1 155 ? -26.672 13.016 12.336 1 94.06 155 LEU B N 1
ATOM 3243 C CA . LEU B 1 155 ? -26.188 14.336 11.945 1 94.06 155 LEU B CA 1
ATOM 3244 C C . LEU B 1 155 ? -27.312 15.141 11.297 1 94.06 155 LEU B C 1
ATOM 3246 O O . LEU B 1 155 ? -27.281 16.375 11.312 1 94.06 155 LEU B O 1
ATOM 3250 N N . TYR B 1 156 ? -28.219 14.461 10.758 1 91.5 156 TYR B N 1
ATOM 3251 C CA . TYR B 1 156 ? -29.375 15.117 10.148 1 91.5 156 TYR B CA 1
ATOM 3252 C C . TYR B 1 156 ? -30.281 15.719 11.219 1 91.5 156 TYR B C 1
ATOM 3254 O O . TYR B 1 156 ? -30.484 15.125 12.273 1 91.5 156 TYR B O 1
ATOM 3262 N N . PRO B 1 157 ? -30.75 16.922 11.078 1 90.62 157 PRO B N 1
ATOM 3263 C CA . PRO B 1 157 ? -30.828 17.703 9.844 1 90.62 157 PRO B CA 1
ATOM 3264 C C . PRO B 1 157 ? -29.719 18.75 9.734 1 90.62 157 PRO B C 1
ATOM 3266 O O . PRO B 1 157 ? -29.672 19.5 8.758 1 90.62 157 PRO B O 1
ATOM 3269 N N . GLU B 1 158 ? -28.906 18.859 10.633 1 86.31 158 GLU B N 1
ATOM 3270 C CA . GLU B 1 158 ? -27.844 19.859 10.586 1 86.31 158 GLU B CA 1
ATOM 3271 C C . GLU B 1 158 ? -26.922 19.656 9.383 1 86.31 158 GLU B C 1
ATOM 3273 O O . GLU B 1 158 ? -26.469 20.625 8.766 1 86.31 158 GLU B O 1
ATOM 3278 N N . LYS B 1 159 ? -26.719 18.344 9.133 1 89.19 159 LYS B N 1
ATOM 3279 C CA . LYS B 1 159 ? -25.875 17.969 7.992 1 89.19 159 LYS B CA 1
ATOM 3280 C C . LYS B 1 159 ? -26.516 16.844 7.18 1 89.19 159 LYS B C 1
ATOM 3282 O O . LYS B 1 159 ? -27.172 15.961 7.738 1 89.19 159 LYS B O 1
ATOM 3287 N N . GLY B 1 160 ? -26.344 16.938 5.93 1 88.62 160 GLY B N 1
ATOM 3288 C CA . GLY B 1 160 ? -26.844 15.891 5.047 1 88.62 160 GLY B CA 1
ATOM 3289 C C . GLY B 1 160 ? -28.266 16.125 4.602 1 88.62 160 GLY B C 1
ATOM 3290 O O . GLY B 1 160 ? -28.875 17.141 4.945 1 88.62 160 GLY B O 1
ATOM 3291 N N . THR B 1 161 ? -28.75 15.258 3.729 1 93 161 THR B N 1
ATOM 3292 C CA . THR B 1 161 ? -30.109 15.328 3.219 1 93 161 THR B CA 1
ATOM 3293 C C . THR B 1 161 ? -30.844 14 3.443 1 93 161 THR B C 1
ATOM 3295 O O . THR B 1 161 ? -30.203 12.961 3.592 1 93 161 THR B O 1
ATOM 3298 N N . ARG B 1 162 ? -32.125 14.117 3.418 1 94.69 162 ARG B N 1
ATOM 3299 C CA . ARG B 1 162 ? -32.969 12.922 3.572 1 94.69 162 ARG B CA 1
ATOM 3300 C C . ARG B 1 162 ? -32.719 11.938 2.434 1 94.69 162 ARG B C 1
ATOM 3302 O O . ARG B 1 162 ? -32.688 10.727 2.654 1 94.69 162 ARG B O 1
ATOM 3309 N N . ASN B 1 163 ? -32.531 12.453 1.293 1 95.69 163 ASN B N 1
ATOM 3310 C CA . ASN B 1 163 ? -32.312 11.602 0.132 1 95.69 163 ASN B CA 1
ATOM 3311 C C . ASN B 1 163 ? -30.984 10.852 0.25 1 95.69 163 ASN B C 1
ATOM 3313 O O . ASN B 1 163 ? -30.891 9.68 -0.114 1 95.69 163 ASN B O 1
ATOM 3317 N N . ALA B 1 164 ? -30.016 11.5 0.733 1 95.62 164 ALA B N 1
ATOM 3318 C CA . ALA B 1 164 ? -28.719 10.867 0.902 1 95.62 164 ALA B CA 1
ATOM 3319 C C . ALA B 1 164 ? -28.781 9.75 1.939 1 95.62 164 ALA B C 1
ATOM 3321 O O . ALA B 1 164 ? -28.203 8.68 1.748 1 95.62 164 ALA B O 1
ATOM 3322 N N . ILE B 1 165 ? -29.469 10.008 2.955 1 97.31 165 ILE B N 1
ATOM 3323 C CA . ILE B 1 165 ? -29.609 9.008 4.012 1 97.31 165 ILE B CA 1
ATOM 3324 C C . ILE B 1 165 ? -30.375 7.801 3.479 1 97.31 165 ILE B C 1
ATOM 3326 O O . ILE B 1 165 ? -30 6.652 3.727 1 97.31 165 ILE B O 1
ATOM 3330 N N . ALA B 1 166 ? -31.469 8.07 2.762 1 98.06 166 ALA B N 1
ATOM 3331 C CA . ALA B 1 166 ? -32.25 6.984 2.166 1 98.06 166 ALA B CA 1
ATOM 3332 C C . ALA B 1 166 ? -31.375 6.137 1.238 1 98.06 166 ALA B C 1
ATOM 3334 O O . ALA B 1 166 ? -31.469 4.906 1.242 1 98.06 166 ALA B O 1
ATOM 3335 N N . ALA B 1 167 ? -30.578 6.781 0.468 1 98.31 167 ALA B N 1
ATOM 3336 C CA . ALA B 1 167 ? -29.672 6.07 -0.428 1 98.31 167 ALA B CA 1
ATOM 3337 C C . ALA B 1 167 ? -28.688 5.211 0.358 1 98.31 167 ALA B C 1
ATOM 3339 O O . ALA B 1 167 ? -28.453 4.051 0.014 1 98.31 167 ALA B O 1
ATOM 3340 N N . LYS B 1 168 ? -28.125 5.805 1.405 1 98.56 168 LYS B N 1
ATOM 3341 C CA . LYS B 1 168 ? -27.172 5.078 2.24 1 98.56 168 LYS B CA 1
ATOM 3342 C C . LYS B 1 168 ? -27.828 3.848 2.873 1 98.56 168 LYS B C 1
ATOM 3344 O O . LYS B 1 168 ? -27.234 2.77 2.9 1 98.56 168 LYS B O 1
ATOM 3349 N N . ILE B 1 169 ? -29.031 4.008 3.355 1 98.69 169 ILE B N 1
ATOM 3350 C CA . ILE B 1 169 ? -29.75 2.896 3.963 1 98.69 169 ILE B CA 1
ATOM 3351 C C . ILE B 1 169 ? -29.984 1.804 2.924 1 98.69 169 ILE B C 1
ATOM 3353 O O . ILE B 1 169 ? -29.719 0.627 3.178 1 98.69 169 ILE B O 1
ATOM 3357 N N . THR B 1 170 ? -30.484 2.164 1.805 1 98.81 170 THR B N 1
ATOM 3358 C CA . THR B 1 170 ? -30.781 1.212 0.742 1 98.81 170 THR B CA 1
ATOM 3359 C C . THR B 1 170 ? -29.531 0.438 0.338 1 98.81 170 THR B C 1
ATOM 3361 O O . THR B 1 170 ? -29.562 -0.792 0.258 1 98.81 170 THR B O 1
ATOM 3364 N N . LEU B 1 171 ? -28.438 1.118 0.156 1 98.88 171 LEU B N 1
ATOM 3365 C CA . LEU B 1 171 ? -27.203 0.494 -0.281 1 98.88 171 LEU B CA 1
ATOM 3366 C C . LEU B 1 171 ? -26.625 -0.399 0.814 1 98.88 171 LEU B C 1
ATOM 3368 O O . LEU B 1 171 ? -26.094 -1.475 0.529 1 98.88 171 LEU B O 1
ATOM 3372 N N . ALA B 1 172 ? -26.734 0.046 2.053 1 98.81 172 ALA B N 1
ATOM 3373 C CA . ALA B 1 172 ? -26.266 -0.778 3.162 1 98.81 172 ALA B CA 1
ATOM 3374 C C . ALA B 1 172 ? -27.078 -2.07 3.266 1 98.81 172 ALA B C 1
ATOM 3376 O O . ALA B 1 172 ? -26.516 -3.137 3.529 1 98.81 172 ALA B O 1
ATOM 3377 N N . VAL B 1 173 ? -28.359 -1.971 3.064 1 98.88 173 VAL B N 1
ATOM 3378 C CA . VAL B 1 173 ? -29.234 -3.143 3.109 1 98.88 173 VAL B CA 1
ATOM 3379 C C . VAL B 1 173 ? -28.875 -4.094 1.971 1 98.88 173 VAL B C 1
ATOM 3381 O O . VAL B 1 173 ? -28.688 -5.297 2.191 1 98.88 173 VAL B O 1
ATOM 3384 N N . ILE B 1 174 ? -28.75 -3.578 0.764 1 98.88 174 ILE B N 1
ATOM 3385 C CA . ILE B 1 174 ? -28.375 -4.391 -0.387 1 98.88 174 ILE B CA 1
ATOM 3386 C C . ILE B 1 174 ? -27.031 -5.07 -0.125 1 98.88 174 ILE B C 1
ATOM 3388 O O . ILE B 1 174 ? -26.891 -6.273 -0.35 1 98.88 174 ILE B O 1
ATOM 3392 N N . SER B 1 175 ? -26.047 -4.34 0.38 1 98.88 175 SER B N 1
ATOM 3393 C CA . SER B 1 175 ? -24.734 -4.887 0.662 1 98.88 175 SER B CA 1
ATOM 3394 C C . SER B 1 175 ? -24.797 -6.008 1.692 1 98.88 175 SER B C 1
ATOM 3396 O O . SER B 1 175 ? -24.141 -7.039 1.544 1 98.88 175 SER B O 1
ATOM 3398 N N . THR B 1 176 ? -25.609 -5.797 2.691 1 98.81 176 THR B N 1
ATOM 3399 C CA . THR B 1 176 ? -25.719 -6.797 3.752 1 98.81 176 THR B CA 1
ATOM 3400 C C . THR B 1 176 ? -26.344 -8.078 3.221 1 98.81 176 THR B C 1
ATOM 3402 O O . THR B 1 176 ? -25.828 -9.172 3.461 1 98.81 176 THR B O 1
ATOM 3405 N N . ILE B 1 177 ? -27.406 -7.965 2.496 1 98.88 177 ILE B N 1
ATOM 3406 C CA . ILE B 1 177 ? -28.094 -9.125 1.937 1 98.88 177 ILE B CA 1
ATOM 3407 C C . ILE B 1 177 ? -27.172 -9.859 0.971 1 98.88 177 ILE B C 1
ATOM 3409 O O . ILE B 1 177 ? -27.047 -11.086 1.017 1 98.88 177 ILE B O 1
ATOM 3413 N N . CYS B 1 178 ? -26.516 -9.117 0.15 1 98.88 178 CYS B N 1
ATOM 3414 C CA . CYS B 1 178 ? -25.609 -9.719 -0.829 1 98.88 178 CYS B CA 1
ATOM 3415 C C . CYS B 1 178 ? -24.406 -10.367 -0.144 1 98.88 178 CYS B C 1
ATOM 3417 O O . CYS B 1 178 ? -23.953 -11.43 -0.554 1 98.88 178 CYS B O 1
ATOM 3419 N N . PHE B 1 179 ? -23.938 -9.734 0.895 1 98.88 179 PHE B N 1
ATOM 3420 C CA . PHE B 1 179 ? -22.812 -10.32 1.613 1 98.88 179 PHE B CA 1
ATOM 3421 C C . PHE B 1 179 ? -23.188 -11.664 2.221 1 98.88 179 PHE B C 1
ATOM 3423 O O . PHE B 1 179 ? -22.438 -12.633 2.123 1 98.88 179 PHE B O 1
ATOM 3430 N N . LEU B 1 180 ? -24.297 -11.68 2.869 1 98.75 180 LEU B N 1
ATOM 3431 C CA . LEU B 1 180 ? -24.781 -12.93 3.455 1 98.75 180 LEU B CA 1
ATOM 3432 C C . LEU B 1 180 ? -24.984 -13.992 2.381 1 98.75 180 LEU B C 1
ATOM 3434 O O . LEU B 1 180 ? -24.625 -15.156 2.578 1 98.75 180 LEU B O 1
ATOM 3438 N N . SER B 1 181 ? -25.5 -13.617 1.263 1 98.75 181 SER B N 1
ATOM 3439 C CA . SER B 1 181 ? -25.719 -14.539 0.153 1 98.75 181 SER B CA 1
ATOM 3440 C C . SER B 1 181 ? -24.391 -15.07 -0.388 1 98.75 181 SER B C 1
ATOM 3442 O O . SER B 1 181 ? -24.234 -16.281 -0.595 1 98.75 181 SER B O 1
ATOM 3444 N N . VAL B 1 182 ? -23.438 -14.18 -0.64 1 98.56 182 VAL B N 1
ATOM 3445 C CA . VAL B 1 182 ? -22.125 -14.578 -1.121 1 98.56 182 VAL B CA 1
ATOM 3446 C C . VAL B 1 182 ? -21.516 -15.602 -0.164 1 98.56 182 VAL B C 1
ATOM 3448 O O . VAL B 1 182 ? -21 -16.641 -0.596 1 98.56 182 VAL B O 1
ATOM 3451 N N . SER B 1 183 ? -21.625 -15.312 1.154 1 98.25 183 SER B N 1
ATOM 3452 C CA . SER B 1 183 ? -20.969 -16.125 2.17 1 98.25 183 SER B CA 1
ATOM 3453 C C . SER B 1 183 ? -21.625 -17.484 2.311 1 98.25 183 SER B C 1
ATOM 3455 O O . SER B 1 183 ? -20.953 -18.516 2.291 1 98.25 183 SER B O 1
ATOM 3457 N N . VAL B 1 184 ? -22.906 -17.516 2.391 1 98.31 184 VAL B N 1
ATOM 3458 C CA . VAL B 1 184 ? -23.641 -18.766 2.619 1 98.31 184 VAL B CA 1
ATOM 3459 C C . VAL B 1 184 ? -23.609 -19.609 1.351 1 98.31 184 VAL B C 1
ATOM 3461 O O . VAL B 1 184 ? -23.266 -20.797 1.394 1 98.31 184 VAL B O 1
ATOM 3464 N N . CYS B 1 185 ? -23.938 -19.031 0.214 1 98.44 185 CYS B N 1
ATOM 3465 C CA . CYS B 1 185 ? -23.969 -19.781 -1.034 1 98.44 185 CYS B CA 1
ATOM 3466 C C . CYS B 1 185 ? -22.562 -20.203 -1.441 1 98.44 185 CYS B C 1
ATOM 3468 O O . CYS B 1 185 ? -22.375 -21.297 -1.987 1 98.44 185 CYS B O 1
ATOM 3470 N N . GLY B 1 186 ? -21.625 -19.312 -1.217 1 97.25 186 GLY B N 1
ATOM 3471 C CA . GLY B 1 186 ? -20.25 -19.688 -1.516 1 97.25 186 GLY B CA 1
ATOM 3472 C C . GLY B 1 186 ? -19.75 -20.875 -0.719 1 97.25 186 GLY B C 1
ATOM 3473 O O . GLY B 1 186 ? -19.125 -21.781 -1.27 1 97.25 186 GLY B O 1
ATOM 3474 N N . LEU B 1 187 ? -20.062 -20.828 0.58 1 96.44 187 LEU B N 1
ATOM 3475 C CA . LEU B 1 187 ? -19.656 -21.938 1.445 1 96.44 187 LEU B CA 1
ATOM 3476 C C . LEU B 1 187 ? -20.344 -23.234 1.035 1 96.44 187 LEU B C 1
ATOM 3478 O O . LEU B 1 187 ? -19.703 -24.281 0.935 1 96.44 187 LEU B O 1
ATOM 3482 N N . LEU B 1 188 ? -21.594 -23.219 0.789 1 97.75 188 LEU B N 1
ATOM 3483 C CA . LEU B 1 188 ? -22.359 -24.406 0.389 1 97.75 188 LEU B CA 1
ATOM 3484 C C . LEU B 1 188 ? -21.859 -24.938 -0.954 1 97.75 188 LEU B C 1
ATOM 3486 O O . LEU B 1 188 ? -21.781 -26.156 -1.155 1 97.75 188 LEU B O 1
ATOM 3490 N N . ALA B 1 189 ? -21.531 -24.062 -1.854 1 97.44 189 ALA B N 1
ATOM 3491 C CA . ALA B 1 189 ? -20.984 -24.453 -3.15 1 97.44 189 ALA B CA 1
ATOM 3492 C C . ALA B 1 189 ? -19.656 -25.172 -2.988 1 97.44 189 ALA B C 1
ATOM 3494 O O . ALA B 1 189 ? -19.406 -26.203 -3.637 1 97.44 189 ALA B O 1
ATOM 3495 N N . LEU B 1 190 ? -18.844 -24.609 -2.166 1 95.5 190 LEU B N 1
ATOM 3496 C CA . LEU B 1 190 ? -17.531 -25.188 -1.924 1 95.5 190 LEU B CA 1
ATOM 3497 C C . LEU B 1 190 ? -17.656 -26.609 -1.361 1 95.5 190 LEU B C 1
ATOM 3499 O O . LEU B 1 190 ? -16.891 -27.5 -1.735 1 95.5 190 LEU B O 1
ATOM 3503 N N . LEU B 1 191 ? -18.625 -26.828 -0.475 1 96.12 191 LEU B N 1
ATOM 3504 C CA . LEU B 1 191 ? -18.844 -28.125 0.14 1 96.12 191 LEU B CA 1
ATOM 3505 C C . LEU B 1 191 ? -19.297 -29.156 -0.898 1 96.12 191 LEU B C 1
ATOM 3507 O O . LEU B 1 191 ? -19.031 -30.344 -0.752 1 96.12 191 LEU B O 1
ATOM 3511 N N . LYS B 1 192 ? -19.844 -28.719 -1.994 1 97.31 192 LYS B N 1
ATOM 3512 C CA . LYS B 1 192 ? -20.375 -29.609 -3.029 1 97.31 192 LYS B CA 1
ATOM 3513 C C . LYS B 1 192 ? -19.391 -29.734 -4.199 1 97.31 192 LYS B C 1
ATOM 3515 O O . LYS B 1 192 ? -19.625 -30.5 -5.129 1 97.31 192 LYS B O 1
ATOM 3520 N N . PHE B 1 193 ? -18.359 -28.969 -4.199 1 96 193 PHE B N 1
ATOM 3521 C CA . PHE B 1 193 ? -17.422 -28.906 -5.312 1 96 193 PHE B CA 1
ATOM 3522 C C . PHE B 1 193 ? -16.641 -30.203 -5.434 1 96 193 PHE B C 1
ATOM 3524 O O . PHE B 1 193 ? -16.031 -30.656 -4.461 1 96 193 PHE B O 1
ATOM 3531 N N . LYS B 1 194 ? -16.594 -30.797 -6.609 1 95.94 194 LYS B N 1
ATOM 3532 C CA . LYS B 1 194 ? -15.875 -32.031 -6.863 1 95.94 194 LYS B CA 1
ATOM 3533 C C . LYS B 1 194 ? -14.844 -31.859 -7.973 1 95.94 194 LYS B C 1
ATOM 3535 O O . LYS B 1 194 ? -14.203 -32.844 -8.398 1 95.94 194 LYS B O 1
ATOM 3540 N N . GLY B 1 195 ? -14.742 -30.594 -8.367 1 93.44 195 GLY B N 1
ATOM 3541 C CA . GLY B 1 195 ? -13.805 -30.328 -9.438 1 93.44 195 GLY B CA 1
ATOM 3542 C C . GLY B 1 195 ? -12.383 -30.125 -8.953 1 93.44 195 GLY B C 1
ATOM 3543 O O . GLY B 1 195 ? -12.086 -30.359 -7.777 1 93.44 195 GLY B O 1
ATOM 3544 N N . ASP B 1 196 ? -11.469 -29.734 -9.898 1 91.38 196 ASP B N 1
ATOM 3545 C CA . ASP B 1 196 ? -10.055 -29.625 -9.562 1 91.38 196 ASP B CA 1
ATOM 3546 C C . ASP B 1 196 ? -9.602 -28.172 -9.562 1 91.38 196 ASP B C 1
ATOM 3548 O O . ASP B 1 196 ? -8.539 -27.844 -9.016 1 91.38 196 ASP B O 1
ATOM 3552 N N . ASN B 1 197 ? -10.367 -27.359 -10.258 1 92.25 197 ASN B N 1
ATOM 3553 C CA . ASN B 1 197 ? -9.977 -25.969 -10.414 1 92.25 197 ASN B CA 1
ATOM 3554 C C . ASN B 1 197 ? -11.109 -25.016 -10.016 1 92.25 197 ASN B C 1
ATOM 3556 O O . ASN B 1 197 ? -12.117 -24.922 -10.711 1 92.25 197 ASN B O 1
ATOM 3560 N N . LEU B 1 198 ? -10.844 -24.25 -9.047 1 91.5 198 LEU B N 1
ATOM 3561 C CA . LEU B 1 198 ? -11.867 -23.406 -8.453 1 91.5 198 LEU B CA 1
ATOM 3562 C C . LEU B 1 198 ? -12.227 -22.25 -9.391 1 91.5 198 LEU B C 1
ATOM 3564 O O . LEU B 1 198 ? -13.344 -21.75 -9.359 1 91.5 198 LEU B O 1
ATOM 3568 N N . THR B 1 199 ? -11.281 -21.797 -10.211 1 94.5 199 THR B N 1
ATOM 3569 C CA . THR B 1 199 ? -11.531 -20.625 -11.047 1 94.5 199 THR B CA 1
ATOM 3570 C C . THR B 1 199 ? -12.211 -21.016 -12.352 1 94.5 199 THR B C 1
ATOM 3572 O O . THR B 1 199 ? -12.641 -20.156 -13.117 1 94.5 199 THR B O 1
ATOM 3575 N N . LEU B 1 200 ? -12.359 -22.359 -12.594 1 95.25 200 LEU B N 1
ATOM 3576 C CA . LEU B 1 200 ? -13.023 -22.859 -13.789 1 95.25 200 LEU B CA 1
ATOM 3577 C C . LEU B 1 200 ? -14.227 -23.719 -13.406 1 95.25 200 LEU B C 1
ATOM 3579 O O . LEU B 1 200 ? -14.469 -24.766 -14.031 1 95.25 200 LEU B O 1
ATOM 3583 N N . TRP B 1 201 ? -14.914 -23.281 -12.398 1 94 201 TRP B N 1
ATOM 3584 C CA . TRP B 1 201 ? -16.094 -23.984 -11.883 1 94 201 TRP B CA 1
ATOM 3585 C C . TRP B 1 201 ? -17.141 -24.156 -12.977 1 94 201 TRP B C 1
ATOM 3587 O O . TRP B 1 201 ? -17.531 -23.188 -13.633 1 94 201 TRP B O 1
ATOM 3597 N N . SER B 1 202 ? -17.562 -25.438 -13.203 1 93.94 202 SER B N 1
ATOM 3598 C CA . SER B 1 202 ? -18.578 -25.75 -14.219 1 93.94 202 SER B CA 1
ATOM 3599 C C . SER B 1 202 ? -19.734 -26.516 -13.609 1 93.94 202 SER B C 1
ATOM 3601 O O . SER B 1 202 ? -19.719 -26.875 -12.43 1 93.94 202 SER B O 1
ATOM 3603 N N . MET B 1 203 ? -20.734 -26.766 -14.445 1 94.31 203 MET B N 1
ATOM 3604 C CA . MET B 1 203 ? -21.922 -27.469 -14 1 94.31 203 MET B CA 1
ATOM 3605 C C . MET B 1 203 ? -21.594 -28.891 -13.57 1 94.31 203 MET B C 1
ATOM 3607 O O . MET B 1 203 ? -22.25 -29.438 -12.68 1 94.31 203 MET B O 1
ATOM 3611 N N . GLU B 1 204 ? -20.531 -29.438 -14.094 1 95 204 GLU B N 1
ATOM 3612 C CA . GLU B 1 204 ? -20.156 -30.828 -13.82 1 95 204 GLU B CA 1
ATOM 3613 C C . GLU B 1 204 ? -19.391 -30.938 -12.508 1 95 204 GLU B C 1
ATOM 3615 O O . GLU B 1 204 ? -19.219 -32.031 -11.977 1 95 204 GLU B O 1
ATOM 3620 N N . ASP B 1 205 ? -19.047 -29.812 -11.922 1 95.69 205 ASP B N 1
ATOM 3621 C CA . ASP B 1 205 ? -18.156 -29.812 -10.758 1 95.69 205 ASP B CA 1
ATOM 3622 C C . ASP B 1 205 ? -18.953 -29.828 -9.461 1 95.69 205 ASP B C 1
ATOM 3624 O O . ASP B 1 205 ? -18.375 -29.859 -8.375 1 95.69 205 ASP B O 1
ATOM 3628 N N . GLY B 1 206 ? -20.297 -29.781 -9.578 1 96.69 206 GLY B N 1
ATOM 3629 C CA . GLY B 1 206 ? -21.109 -29.766 -8.375 1 96.69 206 GLY B CA 1
ATOM 3630 C C . GLY B 1 206 ? -21.312 -28.391 -7.797 1 96.69 206 GLY B C 1
ATOM 3631 O O . GLY B 1 206 ? -20.391 -27.562 -7.816 1 96.69 206 GLY B O 1
ATOM 3632 N N . GLY B 1 207 ? -22.484 -28.047 -7.32 1 97.25 207 GLY B N 1
ATOM 3633 C CA . GLY B 1 207 ? -22.781 -26.812 -6.621 1 97.25 207 GLY B CA 1
ATOM 3634 C C . GLY B 1 207 ? -22.828 -25.594 -7.535 1 97.25 207 GLY B C 1
ATOM 3635 O O . GLY B 1 207 ? -22.672 -24.469 -7.082 1 97.25 207 GLY B O 1
ATOM 3636 N N . TYR B 1 208 ? -22.969 -25.797 -8.695 1 96.69 208 TYR B N 1
ATOM 3637 C CA . TYR B 1 208 ? -22.797 -24.734 -9.688 1 96.69 208 TYR B CA 1
ATOM 3638 C C . TYR B 1 208 ? -23.828 -23.641 -9.484 1 96.69 208 TYR B C 1
ATOM 3640 O O . TYR B 1 208 ? -23.5 -22.453 -9.586 1 96.69 208 TYR B O 1
ATOM 3648 N N . LYS B 1 209 ? -25.094 -23.969 -9.242 1 97.38 209 LYS B N 1
ATOM 3649 C CA . LYS B 1 209 ? -26.109 -22.953 -9.047 1 97.38 209 LYS B CA 1
ATOM 3650 C C . LYS B 1 209 ? -25.812 -22.094 -7.82 1 97.38 209 LYS B C 1
ATOM 3652 O O . LYS B 1 209 ? -26.016 -20.875 -7.84 1 97.38 209 LYS B O 1
ATOM 3657 N N . LEU B 1 210 ? -25.359 -22.703 -6.801 1 98.19 210 LEU B N 1
ATOM 3658 C CA . LEU B 1 210 ? -24.969 -21.984 -5.594 1 98.19 210 LEU B CA 1
ATOM 3659 C C . LEU B 1 210 ? -23.766 -21.078 -5.867 1 98.19 210 LEU B C 1
ATOM 3661 O O . LEU B 1 210 ? -23.734 -19.938 -5.41 1 98.19 210 LEU B O 1
ATOM 3665 N N . HIS B 1 211 ? -22.812 -21.641 -6.598 1 97.75 211 HIS B N 1
ATOM 3666 C CA . HIS B 1 211 ? -21.641 -20.875 -6.988 1 97.75 211 HIS B CA 1
ATOM 3667 C C . HIS B 1 211 ? -22.031 -19.641 -7.793 1 97.75 211 HIS B C 1
ATOM 3669 O O . HIS B 1 211 ? -21.578 -18.531 -7.5 1 97.75 211 HIS B O 1
ATOM 3675 N N . LEU B 1 212 ? -22.906 -19.828 -8.711 1 97.75 212 LEU B N 1
ATOM 3676 C CA . LEU B 1 212 ? -23.344 -18.719 -9.562 1 97.75 212 LEU B CA 1
ATOM 3677 C C . LEU B 1 212 ? -24.078 -17.672 -8.742 1 97.75 212 LEU B C 1
ATOM 3679 O O . LEU B 1 212 ? -23.875 -16.469 -8.938 1 97.75 212 LEU B O 1
ATOM 3683 N N . THR B 1 213 ? -24.906 -18.109 -7.891 1 98.44 213 THR B N 1
ATOM 3684 C CA . THR B 1 213 ? -25.594 -17.172 -7.008 1 98.44 213 THR B CA 1
ATOM 3685 C C . THR B 1 213 ? -24.594 -16.375 -6.176 1 98.44 213 THR B C 1
ATOM 3687 O O . THR B 1 213 ? -24.734 -15.148 -6.047 1 98.44 213 THR B O 1
ATOM 3690 N N . SER B 1 214 ? -23.625 -17.031 -5.652 1 98.5 214 SER B N 1
ATOM 3691 C CA . SER B 1 214 ? -22.594 -16.359 -4.852 1 98.5 214 SER B CA 1
ATOM 3692 C C . SER B 1 214 ? -21.828 -15.336 -5.676 1 98.5 214 SER B C 1
ATOM 3694 O O . SER B 1 214 ? -21.641 -14.195 -5.23 1 98.5 214 SER B O 1
ATOM 3696 N N . THR B 1 215 ? -21.484 -15.688 -6.863 1 98.19 215 THR B N 1
ATOM 3697 C CA . THR B 1 215 ? -20.672 -14.789 -7.688 1 98.19 215 THR B CA 1
ATOM 3698 C C . THR B 1 215 ? -21.516 -13.594 -8.148 1 98.19 215 THR B C 1
ATOM 3700 O O . THR B 1 215 ? -21.031 -12.461 -8.109 1 98.19 215 THR B O 1
ATOM 3703 N N . ILE B 1 216 ? -22.734 -13.812 -8.539 1 98.31 216 ILE B N 1
ATOM 3704 C CA . ILE B 1 216 ? -23.609 -12.727 -8.977 1 98.31 216 ILE B CA 1
ATOM 3705 C C . ILE B 1 216 ? -23.812 -11.742 -7.828 1 98.31 216 ILE B C 1
ATOM 3707 O O . ILE B 1 216 ? -23.719 -10.531 -8.016 1 98.31 216 ILE B O 1
ATOM 3711 N N . THR B 1 217 ? -24.062 -12.258 -6.68 1 98.69 217 THR B N 1
ATOM 3712 C CA . THR B 1 217 ? -24.312 -11.391 -5.535 1 98.69 217 THR B CA 1
ATOM 3713 C C . THR B 1 217 ? -23.031 -10.68 -5.098 1 98.69 217 THR B C 1
ATOM 3715 O O . THR B 1 217 ? -23.094 -9.578 -4.555 1 98.69 217 THR B O 1
ATOM 3718 N N . GLU B 1 218 ? -21.922 -11.297 -5.305 1 98.56 218 GLU B N 1
ATOM 3719 C CA . GLU B 1 218 ? -20.656 -10.609 -5.027 1 98.56 218 GLU B CA 1
ATOM 3720 C C . GLU B 1 218 ? -20.516 -9.367 -5.898 1 98.56 218 GLU B C 1
ATOM 3722 O O . GLU B 1 218 ? -20.078 -8.312 -5.418 1 98.56 218 GLU B O 1
ATOM 3727 N N . TRP B 1 219 ? -20.828 -9.508 -7.148 1 98.31 219 TRP B N 1
ATOM 3728 C CA . TRP B 1 219 ? -20.75 -8.375 -8.062 1 98.31 219 TRP B CA 1
ATOM 3729 C C . TRP B 1 219 ? -21.703 -7.262 -7.621 1 98.31 219 TRP B C 1
ATOM 3731 O O . TRP B 1 219 ? -21.312 -6.086 -7.605 1 98.31 219 TRP B O 1
ATOM 3741 N N . ILE B 1 220 ? -22.859 -7.598 -7.258 1 98.69 220 ILE B N 1
ATOM 3742 C CA . ILE B 1 220 ? -23.828 -6.617 -6.777 1 98.69 220 ILE B CA 1
ATOM 3743 C C . ILE B 1 220 ? -23.312 -5.973 -5.492 1 98.69 220 ILE B C 1
ATOM 3745 O O . ILE B 1 220 ? -23.406 -4.754 -5.324 1 98.69 220 ILE B O 1
ATOM 3749 N N . LEU B 1 221 ? -22.766 -6.809 -4.602 1 98.75 221 LEU B N 1
ATOM 3750 C CA . LEU B 1 221 ? -22.188 -6.332 -3.35 1 98.75 221 LEU B CA 1
ATOM 3751 C C . LEU B 1 221 ? -21.109 -5.293 -3.615 1 98.75 221 LEU B C 1
ATOM 3753 O O . LEU B 1 221 ? -21.078 -4.234 -2.982 1 98.75 221 LEU B O 1
ATOM 3757 N N . SER B 1 222 ? -20.234 -5.617 -4.535 1 98.44 222 SER B N 1
ATOM 3758 C CA . SER B 1 222 ? -19.141 -4.719 -4.871 1 98.44 222 SER B CA 1
ATOM 3759 C C . SER B 1 222 ? -19.656 -3.393 -5.418 1 98.44 222 SER B C 1
ATOM 3761 O O . SER B 1 222 ? -19.188 -2.326 -5.016 1 98.44 222 SER B O 1
ATOM 3763 N N . ILE B 1 223 ? -20.625 -3.416 -6.285 1 98.44 223 ILE B N 1
ATOM 3764 C CA . ILE B 1 223 ? -21.203 -2.215 -6.883 1 98.44 223 ILE B CA 1
ATOM 3765 C C . ILE B 1 223 ? -21.906 -1.394 -5.809 1 98.44 223 ILE B C 1
ATOM 3767 O O . ILE B 1 223 ? -21.719 -0.177 -5.727 1 98.44 223 ILE B O 1
ATOM 3771 N N . ALA B 1 224 ? -22.688 -2.039 -5 1 98.75 224 ALA B N 1
ATOM 3772 C CA . ALA B 1 224 ? -23.406 -1.351 -3.928 1 98.75 224 ALA B CA 1
ATOM 3773 C C . ALA B 1 224 ? -22.422 -0.684 -2.959 1 98.75 224 ALA B C 1
ATOM 3775 O O . ALA B 1 224 ? -22.656 0.444 -2.518 1 98.75 224 ALA B O 1
ATOM 3776 N N . THR B 1 225 ? -21.406 -1.386 -2.611 1 98.62 225 THR B N 1
ATOM 3777 C CA . THR B 1 225 ? -20.391 -0.852 -1.709 1 98.62 225 THR B CA 1
ATOM 3778 C C . THR B 1 225 ? -19.719 0.382 -2.312 1 98.62 225 THR B C 1
ATOM 3780 O O . THR B 1 225 ? -19.531 1.388 -1.626 1 98.62 225 THR B O 1
ATOM 3783 N N . MET B 1 226 ? -19.391 0.339 -3.602 1 98.44 226 MET B N 1
ATOM 3784 C CA . MET B 1 226 ? -18.781 1.483 -4.27 1 98.44 226 MET B CA 1
ATOM 3785 C C . MET B 1 226 ? -19.734 2.67 -4.309 1 98.44 226 MET B C 1
ATOM 3787 O O . MET B 1 226 ? -19.328 3.807 -4.059 1 98.44 226 MET B O 1
ATOM 3791 N N . LEU B 1 227 ? -20.953 2.377 -4.625 1 98.12 227 LEU B N 1
ATOM 3792 C CA . LEU B 1 227 ? -21.953 3.443 -4.691 1 98.12 227 LEU B CA 1
ATOM 3793 C C . LEU B 1 227 ? -22.172 4.066 -3.314 1 98.12 227 LEU B C 1
ATOM 3795 O O . LEU B 1 227 ? -22.438 5.262 -3.209 1 98.12 227 LEU B O 1
ATOM 3799 N N . HIS B 1 228 ? -22.078 3.252 -2.273 1 98.5 228 HIS B N 1
ATOM 3800 C CA . HIS B 1 228 ? -22.188 3.787 -0.92 1 98.5 228 HIS B CA 1
ATOM 3801 C C . HIS B 1 228 ? -21.125 4.852 -0.661 1 98.5 228 HIS B C 1
ATOM 3803 O O . HIS B 1 228 ? -21.422 5.902 -0.083 1 98.5 228 HIS B O 1
ATOM 3809 N N . PHE B 1 229 ? -19.938 4.664 -1.13 1 98 229 PHE B N 1
ATOM 3810 C CA . PHE B 1 229 ? -18.875 5.645 -0.954 1 98 229 PHE B CA 1
ATOM 3811 C C . PHE B 1 229 ? -19.156 6.895 -1.781 1 98 229 PHE B C 1
ATOM 3813 O O . PHE B 1 229 ? -18.812 8.008 -1.369 1 98 229 PHE B O 1
ATOM 3820 N N . VAL B 1 230 ? -19.797 6.703 -2.904 1 97.19 230 VAL B N 1
ATOM 3821 C CA . VAL B 1 230 ? -20.094 7.824 -3.791 1 97.19 230 VAL B CA 1
ATOM 3822 C C . VAL B 1 230 ? -21.094 8.766 -3.121 1 97.19 230 VAL B C 1
ATOM 3824 O O . VAL B 1 230 ? -21.109 9.961 -3.404 1 97.19 230 VAL B O 1
ATOM 3827 N N . THR B 1 231 ? -21.906 8.344 -2.18 1 97.19 231 THR B N 1
ATOM 3828 C CA . THR B 1 231 ? -22.891 9.164 -1.498 1 97.19 231 THR B CA 1
ATOM 3829 C C . THR B 1 231 ? -22.219 10.211 -0.619 1 97.19 231 THR B C 1
ATOM 3831 O O . THR B 1 231 ? -22.859 11.156 -0.16 1 97.19 231 THR B O 1
ATOM 3834 N N . TYR B 1 232 ? -20.938 10.102 -0.408 1 95.56 232 TYR B N 1
ATOM 3835 C CA . TYR B 1 232 ? -20.266 11.023 0.501 1 95.56 232 TYR B CA 1
ATOM 3836 C C . TYR B 1 232 ? -19.562 12.141 -0.269 1 95.56 232 TYR B C 1
ATOM 3838 O O . TYR B 1 232 ? -18.953 13.031 0.33 1 95.56 232 TYR B O 1
ATOM 3846 N N . ILE B 1 233 ? -19.672 12.109 -1.594 1 95.75 233 ILE B N 1
ATOM 3847 C CA . ILE B 1 233 ? -18.938 13.047 -2.436 1 95.75 233 ILE B CA 1
ATOM 3848 C C . ILE B 1 233 ? -19.328 14.477 -2.07 1 95.75 233 ILE B C 1
ATOM 3850 O O . ILE B 1 233 ? -18.469 15.336 -1.898 1 95.75 233 ILE B O 1
ATOM 3854 N N . ASN B 1 234 ? -20.609 14.797 -1.855 1 93.44 234 ASN B N 1
ATOM 3855 C CA . ASN B 1 234 ? -21.047 16.156 -1.56 1 93.44 234 ASN B CA 1
ATOM 3856 C C . ASN B 1 234 ? -20.516 16.641 -0.214 1 93.44 234 ASN B C 1
ATOM 3858 O O . ASN B 1 234 ? -20.125 17.797 -0.077 1 93.44 234 ASN B O 1
ATOM 3862 N N . GLU B 1 235 ? -20.516 15.797 0.748 1 92.69 235 GLU B N 1
ATOM 3863 C CA . GLU B 1 235 ? -19.984 16.172 2.057 1 92.69 235 GLU B CA 1
ATOM 3864 C C . GLU B 1 235 ? -18.469 16.391 1.996 1 92.69 235 GLU B C 1
ATOM 3866 O O . GLU B 1 235 ? -17.938 17.219 2.732 1 92.69 235 GLU B O 1
ATOM 3871 N N . LEU B 1 236 ? -17.812 15.656 1.118 1 93.94 236 LEU B N 1
ATOM 3872 C CA . LEU B 1 236 ? -16.359 15.734 1.034 1 93.94 236 LEU B CA 1
ATOM 3873 C C . LEU B 1 236 ? -15.922 16.969 0.25 1 93.94 236 LEU B C 1
ATOM 3875 O O . LEU B 1 236 ? -14.766 17.391 0.336 1 93.94 236 LEU B O 1
ATOM 3879 N N . LYS B 1 237 ? -16.812 17.562 -0.481 1 93.31 237 LYS B N 1
ATOM 3880 C CA . LYS B 1 237 ? -16.5 18.766 -1.236 1 93.31 237 LYS B CA 1
ATOM 3881 C C . LYS B 1 237 ? -16.172 19.938 -0.303 1 93.31 237 LYS B C 1
ATOM 3883 O O . LYS B 1 237 ? -15.484 20.875 -0.695 1 93.31 237 LYS B O 1
ATOM 3888 N N . GLU B 1 238 ? -16.656 19.859 0.905 1 91.31 238 GLU B N 1
ATOM 3889 C CA . GLU B 1 238 ? -16.453 20.953 1.852 1 91.31 238 GLU B CA 1
ATOM 3890 C C . GLU B 1 238 ? -15.148 20.781 2.625 1 91.31 238 GLU B C 1
ATOM 3892 O O . GLU B 1 238 ? -14.781 21.641 3.43 1 91.31 238 GLU B O 1
ATOM 3897 N N . VAL B 1 239 ? -14.43 19.734 2.344 1 91.56 239 VAL B N 1
ATOM 3898 C CA . VAL B 1 239 ? -13.305 19.359 3.197 1 91.56 239 VAL B CA 1
ATOM 3899 C C . VAL B 1 239 ? -12 19.859 2.576 1 91.56 239 VAL B C 1
ATOM 3901 O O . VAL B 1 239 ? -11.766 19.672 1.38 1 91.56 239 VAL B O 1
ATOM 3904 N N . ILE B 1 240 ? -11.203 20.484 3.322 1 92.25 240 ILE B N 1
ATOM 3905 C CA . ILE B 1 240 ? -9.828 20.812 2.988 1 92.25 240 ILE B CA 1
ATOM 3906 C C . ILE B 1 240 ? -8.875 20.141 3.975 1 92.25 240 ILE B C 1
ATOM 3908 O O . ILE B 1 240 ? -9.031 20.281 5.191 1 92.25 240 ILE B O 1
ATOM 3912 N N . VAL B 1 241 ? -7.938 19.359 3.434 1 91.62 241 VAL B N 1
ATOM 3913 C CA . VAL B 1 241 ? -6.934 18.719 4.273 1 91.62 241 VAL B CA 1
ATOM 3914 C C . VAL B 1 241 ? -5.641 19.531 4.254 1 91.62 241 VAL B C 1
ATOM 3916 O O . VAL B 1 241 ? -5.098 19.812 3.184 1 91.62 241 VAL B O 1
ATOM 3919 N N . MET B 1 242 ? -5.246 19.906 5.457 1 89.81 242 MET B N 1
ATOM 3920 C CA . MET B 1 242 ? -3.994 20.656 5.598 1 89.81 242 MET B CA 1
ATOM 3921 C C . MET B 1 242 ? -2.936 19.797 6.289 1 89.81 242 MET B C 1
ATOM 3923 O O . MET B 1 242 ? -3.199 19.203 7.336 1 89.81 242 MET B O 1
ATOM 3927 N N . ASP B 1 243 ? -1.837 19.594 5.656 1 87 243 ASP B N 1
ATOM 3928 C CA . ASP B 1 243 ? -0.688 18.938 6.262 1 87 243 ASP B CA 1
ATOM 3929 C C . ASP B 1 243 ? 0.394 19.938 6.645 1 87 243 ASP B C 1
ATOM 3931 O O . ASP B 1 243 ? 0.849 20.719 5.805 1 87 243 ASP B O 1
ATOM 3935 N N . ILE B 1 244 ? 0.726 19.891 7.957 1 86.44 244 ILE B N 1
ATOM 3936 C CA . ILE B 1 244 ? 1.724 20.812 8.469 1 86.44 244 ILE B CA 1
ATOM 3937 C C . ILE B 1 244 ? 2.875 20.047 9.102 1 86.44 244 ILE B C 1
ATOM 3939 O O . ILE B 1 244 ? 2.652 19.141 9.922 1 86.44 244 ILE B O 1
ATOM 3943 N N . VAL B 1 245 ? 4.008 20.281 8.656 1 88.5 245 VAL B N 1
ATOM 3944 C CA . VAL B 1 245 ? 5.207 19.766 9.305 1 88.5 245 VAL B CA 1
ATOM 3945 C C . VAL B 1 245 ? 5.898 20.875 10.078 1 88.5 245 VAL B C 1
ATOM 3947 O O . VAL B 1 245 ? 6.121 21.969 9.547 1 88.5 245 VAL B O 1
ATOM 3950 N N . VAL B 1 246 ? 6.09 20.609 11.336 1 88 246 VAL B N 1
ATOM 3951 C CA . VAL B 1 246 ? 6.711 21.594 12.227 1 88 246 VAL B CA 1
ATOM 3952 C C . VAL B 1 246 ? 8.047 21.047 12.742 1 88 246 VAL B C 1
ATOM 3954 O O . VAL B 1 246 ? 8.18 19.859 13.008 1 88 246 VAL B O 1
ATOM 3957 N N . ILE B 1 247 ? 9.039 21.891 12.766 1 86.75 247 ILE B N 1
ATOM 3958 C CA . ILE B 1 247 ? 10.32 21.547 13.383 1 86.75 247 ILE B CA 1
ATOM 3959 C C . ILE B 1 247 ? 10.453 22.266 14.727 1 86.75 247 ILE B C 1
ATOM 3961 O O . ILE B 1 247 ? 10.32 23.484 14.797 1 86.75 247 ILE B O 1
ATOM 3965 N N . GLU B 1 248 ? 10.562 21.453 15.797 1 76 248 GLU B N 1
ATOM 3966 C CA . GLU B 1 248 ? 10.797 22.047 17.109 1 76 248 GLU B CA 1
ATOM 3967 C C . GLU B 1 248 ? 12.258 22.438 17.281 1 76 248 GLU B C 1
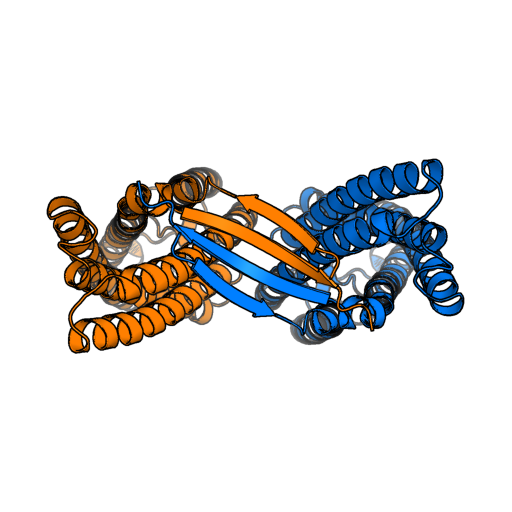ATOM 3969 O O . GLU B 1 248 ? 13.156 21.609 17.109 1 76 248 GLU B O 1
ATOM 3974 N N . LEU B 1 249 ? 12.633 23.688 16.922 1 60.38 249 LEU B N 1
ATOM 3975 C CA . LEU B 1 249 ? 13.992 24.156 17.156 1 60.38 249 LEU B CA 1
ATOM 3976 C C . LEU B 1 249 ? 14.352 24.062 18.641 1 60.38 249 LEU B C 1
ATOM 3978 O O . LEU B 1 249 ? 13.633 24.578 19.484 1 60.38 249 LEU B O 1
ATOM 3982 N N . VAL B 1 250 ? 14.977 23.016 18.969 1 50.19 250 VAL B N 1
ATOM 3983 C CA . VAL B 1 250 ? 15.539 23.078 20.312 1 50.19 250 VAL B CA 1
ATOM 3984 C C . VAL B 1 250 ? 16.656 24.125 20.359 1 50.19 250 VAL B C 1
ATOM 3986 O O . VAL B 1 250 ? 17.406 24.281 19.391 1 50.19 250 VAL B O 1
#

InterPro domains:
  IPR019402 CWH43-like, N-terminal domain [PF10277] (11-238)
  IPR050911 DRAM/TMEM150 Autophagy Modulator [PTHR21324] (14-239)

Foldseek 3Di:
DDKDKDKDQQLLCLLVCLQVLLVVLQVVLLVVCVVVVQADNQQFASLSSLQDPPSVVSSLVSLLVSLVSLLSLLVLVLVLLLVLLVVDDDPVLSVLLNVLSVLLSVLSVQLSVLSNQSSVDHCVRPNVSNVSSVCSNQVSLLVSLVSVLVSQVSSPPVDDDPVLSVLSVVLSVLLVVLVVLLVVLVVVLVVQAQDDRPRYDDPVRGSVVSNSRNSVSSVVNSNSSSVSSNSCSVVSSVDMDMDMDDDDDD/DDKDKDKDQQLLCLLVCLQVLLVVLQVVLLVVCVVVVQADNQQFASLSSLQDPPSVVSNLVSLLVSLVSLLVLLVLVLVLLLVLLVVDDDPVLSVLLNVLSVLLSVLSVQLSVLSNQSSVDHCVRPVVSVVSSVCSNQVSLLVSLVSVLVSQVSSPPVDDDPVLSVLSVVLSVLLVVLVVLLVVLVVVQVVQAQDDRPRYDDPVRGSVVSNSRNSVSSVSNSNSSSVSSNSCSVVSSVDMDMDMDDDDDD

Radius of gyration: 25.01 Å; Cα contacts (8 Å, |Δi|>4): 824; chains: 2; bounding box: 64×65×47 Å

pLDDT: mean 94.98, std 6.14, range [50.0, 98.88]

Organism: Rhynchophorus ferrugineus (NCBI:txid354439)

Secondary structure (DSSP, 8-state):
-EEEEEEE--TTHHHHHHHHHHHHHHHHHHHHHHHTTSS-SS---GGGGGSSTTHHHHHHHHHHHHHHHHHHHHHHHHHHHHHHHHH-S-HHHHHHHHHHHHHHHHHHHHHHHHHHHHHH--TTT-HHHHHHHHIIIIIIHHHHHHHHHHHHHHHTTTSS-HHHHHHHHHHHHHHHHHHHHHHHHHHHHHHH---S-GGG--GGGS-HHHHHHHHHHHHHHHHHHHHHHHTTHHHHTTEEEEEEEEE---/-EEEEEEE--TTHHHHHHHHHHHHHHHHHHHHHHHTTSS-SS---GGGGGSSTTHHHHHHHHHHHHHHHHHHHHHHHHHHHHHHHHH-S-HHHHHHHHHHHHHHHHHHHHHHHHHHHHHH--TTT-HHHHHHHHIIIIIIHHHHHHHHHHHHHHHTTTSS-HHHHHHHHHHHHHHHHHHHHHHHHHHHHHHH---S-GGG--GGGS-HHHHHHHHHHHHHHHHHHHHHHHTTHHHHTTEEEEEEEEE---

Sequence (500 aa):
MLRNKEGFKYTYLFPLILCLGLAVTVIITYSMSLSNHHIRAVFPYISDTGTWPPESCIFSLMIFFLSIILLCINYIRYKQVCIYCETVAQNDRKWKIAKLNKAALWCGFVSCFGMVMVASFQETNIFWVHVVGANNAFGVGCAFQWLQTVISWYLYPEKGTRNAIAAKITLAVISTICFLSVSVCGLLALLKFKGDNLTLWSMEDGGYKLHLTSTITEWILSIATMLHFVTYINELKEVIVMDIVVIELVMLRNKEGFKYTYLFPLILCLGLAVTVIITYSMSLSNHHIRAVFPYISDTGTWPPESCIFSLMIFFLSIILLCINYIRYKQVCIYCETVAQNDRKWKIAKLNKAALWCGFVSCFGMVMVASFQETNIFWVHVVGANNAFGVGCAFQWLQTVISWYLYPEKGTRNAIAAKITLAVISTICFLSVSVCGLLALLKFKGDNLTLWSMEDGGYKLHLTSTITEWILSIATMLHFVTYINELKEVIVMDIVVIELV